Protein AF-A0A7S0Y7E7-F1 (afdb_monomer)

Solvent-accessible surface area (backbone atoms only — not comparable to full-atom values): 26885 Å² total; per-residue (Å²): 125,46,66,46,75,51,85,80,70,77,68,77,85,58,101,64,76,43,30,38,47,43,92,87,50,97,56,66,31,35,42,33,72,16,77,90,76,24,24,43,28,34,25,48,59,87,67,91,48,43,54,61,29,72,75,30,72,91,26,27,51,32,34,43,50,74,46,94,64,94,53,69,73,77,50,56,89,40,60,29,23,34,63,86,67,46,80,45,92,70,87,85,84,83,68,96,78,51,69,76,63,53,67,79,43,46,89,56,57,75,57,71,38,53,66,41,79,87,38,54,36,80,95,45,33,15,10,58,18,13,43,22,40,66,60,30,72,55,98,68,60,34,63,66,42,16,56,55,51,39,82,33,70,86,28,61,16,36,13,47,80,78,42,55,34,94,76,40,40,56,40,32,42,32,30,70,38,60,44,51,56,73,39,48,86,72,65,59,53,78,75,62,58,85,90,50,76,81,73,57,76,89,82,68,58,77,68,55,54,55,60,50,72,69,53,73,55,45,59,23,42,35,36,34,30,37,76,92,30,71,41,35,36,38,55,52,53,78,85,34,47,72,22,58,40,76,45,54,35,51,64,49,33,45,30,40,39,36,44,43,63,90,58,94,60,81,49,84,87,80,45,81,41,33,53,36,42,30,34,34,36,28,38,56,32,99,81,70,42,76,87,52,55,31,52,55,48,76,52,42,41,82,82,45,41,66,48,76,52,64,46,78,38,66,51,48,52,71,72,37,59,92,77,49,75,67,67,46,50,46,74,30,66,72,50,61,33,63,30,38,23,50,51,53,37,74,68,45,85,74,57,66,45,36,59,84,42,94,55,25,59,43,51,46,24,53,40,22,36,41,54,34,18,53,45,77,50,85,59,77,62,79,61,60,66,64,72,23,87,39,37,42,51,54,98,86,37,57,22,33,41,48,44,64,72,35,66,45,42,45,37,55,47,53,51,52,54,56,39,81,57,31,33,32,47,36,45,56,57,58,97,46,72,56,55,76,50,92,71,37,79,81,74,70,61,57,38,57,44,63,66,74,74,84,72,94,66,89,83,86,79,80,68,59,76,74,77,79,72,135

Organism: NCBI:txid44447

Foldseek 3Di:
DDWDWDPPPPVPPDPATKIFDDPPDPFTWIWAAAPVQQKIFIFTDDPPHRVVLLVDLNTTAKIWDHDNDSDCVVRQPTWMAGSVRHTDNDHDDDDPPPPVVVVVCSVQAQPPLDQDPVLCDVVNLRSLQSLFQARRDDPCRQQQQPCADLNDNVKGKRAHQDRGNVQWFKKKKWFADKDKCPPCVNVVVVPDDPVPPVPDDPDDDPVVVVVLVPQDAFFWWKWKDKPNTTHMIIGDDNVSHRGMGMGIHGFFIKMKIATDDPDPDPPVRPDGMHMKTWMWMWGADPVNPPVPTATQDTDICVVPRMDIGTHHGPLCCVQCVVPDDPSCLRVQCPNALLNVLSNVLSPLPPCLCPSPHPCNLVSSLQSSQCSQFVQPDQQDDSDHNCPGPQFHDDPSATAEGAAAPRNGHHANDLSLVSRQNHQYYAHHDPPDEHDYDPNNPDDHHQEYEDADDDDPDDDDDHHDYPHDDD

Mean predicted aligned error: 11.25 Å

Nearest PDB structures (foldseek):
  4hq1-assembly1_A  TM=6.730E-01  e=1.878E-02  Arabidopsis thaliana
  4gqz-assembly1_A  TM=3.713E-01  e=1.101E+00  Salmonella enterica subsp. enterica serovar Typhimurium str. LT2
  6yg8-assembly1_C  TM=2.444E-01  e=6.204E-01  Escherichia coli
  1c8w-assembly1_A  TM=2.834E-01  e=8.191E+00  Bos taurus
  1c9x-assembly1_A  TM=2.284E-01  e=4.617E+00  Bos taurus

Sequence (470 aa):
GCFFMNRNSNTIHFSRRTYHSHDSGTSNSFIAYCRQDRQWILHRGSSSDPCDAASNSELLLARSSKTDTFDISTSFDGSWFSASNTPLNLYFFDSDGNETKIEEHCDSFLGDGNCDPFFNEHGYGFDGGDCCAASCSQTTCGRGGLTSVFGSLTASGDGFENCVDPTMYPLTIHLNGIASSRDPKFTGFEKYDDADRDARPWGFDEGRFEDWMEVPPVNPYFALDCNGKNVMTAYIEGSMVNKSQTIMVQDGATCTLVIRNTTTDIDVFTDAPIWLVDYSLFRQGVNGDVDARVEISSISSFVVETASFSRISECYFRQLQNHTDLNSIYADSGKGNSNKAIDWLLTDATGHSECEDSNFLERYALINMYFAMDASTGFLSEEEQCTWPSISCSAGNVAKIQLREAGVGGDIPSELSLLSSLEGLQMMSCDQIPSVAETAVENQLIDLDVCKFRFSRQINKKCKYHLAGP

pLDDT: mean 80.97, std 14.96, range [33.22, 97.5]

Secondary structure (DSSP, 8-state):
--EEE-TT---TTS--PPEEE-TTSSS-EEEEEETTTTEEEEEES--S-HHHHHT-TTTEEEEEPP-S-S-SGGGTSS-EEETT--EE-------SS-HHHHHTTTT--TTSSS--TTT-SGGGHHHHTTTSTTT--STTTTTT-BS-BTTBTT--BSS-TT---TTEEEEEEEEEEEEETTSHHHHTGGG--GGGTT--STT--HHHHHHHHHSPPBPPEEEEEETTEEEEEEE--GGGTTEEEEEEEETT-EEEEEEE-S-SS--TTTSPPBEEEEEEEEEPPTT--GGGPEEEEEEETTT-SEEEEEPPPHHHHHHHTTTS-GGGTTTTTTSSHHHHHHHHHHH-TTSTT-TTSTTHHHHHHHHHHHHHTT--SS---SS-GGGSTTEEEETTEEEEEEEES----S-B-GGGGG-TT--EEEEE--SSPPPBPTTTTSS--SEEEESS---SSPPPS---------

Structure (mmCIF, N/CA/C/O backbone):
data_AF-A0A7S0Y7E7-F1
#
_entry.id   AF-A0A7S0Y7E7-F1
#
loop_
_atom_site.group_PDB
_atom_site.id
_atom_site.type_symbol
_atom_site.label_atom_id
_atom_site.label_alt_id
_atom_site.label_comp_id
_atom_site.label_asym_id
_atom_site.label_entity_id
_atom_site.label_seq_id
_atom_site.pdbx_PDB_ins_code
_atom_site.Cartn_x
_atom_site.Cartn_y
_atom_site.Cartn_z
_atom_site.occupancy
_atom_site.B_iso_or_equiv
_atom_site.auth_seq_id
_atom_site.auth_comp_id
_atom_site.auth_asym_id
_atom_site.auth_atom_id
_atom_site.pdbx_PDB_model_num
ATOM 1 N N . GLY A 1 1 ? 4.492 -30.832 13.020 1.00 64.38 1 GLY A N 1
ATOM 2 C CA . GLY A 1 1 ? 5.269 -32.010 13.443 1.00 64.38 1 GLY A CA 1
ATOM 3 C C . GLY A 1 1 ? 4.688 -33.213 12.744 1.00 64.38 1 GLY A C 1
ATOM 4 O O . GLY A 1 1 ? 3.468 -33.306 12.691 1.00 64.38 1 GLY A O 1
ATOM 5 N N . CYS A 1 2 ? 5.519 -34.078 12.171 1.00 69.25 2 CYS A N 1
ATOM 6 C CA . CYS A 1 2 ? 5.049 -35.260 11.450 1.00 69.25 2 CYS A CA 1
ATOM 7 C C . CYS A 1 2 ? 4.576 -36.361 12.391 1.00 69.25 2 CYS A C 1
ATOM 9 O O . CYS A 1 2 ? 5.278 -36.702 13.346 1.00 69.25 2 CYS A O 1
ATOM 11 N N . PHE A 1 3 ? 3.429 -36.960 12.074 1.00 73.19 3 PHE A N 1
ATOM 12 C CA . PHE A 1 3 ? 2.898 -38.104 12.803 1.00 73.19 3 PHE A CA 1
ATOM 13 C C . PHE A 1 3 ? 2.551 -39.235 11.842 1.00 73.19 3 PHE A C 1
ATOM 15 O O . PHE A 1 3 ? 1.886 -39.010 10.835 1.00 73.19 3 PHE A O 1
ATOM 22 N N . PHE A 1 4 ? 2.938 -40.462 12.182 1.00 72.00 4 PHE A N 1
ATOM 23 C CA . PHE A 1 4 ? 2.556 -41.652 11.430 1.00 72.00 4 PHE A CA 1
ATOM 24 C C . PHE A 1 4 ? 1.655 -42.557 12.265 1.00 72.00 4 PHE A C 1
ATOM 26 O O . PHE A 1 4 ? 1.741 -42.645 13.494 1.00 72.00 4 PHE A O 1
ATOM 33 N N . MET A 1 5 ? 0.754 -43.249 11.579 1.00 72.31 5 MET A N 1
ATOM 34 C CA . MET A 1 5 ? -0.145 -44.208 12.203 1.00 72.31 5 MET A CA 1
ATOM 35 C C . MET A 1 5 ? 0.617 -45.491 12.532 1.00 72.31 5 MET A C 1
ATOM 37 O O . MET A 1 5 ? 1.085 -46.188 11.631 1.00 72.31 5 MET A O 1
ATOM 41 N N . ASN A 1 6 ? 0.692 -45.867 13.809 1.00 69.62 6 ASN A N 1
ATOM 42 C CA . ASN A 1 6 ? 1.330 -47.125 14.183 1.00 69.62 6 ASN A CA 1
ATOM 43 C C . ASN A 1 6 ? 0.414 -48.315 13.871 1.00 69.62 6 ASN A C 1
ATOM 45 O O . ASN A 1 6 ? -0.467 -48.680 14.652 1.00 69.62 6 ASN A O 1
ATOM 49 N N . ARG A 1 7 ? 0.641 -48.934 12.707 1.00 67.38 7 ARG A N 1
ATOM 50 C CA . ARG A 1 7 ? -0.098 -50.119 12.238 1.00 67.38 7 ARG A CA 1
ATOM 51 C C . ARG A 1 7 ? 0.275 -51.404 12.987 1.00 67.38 7 ARG A C 1
ATOM 53 O O . ARG A 1 7 ? -0.515 -52.341 12.991 1.00 67.38 7 ARG A O 1
ATOM 60 N N . ASN A 1 8 ? 1.443 -51.436 13.633 1.00 62.16 8 ASN A N 1
ATOM 61 C CA . ASN A 1 8 ? 2.005 -52.620 14.297 1.00 62.16 8 ASN A CA 1
ATOM 62 C C . ASN A 1 8 ? 1.712 -52.673 15.804 1.00 62.16 8 ASN A C 1
ATOM 64 O O . ASN A 1 8 ? 2.195 -53.567 16.503 1.00 62.16 8 ASN A O 1
ATOM 68 N N . SER A 1 9 ? 0.928 -51.721 16.313 1.00 61.34 9 SER A N 1
ATOM 69 C CA . SER A 1 9 ? 0.475 -51.661 17.698 1.00 61.34 9 SER A CA 1
ATOM 70 C C . SER A 1 9 ? -0.453 -52.845 18.015 1.00 61.34 9 SER A C 1
ATOM 72 O O . SER A 1 9 ? -1.677 -52.760 17.959 1.00 61.34 9 SER A O 1
ATOM 74 N N . ASN A 1 10 ? 0.149 -53.990 18.346 1.00 53.47 10 ASN A N 1
ATOM 75 C CA . ASN A 1 10 ? -0.527 -55.189 18.849 1.00 53.47 10 ASN A CA 1
ATOM 76 C C . ASN A 1 10 ? -0.953 -55.045 20.325 1.00 53.47 10 ASN A C 1
ATOM 78 O O . ASN A 1 10 ? -1.276 -56.041 20.976 1.00 53.47 10 ASN A O 1
ATOM 82 N N . THR A 1 11 ? -0.947 -53.837 20.898 1.00 53.34 11 THR A N 1
ATOM 83 C CA . THR A 1 11 ? -1.469 -53.586 22.246 1.00 53.34 11 THR A CA 1
ATOM 84 C C . THR A 1 11 ? -2.997 -53.608 22.198 1.00 53.34 11 THR A C 1
ATOM 86 O O . THR A 1 11 ? -3.692 -52.603 22.106 1.00 53.34 11 THR A O 1
ATOM 89 N N . ILE A 1 12 ? -3.516 -54.833 22.279 1.00 46.03 12 ILE A N 1
ATOM 90 C CA . ILE A 1 12 ? -4.916 -55.273 22.187 1.00 46.03 12 ILE A CA 1
ATOM 91 C C . ILE A 1 12 ? -5.856 -54.639 23.233 1.00 46.03 12 ILE A C 1
ATOM 93 O O . ILE A 1 12 ? -7.039 -54.970 23.264 1.00 46.03 12 ILE A O 1
ATOM 97 N N . HIS A 1 13 ? -5.418 -53.705 24.082 1.00 46.34 13 HIS A N 1
ATOM 98 C CA . HIS A 1 13 ? -6.289 -53.277 25.172 1.00 46.34 13 HIS A CA 1
ATOM 99 C C . HIS A 1 13 ? -7.441 -52.358 24.778 1.00 46.34 13 HIS A C 1
ATOM 101 O O . HIS A 1 13 ? -8.494 -52.513 25.382 1.00 46.34 13 HIS A O 1
ATOM 107 N N . PHE A 1 14 ? -7.352 -51.554 23.717 1.00 51.88 14 PHE A N 1
ATOM 108 C CA . PHE A 1 14 ? -8.522 -50.912 23.103 1.00 51.88 14 PHE A CA 1
ATOM 109 C C . PHE A 1 14 ? -8.194 -50.620 21.637 1.00 51.88 14 PHE A C 1
ATOM 111 O O . PHE A 1 14 ? -7.218 -49.934 21.371 1.00 51.88 14 PHE A O 1
ATOM 118 N N . SER A 1 15 ? -8.972 -51.151 20.692 1.00 49.84 15 SER A N 1
ATOM 119 C CA . SER A 1 15 ? -8.747 -51.150 19.232 1.00 49.84 15 SER A CA 1
ATOM 120 C C . SER A 1 15 ? -8.704 -49.756 18.571 1.00 49.84 15 SER A C 1
ATOM 122 O O . SER A 1 15 ? -9.519 -49.452 17.702 1.00 49.84 15 SER A O 1
ATOM 124 N N . ARG A 1 16 ? -7.798 -48.872 18.989 1.00 60.94 16 ARG A N 1
ATOM 125 C CA . ARG A 1 16 ? -7.700 -47.492 18.507 1.00 60.94 16 ARG A CA 1
ATOM 126 C C . ARG A 1 16 ? -6.295 -47.201 18.013 1.00 60.94 16 ARG A C 1
ATOM 128 O O . ARG A 1 16 ? -5.309 -47.604 18.619 1.00 60.94 16 ARG A O 1
ATOM 135 N N . ARG A 1 17 ? -6.238 -46.500 16.884 1.00 67.31 17 ARG A N 1
ATOM 136 C CA . ARG A 1 17 ? -4.999 -46.091 16.228 1.00 67.31 17 ARG A CA 1
ATOM 137 C C . ARG A 1 17 ? -4.354 -44.982 17.056 1.00 67.31 17 ARG A C 1
ATOM 139 O O . ARG A 1 17 ? -4.988 -43.958 17.293 1.00 67.31 17 ARG A O 1
ATOM 146 N N . THR A 1 18 ? -3.123 -45.207 17.498 1.00 66.94 18 THR A N 1
ATOM 147 C CA . THR A 1 18 ? -2.251 -44.170 18.053 1.00 66.94 18 THR A CA 1
ATOM 148 C C . THR A 1 18 ? -1.353 -43.644 16.945 1.00 66.94 18 THR A C 1
ATOM 150 O O . THR A 1 18 ? -0.820 -44.417 16.139 1.00 66.94 18 THR A O 1
ATOM 153 N N . TYR A 1 19 ? -1.192 -42.326 16.902 1.00 76.12 19 TYR A N 1
ATOM 154 C CA . TYR A 1 19 ? -0.277 -41.669 15.976 1.00 76.12 19 TYR A CA 1
ATOM 155 C C . TYR A 1 19 ? 0.983 -41.282 16.737 1.00 76.12 19 TYR A C 1
ATOM 157 O O . TYR A 1 19 ? 0.889 -40.707 17.821 1.00 76.12 19 TYR A O 1
ATOM 165 N N . HIS A 1 20 ? 2.138 -41.648 16.193 1.00 74.25 20 HIS A N 1
ATOM 166 C CA . HIS A 1 20 ? 3.444 -41.424 16.802 1.00 74.25 20 HIS A CA 1
ATOM 167 C C . HIS A 1 20 ? 4.156 -40.310 16.055 1.00 74.25 20 HIS A C 1
ATOM 169 O O . HIS A 1 20 ? 4.101 -40.277 14.827 1.00 74.25 20 HIS A O 1
ATOM 175 N N . SER A 1 21 ? 4.820 -39.416 16.786 1.00 71.69 21 SER A N 1
ATOM 176 C CA . SER A 1 21 ? 5.730 -38.455 16.170 1.00 71.69 21 SER A CA 1
ATOM 177 C C . SER A 1 21 ? 6.850 -39.180 15.420 1.00 71.69 21 SER A C 1
ATOM 179 O O . SER A 1 21 ? 7.368 -40.178 15.918 1.00 71.69 21 SER A O 1
ATOM 181 N N . HIS A 1 22 ? 7.226 -38.667 14.250 1.00 70.75 22 HIS A N 1
ATOM 182 C CA . HIS A 1 22 ? 8.406 -39.118 13.509 1.00 70.75 22 HIS A CA 1
ATOM 183 C C . HIS A 1 22 ? 9.689 -38.935 14.346 1.00 70.75 22 HIS A C 1
ATOM 185 O O . HIS A 1 22 ? 9.747 -38.034 15.186 1.00 70.75 22 HIS A O 1
ATOM 191 N N . ASP A 1 23 ? 10.714 -39.764 14.117 1.00 64.56 23 ASP A N 1
ATOM 192 C CA . ASP A 1 23 ? 11.947 -39.817 14.929 1.00 64.56 23 ASP A CA 1
ATOM 193 C C . ASP A 1 23 ? 12.756 -38.501 14.928 1.00 64.56 23 ASP A C 1
ATOM 195 O O . ASP A 1 23 ? 13.592 -38.283 15.805 1.00 64.56 23 ASP A O 1
ATOM 199 N N . SER A 1 24 ? 12.487 -37.596 13.981 1.00 58.22 24 SER A N 1
ATOM 200 C CA . SER A 1 24 ? 13.051 -36.238 13.940 1.00 58.22 24 SER A CA 1
ATOM 201 C C . SER A 1 24 ? 12.409 -35.266 14.946 1.00 58.22 24 SER A C 1
ATOM 203 O O . SER A 1 24 ? 12.944 -34.190 15.206 1.00 58.22 24 SER A O 1
ATOM 205 N N . GLY A 1 25 ? 11.281 -35.629 15.561 1.00 57.50 25 GLY A N 1
ATOM 206 C CA . GLY A 1 25 ? 10.604 -34.805 16.557 1.00 57.50 25 GLY A CA 1
ATOM 207 C C . GLY A 1 25 ? 11.364 -34.747 17.884 1.00 57.50 25 GLY A C 1
ATOM 208 O O . GLY A 1 25 ? 11.663 -35.763 18.503 1.00 57.50 25 GLY A O 1
ATOM 209 N N . THR A 1 26 ? 11.592 -33.541 18.404 1.00 52.88 26 THR A N 1
ATOM 210 C CA . THR A 1 26 ? 12.318 -33.299 19.669 1.00 52.88 26 THR A CA 1
ATOM 211 C C . THR A 1 26 ? 11.596 -33.793 20.935 1.00 52.88 26 THR A C 1
ATOM 213 O O . THR A 1 26 ? 12.121 -33.662 22.041 1.00 52.88 26 THR A O 1
ATOM 216 N N . SER A 1 27 ? 10.403 -34.393 20.818 1.00 66.56 27 SER A N 1
ATOM 217 C CA . SER A 1 27 ? 9.711 -35.037 21.940 1.00 66.56 27 SER A CA 1
ATOM 218 C C . SER A 1 27 ? 8.737 -36.126 21.479 1.00 66.56 27 SER A C 1
ATOM 220 O O . SER A 1 27 ? 7.923 -35.886 20.589 1.00 66.56 27 SER A O 1
ATOM 222 N N . ASN A 1 28 ? 8.787 -37.297 22.135 1.00 81.12 28 ASN A N 1
ATOM 223 C CA . ASN A 1 28 ? 7.809 -38.382 21.982 1.00 81.12 28 ASN A CA 1
ATOM 224 C C . ASN A 1 28 ? 6.405 -37.838 22.259 1.00 81.12 28 ASN A C 1
ATOM 226 O O . ASN A 1 28 ? 6.013 -37.692 23.423 1.00 81.12 28 ASN A O 1
ATOM 230 N N . SER A 1 29 ? 5.676 -37.513 21.198 1.00 86.19 29 SER A N 1
ATOM 231 C CA . SER A 1 29 ? 4.324 -36.979 21.276 1.00 86.19 29 SER A CA 1
ATOM 232 C C . SER A 1 29 ? 3.353 -37.890 20.542 1.00 86.19 29 SER A C 1
ATOM 234 O O . SER A 1 29 ? 3.705 -38.559 19.568 1.00 86.19 29 SER A O 1
ATOM 236 N N . PHE A 1 30 ? 2.135 -37.955 21.068 1.00 87.94 30 PHE A N 1
ATOM 237 C CA . PHE A 1 30 ? 1.115 -38.900 20.639 1.00 87.94 30 PHE A CA 1
ATOM 238 C C . PHE A 1 30 ? -0.208 -38.180 20.446 1.00 87.94 30 PHE A C 1
ATOM 240 O O . PHE A 1 30 ? -0.563 -37.317 21.252 1.00 87.94 30 PHE A O 1
ATOM 247 N N . ILE A 1 31 ? -0.950 -38.579 19.411 1.00 90.25 31 ILE A N 1
ATOM 248 C CA . ILE A 1 31 ? -2.352 -38.192 19.249 1.00 90.25 31 ILE A CA 1
ATOM 249 C C . ILE A 1 31 ? -3.240 -39.395 19.557 1.00 90.25 31 ILE A C 1
ATOM 251 O O . ILE A 1 31 ? -3.117 -40.450 18.924 1.00 90.25 31 ILE A O 1
ATOM 255 N N . ALA A 1 32 ? -4.137 -39.236 20.529 1.00 91.00 32 ALA A N 1
ATOM 256 C CA . ALA A 1 32 ? -5.052 -40.282 20.969 1.00 91.00 32 ALA A CA 1
ATOM 257 C C . ALA A 1 32 ? -6.381 -39.706 21.487 1.00 91.00 32 ALA A C 1
ATOM 259 O O . ALA A 1 32 ? -6.457 -38.577 21.961 1.00 91.00 32 ALA A O 1
ATOM 260 N N . TYR A 1 33 ? -7.457 -40.486 21.388 1.00 92.44 33 TYR A N 1
ATOM 261 C CA . TYR A 1 33 ? -8.803 -40.037 21.749 1.00 92.44 33 TYR A CA 1
ATOM 262 C C . TYR A 1 33 ? -9.138 -40.326 23.220 1.00 92.44 33 TYR A C 1
ATOM 264 O O . TYR A 1 33 ? -9.243 -41.496 23.614 1.00 92.44 33 TYR A O 1
ATOM 272 N N . CYS A 1 34 ? -9.398 -39.281 24.012 1.00 93.94 34 CYS A N 1
ATOM 273 C CA . CYS A 1 34 ? -9.924 -39.411 25.369 1.00 93.94 34 CYS A CA 1
ATOM 274 C C . CYS A 1 34 ? -11.445 -39.614 25.348 1.00 93.94 34 CYS A C 1
ATOM 276 O O . CYS A 1 34 ? -12.222 -38.739 24.962 1.00 93.94 34 CYS A O 1
ATOM 278 N N . ARG A 1 35 ? -11.892 -40.785 25.818 1.00 91.44 35 ARG A N 1
ATOM 279 C CA . ARG A 1 35 ? -13.316 -41.156 25.826 1.00 91.44 35 ARG A CA 1
ATOM 280 C C . ARG A 1 35 ? -14.147 -40.351 26.822 1.00 91.44 35 ARG A C 1
ATOM 282 O O . ARG A 1 35 ? -15.318 -40.112 26.547 1.00 91.44 35 ARG A O 1
ATOM 289 N N . GLN A 1 36 ? -13.572 -40.004 27.970 1.00 94.06 36 GLN A N 1
ATOM 290 C CA . GLN A 1 36 ? -14.289 -39.294 29.032 1.00 94.06 36 GLN A CA 1
ATOM 291 C C . GLN A 1 36 ? -14.630 -37.868 28.584 1.00 94.06 36 GLN A C 1
ATOM 293 O O . GLN A 1 36 ? -15.783 -37.452 28.679 1.00 94.06 36 GLN A O 1
ATOM 298 N N . ASP A 1 37 ? -13.655 -37.189 27.980 1.00 94.81 37 ASP A N 1
ATOM 299 C CA . ASP A 1 37 ? -13.806 -35.806 27.522 1.00 94.81 37 ASP A CA 1
ATOM 300 C C . ASP A 1 37 ? -14.395 -35.690 26.115 1.00 94.81 37 ASP A C 1
ATOM 302 O O . ASP A 1 37 ? -14.887 -34.625 25.733 1.00 94.81 37 ASP A O 1
ATOM 306 N N . ARG A 1 38 ? -14.406 -36.808 25.375 1.00 95.25 38 ARG A N 1
ATOM 307 C CA . ARG A 1 38 ? -14.843 -36.915 23.979 1.00 95.25 38 ARG A CA 1
ATOM 308 C C . ARG A 1 38 ? -14.020 -36.015 23.058 1.00 95.25 38 ARG A C 1
ATOM 310 O O . ARG A 1 38 ? -14.575 -35.275 22.256 1.00 95.25 38 ARG A O 1
ATOM 317 N N . GLN A 1 39 ? -12.700 -36.034 23.208 1.00 95.44 39 GLN A N 1
ATOM 318 C CA . GLN A 1 39 ? -11.774 -35.159 22.481 1.00 95.44 39 GLN A CA 1
ATOM 319 C C . GLN A 1 39 ? -10.541 -35.939 22.027 1.00 95.44 39 GLN A C 1
ATOM 321 O O . GLN A 1 39 ? -10.112 -36.883 22.693 1.00 95.44 39 GLN A O 1
ATOM 326 N N . TRP A 1 40 ? -9.949 -35.521 20.911 1.00 94.56 40 TRP A N 1
ATOM 327 C CA . TRP A 1 40 ? -8.598 -35.921 20.537 1.00 94.56 40 TRP A CA 1
ATOM 328 C C . TRP A 1 40 ? -7.589 -35.112 21.340 1.00 94.56 40 TRP A C 1
ATOM 330 O O . TRP A 1 40 ? -7.741 -33.903 21.491 1.00 94.56 40 TRP A O 1
ATOM 340 N N . ILE A 1 41 ? -6.577 -35.790 21.868 1.00 93.88 41 ILE A N 1
ATOM 341 C CA . ILE A 1 41 ? -5.551 -35.231 22.740 1.00 93.88 41 ILE A CA 1
ATOM 342 C C . ILE A 1 41 ? -4.198 -35.440 22.068 1.00 93.88 41 ILE A C 1
ATOM 344 O O . ILE A 1 41 ? -3.828 -36.576 21.773 1.00 93.88 41 ILE A O 1
ATOM 348 N N . LEU A 1 42 ? -3.469 -34.348 21.853 1.00 92.38 42 LEU A N 1
ATOM 349 C CA . LEU A 1 42 ? -2.047 -34.348 21.532 1.00 92.38 42 LEU A CA 1
ATOM 350 C C . LEU A 1 42 ? -1.278 -34.166 22.846 1.00 92.38 42 LEU A C 1
ATOM 352 O O . LEU A 1 42 ? -1.452 -33.152 23.526 1.00 92.38 42 LEU A O 1
ATOM 356 N N . HIS A 1 43 ? -0.440 -35.131 23.222 1.00 92.06 43 HIS A N 1
ATOM 357 C CA . HIS A 1 43 ? 0.291 -35.100 24.492 1.00 92.06 43 HIS A CA 1
ATOM 358 C C . HIS A 1 43 ? 1.731 -35.607 24.376 1.00 92.06 43 HIS A C 1
ATOM 360 O O . HIS A 1 43 ? 2.072 -36.330 23.443 1.00 92.06 43 HIS A O 1
ATOM 366 N N . ARG A 1 44 ? 2.579 -35.241 25.345 1.00 90.81 44 ARG A N 1
ATOM 367 C CA . ARG A 1 44 ? 3.942 -35.768 25.513 1.00 90.81 44 ARG A CA 1
ATOM 368 C C . ARG A 1 44 ? 3.953 -37.069 26.315 1.00 90.81 44 ARG A C 1
ATOM 370 O O . ARG A 1 44 ? 3.090 -37.308 27.161 1.00 90.81 44 ARG A O 1
ATOM 377 N N . GLY A 1 45 ? 5.004 -37.858 26.103 1.00 84.50 45 GLY A N 1
ATOM 378 C CA . GLY A 1 45 ? 5.344 -39.024 26.917 1.00 84.50 45 GLY A CA 1
ATOM 379 C C . GLY A 1 45 ? 4.490 -40.254 26.616 1.00 84.50 45 GLY A C 1
ATOM 380 O O . GLY A 1 45 ? 3.454 -40.181 25.969 1.00 84.50 45 GLY A O 1
ATOM 381 N N . SER A 1 46 ? 4.924 -41.414 27.103 1.00 74.94 46 SER A N 1
ATOM 382 C CA . SER A 1 46 ? 4.297 -42.711 26.821 1.00 74.94 46 SER A CA 1
ATOM 383 C C . SER A 1 46 ? 3.082 -43.015 27.709 1.00 74.94 46 SER A C 1
ATOM 385 O O . SER A 1 46 ? 2.885 -44.178 28.068 1.00 74.94 46 SER A O 1
ATOM 387 N N . SER A 1 47 ? 2.317 -42.003 28.145 1.00 71.50 47 SER A N 1
ATOM 388 C CA . SER A 1 47 ? 1.091 -42.269 28.913 1.00 71.50 47 SER A CA 1
ATOM 389 C C . SER A 1 47 ? 0.194 -43.188 28.090 1.00 71.50 47 SER A C 1
ATOM 391 O O . SER A 1 47 ? -0.118 -42.886 26.939 1.00 71.50 47 SER A O 1
ATOM 393 N N . SER A 1 48 ? -0.196 -44.322 28.670 1.00 72.44 48 SER A N 1
ATOM 394 C CA . SER A 1 48 ? -1.089 -45.280 28.021 1.00 72.44 48 SER A CA 1
ATOM 395 C C . SER A 1 48 ? -2.532 -44.785 27.950 1.00 72.44 48 SER A C 1
ATOM 397 O O . SER A 1 48 ? -3.289 -45.287 27.121 1.00 72.44 48 SER A O 1
ATOM 399 N N . ASP A 1 49 ? -2.920 -43.840 28.818 1.00 88.75 49 ASP A N 1
ATOM 400 C CA . ASP A 1 49 ? -4.257 -43.244 28.823 1.00 88.75 49 ASP A CA 1
ATOM 401 C C . ASP A 1 49 ? -4.193 -41.759 28.408 1.00 88.75 49 ASP A C 1
ATOM 403 O O . ASP A 1 49 ? -3.590 -40.941 29.117 1.00 88.75 49 ASP A O 1
ATOM 407 N N . PRO A 1 50 ? -4.804 -41.376 27.270 1.00 90.38 50 PRO A N 1
ATOM 408 C CA . PRO A 1 50 ? -4.878 -39.978 26.854 1.00 90.38 50 PRO A CA 1
ATOM 409 C C . PRO A 1 50 ? -5.725 -39.102 27.789 1.00 90.38 50 PRO A C 1
ATOM 411 O O . PRO A 1 50 ? -5.537 -37.886 27.805 1.00 90.38 50 PRO A O 1
ATOM 414 N N . CYS A 1 51 ? -6.647 -39.675 28.570 1.00 93.50 51 CYS A N 1
ATOM 415 C CA . CYS A 1 51 ? -7.463 -38.911 29.518 1.00 93.50 51 CYS A CA 1
ATOM 416 C C . CYS A 1 51 ? -6.659 -38.434 30.737 1.00 93.50 51 CYS A C 1
ATOM 418 O O . CYS A 1 51 ? -6.902 -37.339 31.249 1.00 93.50 51 CYS A O 1
ATOM 420 N N . ASP A 1 52 ? -5.647 -39.197 31.155 1.00 93.25 52 ASP A N 1
ATOM 421 C CA . ASP A 1 52 ? -4.724 -38.766 32.209 1.00 93.25 52 ASP A CA 1
ATOM 422 C C . ASP A 1 52 ? -3.889 -37.569 31.737 1.00 93.25 52 ASP A C 1
ATOM 424 O O . ASP A 1 52 ? -3.690 -36.603 32.476 1.00 93.25 52 ASP A O 1
ATOM 428 N N . ALA A 1 53 ? -3.458 -37.592 30.470 1.00 91.06 53 ALA A N 1
ATOM 429 C CA . ALA A 1 53 ? -2.740 -36.478 29.862 1.00 91.06 53 ALA A CA 1
ATOM 430 C C . ALA A 1 53 ? -3.620 -35.227 29.729 1.00 91.06 53 ALA A C 1
ATOM 432 O O . ALA A 1 53 ? -3.140 -34.128 29.985 1.00 91.06 53 ALA A O 1
ATOM 433 N N . ALA A 1 54 ? -4.911 -35.374 29.407 1.00 89.94 54 ALA A N 1
ATOM 434 C CA . ALA A 1 54 ? -5.855 -34.253 29.353 1.00 89.94 54 ALA A CA 1
ATOM 435 C C . ALA A 1 54 ? -6.007 -33.528 30.705 1.00 89.94 54 ALA A C 1
ATOM 437 O O . ALA A 1 54 ? -6.254 -32.321 30.738 1.00 89.94 54 ALA A O 1
ATOM 438 N N . SER A 1 55 ? -5.814 -34.255 31.808 1.00 91.62 55 SER A N 1
ATOM 439 C CA . SER A 1 55 ? -5.880 -33.726 33.175 1.00 91.62 55 SER A CA 1
ATOM 440 C C . SER A 1 55 ? -4.543 -33.172 33.687 1.00 91.62 55 SER A C 1
ATOM 442 O O . SER A 1 55 ? -4.511 -32.544 34.745 1.00 91.62 55 SER A O 1
ATOM 444 N N . ASN A 1 56 ? -3.439 -33.385 32.961 1.00 91.81 56 ASN A N 1
ATOM 445 C CA . ASN A 1 56 ? -2.100 -32.954 33.352 1.00 91.81 56 ASN A CA 1
ATOM 446 C C . ASN A 1 56 ? -1.536 -31.932 32.353 1.00 91.81 56 ASN A C 1
ATOM 448 O O . ASN A 1 56 ? -1.105 -32.284 31.255 1.00 91.81 56 ASN A O 1
ATOM 452 N N . SER A 1 57 ? -1.464 -30.666 32.768 1.00 88.94 57 SER A N 1
ATOM 453 C CA . SER A 1 57 ? -0.959 -29.567 31.936 1.00 88.94 57 SER A CA 1
ATOM 454 C C . SER A 1 57 ? 0.500 -29.723 31.492 1.00 88.94 57 SER A C 1
ATOM 456 O O . SER A 1 57 ? 0.892 -29.082 30.525 1.00 88.94 57 SER A O 1
ATOM 458 N N . GLU A 1 58 ? 1.312 -30.542 32.170 1.00 90.06 58 GLU A N 1
ATOM 459 C CA . GLU A 1 58 ? 2.696 -30.813 31.746 1.00 90.06 58 GLU A CA 1
ATOM 460 C C . GLU A 1 58 ? 2.770 -31.804 30.575 1.00 90.06 58 GLU A C 1
ATOM 462 O O . GLU A 1 58 ? 3.728 -31.784 29.796 1.00 90.06 58 GLU A O 1
ATOM 467 N N . LEU A 1 59 ? 1.762 -32.674 30.448 1.00 91.31 59 LEU A N 1
ATOM 468 C CA . LEU A 1 59 ? 1.681 -33.687 29.397 1.00 91.31 59 LEU A CA 1
ATOM 469 C C . LEU A 1 59 ? 0.836 -33.211 28.215 1.00 91.31 59 LEU A C 1
ATOM 471 O O . LEU A 1 59 ? 1.165 -33.536 27.076 1.00 91.31 59 LEU A O 1
ATOM 475 N N . LEU A 1 60 ? -0.229 -32.448 28.461 1.00 93.75 60 LEU A N 1
ATOM 476 C CA . LEU A 1 60 ? -1.102 -31.917 27.420 1.00 93.75 60 LEU A CA 1
ATOM 477 C C . LEU A 1 60 ? -0.362 -30.897 26.544 1.00 93.75 60 LEU A C 1
ATOM 479 O O . LEU A 1 60 ? 0.177 -29.913 27.039 1.00 93.75 60 LEU A O 1
ATOM 483 N N . LEU A 1 61 ? -0.396 -31.098 25.227 1.00 92.12 61 LEU A N 1
ATOM 484 C CA . LEU A 1 61 ? 0.057 -30.107 24.249 1.00 92.12 61 LEU A CA 1
ATOM 485 C C . LEU A 1 61 ? -1.141 -29.388 23.634 1.00 92.12 61 LEU A C 1
ATOM 487 O O . LEU A 1 61 ? -1.215 -28.159 23.663 1.00 92.12 61 LEU A O 1
ATOM 491 N N . ALA A 1 62 ? -2.096 -30.165 23.119 1.00 94.00 62 ALA A N 1
ATOM 492 C CA . ALA A 1 62 ? -3.306 -29.650 22.500 1.00 94.00 62 ALA A CA 1
ATOM 493 C C . ALA A 1 62 ? -4.481 -30.628 22.626 1.00 94.00 62 ALA A C 1
ATOM 495 O O . ALA A 1 62 ? -4.297 -31.827 22.836 1.00 94.00 62 ALA A O 1
ATOM 496 N N . ARG A 1 63 ? -5.700 -30.118 22.457 1.00 95.94 63 ARG A N 1
ATOM 497 C CA . ARG A 1 63 ? -6.934 -30.907 22.396 1.00 95.94 63 ARG A CA 1
ATOM 498 C C . ARG A 1 63 ? -7.870 -30.396 21.309 1.00 95.94 63 ARG A C 1
ATOM 500 O O . ARG A 1 63 ? -7.992 -29.187 21.126 1.00 95.94 63 ARG A O 1
ATOM 507 N N . SER A 1 64 ? -8.565 -31.300 20.631 1.00 96.06 64 SER A N 1
ATOM 508 C CA . SER A 1 64 ? -9.615 -30.939 19.679 1.00 96.06 64 SER A CA 1
ATOM 509 C C . SER A 1 64 ? -10.862 -30.426 20.401 1.00 96.06 64 SER A C 1
ATOM 511 O O . SER A 1 64 ? -11.067 -30.654 21.595 1.00 96.06 64 SER A O 1
ATOM 513 N N . SER A 1 65 ? -11.774 -29.810 19.661 1.00 95.38 65 SER A N 1
ATOM 514 C CA . SER A 1 65 ? -13.178 -29.678 20.054 1.00 95.38 65 SER A CA 1
ATOM 515 C C . SER A 1 65 ? -13.813 -31.052 20.341 1.00 95.38 65 SER A C 1
ATOM 517 O O . SER A 1 65 ? -13.289 -32.103 19.951 1.00 95.38 65 SER A O 1
ATOM 519 N N . LYS A 1 66 ? -14.921 -31.062 21.093 1.00 95.38 66 LYS A N 1
ATOM 520 C CA . LYS A 1 66 ? -15.606 -32.308 21.466 1.00 95.38 66 LYS A CA 1
ATOM 521 C C . LYS A 1 66 ? -16.205 -32.983 20.235 1.00 95.38 66 LYS A C 1
ATOM 523 O O . LYS A 1 66 ? -16.976 -32.363 19.513 1.00 95.38 66 LYS A O 1
ATOM 528 N N . THR A 1 67 ? -15.919 -34.266 20.050 1.00 93.12 67 THR A N 1
ATOM 529 C CA . THR A 1 67 ? -16.445 -35.095 18.964 1.00 93.12 67 THR A CA 1
ATOM 530 C C . THR A 1 67 ? -16.791 -36.498 19.461 1.00 93.12 67 THR A C 1
ATOM 532 O O . THR A 1 67 ? -16.110 -37.049 20.320 1.00 93.12 67 THR A O 1
ATOM 535 N N . ASP A 1 68 ? -17.867 -37.089 18.940 1.00 90.75 68 ASP A N 1
ATOM 536 C CA . ASP A 1 68 ? -18.257 -38.485 19.217 1.00 90.75 68 ASP A CA 1
ATOM 537 C C . ASP A 1 68 ? -17.552 -39.507 18.325 1.00 90.75 68 ASP A C 1
ATOM 539 O O . ASP A 1 68 ? -17.691 -40.717 18.514 1.00 90.75 68 ASP A O 1
ATOM 543 N N . THR A 1 69 ? -16.821 -39.036 17.322 1.00 86.44 69 THR A N 1
ATOM 544 C CA . THR A 1 69 ? -16.234 -39.904 16.313 1.00 86.44 69 THR A CA 1
ATOM 545 C C . THR A 1 69 ? -14.839 -40.341 16.740 1.00 86.44 69 THR A C 1
ATOM 547 O O . THR A 1 69 ? -13.997 -39.518 17.094 1.00 86.44 69 THR A O 1
ATOM 550 N N . PHE A 1 70 ? -14.568 -41.637 16.621 1.00 84.69 70 PHE A N 1
ATOM 551 C CA . PHE A 1 70 ? -13.237 -42.220 16.841 1.00 84.69 70 PHE A CA 1
ATOM 552 C C . PHE A 1 70 ? -12.346 -42.169 15.597 1.00 84.69 70 PHE A C 1
ATOM 554 O O . PHE A 1 70 ? -11.311 -42.831 15.547 1.00 84.69 70 PHE A O 1
ATOM 561 N N . ASP A 1 71 ? -12.759 -41.395 14.601 1.00 84.44 71 ASP A N 1
ATOM 562 C CA . ASP A 1 71 ? -11.972 -41.053 13.431 1.00 84.44 71 ASP A CA 1
ATOM 563 C C . ASP A 1 71 ? -11.353 -39.675 13.667 1.00 84.44 71 ASP A C 1
ATOM 565 O O . ASP A 1 71 ? -12.052 -38.758 14.095 1.00 84.44 71 ASP A O 1
ATOM 569 N N . ILE A 1 72 ? -10.038 -39.554 13.490 1.00 85.94 72 ILE A N 1
ATOM 570 C CA . ILE A 1 72 ? -9.343 -38.280 13.699 1.00 85.94 72 ILE A CA 1
ATOM 571 C C . ILE A 1 72 ? -9.631 -37.315 12.552 1.00 85.94 72 ILE A C 1
ATOM 573 O O . ILE A 1 72 ? -9.613 -36.108 12.773 1.00 85.94 72 ILE A O 1
ATOM 577 N N . SER A 1 73 ? -9.968 -37.830 11.365 1.00 82.94 73 SER A N 1
ATOM 578 C CA . SER A 1 73 ? -10.231 -37.005 10.183 1.00 82.94 73 SER A CA 1
ATOM 579 C C . SER A 1 73 ? -11.390 -36.033 10.391 1.00 82.94 73 SER A C 1
ATOM 581 O O . SER A 1 73 ? -11.367 -34.911 9.906 1.00 82.94 73 SER A O 1
ATOM 583 N N . THR A 1 74 ? -12.361 -36.392 11.226 1.00 84.12 74 THR A N 1
ATOM 584 C CA . THR A 1 74 ? -13.483 -35.513 11.590 1.00 84.12 74 THR A CA 1
ATOM 585 C C . THR A 1 74 ? -13.074 -34.349 12.496 1.00 84.12 74 THR A C 1
ATOM 587 O O . THR A 1 74 ? -13.873 -33.447 12.735 1.00 84.12 74 THR A O 1
ATOM 590 N N . SER A 1 75 ? -11.859 -34.389 13.049 1.00 87.00 75 SER A N 1
ATOM 591 C CA . SER A 1 75 ? -11.276 -33.310 13.845 1.00 87.00 75 SER A CA 1
ATOM 592 C C . SER A 1 75 ? -10.333 -32.420 13.039 1.00 87.00 75 SER A C 1
ATOM 594 O O . SER A 1 75 ? -9.834 -31.448 13.600 1.00 87.00 75 SER A O 1
ATOM 596 N N . PHE A 1 76 ? -10.104 -32.723 11.754 1.00 83.88 76 PHE A N 1
ATOM 597 C CA . PHE A 1 76 ? -9.238 -31.924 10.881 1.00 83.88 76 PHE A CA 1
ATOM 598 C C . PHE A 1 76 ? -9.826 -30.533 10.638 1.00 83.88 76 PHE A C 1
ATOM 600 O O . PHE A 1 76 ? -9.118 -29.546 10.780 1.00 83.88 76 PHE A O 1
ATOM 607 N N . ASP A 1 77 ? -11.138 -30.453 10.417 1.00 79.88 77 ASP A N 1
ATOM 608 C CA . ASP A 1 77 ? -11.854 -29.177 10.266 1.00 79.88 77 ASP A CA 1
ATOM 609 C C . ASP A 1 77 ? -12.328 -28.595 11.613 1.00 79.88 77 ASP A C 1
ATOM 611 O O . ASP A 1 77 ? -12.973 -27.547 11.679 1.00 79.88 77 ASP A O 1
ATOM 615 N N . GLY A 1 78 ? -12.072 -29.306 12.714 1.00 87.00 78 GLY A N 1
ATOM 616 C CA . GLY A 1 78 ? -12.493 -28.906 14.050 1.00 87.00 78 GLY A CA 1
ATOM 617 C C . GLY A 1 78 ? -11.504 -27.938 14.694 1.00 87.00 78 GLY A C 1
ATOM 618 O O . GLY A 1 78 ? -10.304 -28.014 14.467 1.00 87.00 78 GLY A O 1
ATOM 619 N N . SER A 1 79 ? -11.979 -27.064 15.584 1.00 92.62 79 SER A N 1
ATOM 620 C CA . SER A 1 79 ? -11.073 -26.204 16.359 1.00 92.62 79 SER A CA 1
ATOM 621 C C . SER A 1 79 ? -10.188 -27.031 17.293 1.00 92.62 79 SER A C 1
ATOM 623 O O . SER A 1 79 ? -10.685 -27.934 17.974 1.00 92.62 79 SER A O 1
ATOM 625 N N . TRP A 1 80 ? -8.908 -26.680 17.378 1.00 94.44 80 TRP A N 1
ATOM 626 C CA . TRP A 1 80 ? -7.966 -27.207 18.363 1.00 94.44 80 TRP A CA 1
ATOM 627 C C . TRP A 1 80 ? -7.597 -26.127 19.375 1.00 94.44 80 TRP A C 1
ATOM 629 O O . TRP A 1 80 ? -7.687 -24.936 19.093 1.00 94.44 80 TRP A O 1
ATOM 639 N N . PHE A 1 81 ? -7.204 -26.543 20.574 1.00 94.81 81 PHE A N 1
ATOM 640 C CA . PHE A 1 81 ? -6.842 -25.647 21.666 1.00 94.81 81 PHE A CA 1
ATOM 641 C C . PHE A 1 81 ? -5.566 -26.134 22.337 1.00 94.81 81 PHE A C 1
ATOM 643 O O . PHE A 1 81 ? -5.417 -27.332 22.571 1.00 94.81 81 PHE A O 1
ATOM 650 N N . SER A 1 82 ? -4.672 -25.217 22.690 1.00 93.38 82 SER A N 1
ATOM 651 C CA . SER A 1 82 ? -3.492 -25.509 23.501 1.00 93.38 82 SER A CA 1
ATOM 652 C C . SER A 1 82 ? -3.880 -25.936 24.923 1.00 93.38 82 SER A C 1
ATOM 654 O O . SER A 1 82 ? -5.031 -25.792 25.351 1.00 93.38 82 SER A O 1
ATOM 656 N N . ALA A 1 83 ? -2.901 -26.391 25.708 1.00 91.69 83 ALA A N 1
ATOM 657 C CA . ALA A 1 83 ? -3.089 -26.628 27.142 1.00 91.69 83 ALA A CA 1
ATOM 658 C C . ALA A 1 83 ? -3.581 -25.382 27.912 1.00 91.69 83 ALA A C 1
ATOM 660 O O . ALA A 1 83 ? -4.314 -25.514 28.891 1.00 91.69 83 ALA A O 1
ATOM 661 N N . SER A 1 84 ? -3.240 -24.174 27.441 1.00 93.00 84 SER A N 1
ATOM 662 C CA . SER A 1 84 ? -3.717 -22.889 27.979 1.00 93.00 84 SER A CA 1
ATOM 663 C C . SER A 1 84 ? -5.070 -22.442 27.412 1.00 93.00 84 SER A C 1
ATOM 665 O O . SER A 1 84 ? -5.499 -21.320 27.667 1.00 93.00 84 SER A O 1
ATOM 667 N N . ASN A 1 85 ? -5.755 -23.306 26.656 1.00 92.94 85 ASN A N 1
ATOM 668 C CA . ASN A 1 85 ? -7.035 -23.032 26.004 1.00 92.94 85 ASN A CA 1
ATOM 669 C C . ASN A 1 85 ? -6.981 -21.929 24.928 1.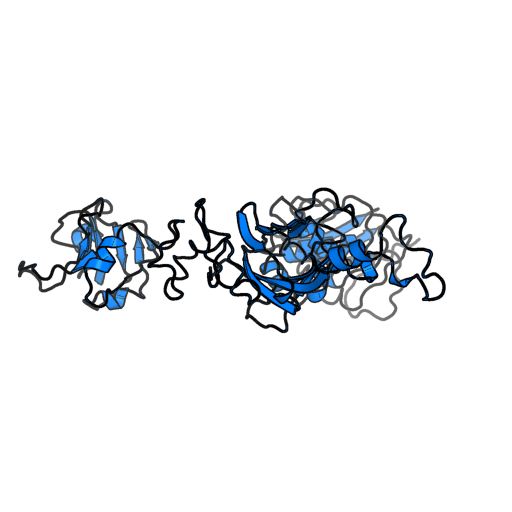00 92.94 85 ASN A C 1
ATOM 671 O O . ASN A 1 85 ? -8.002 -21.322 24.603 1.00 92.94 85 ASN A O 1
ATOM 675 N N . THR A 1 86 ? -5.799 -21.688 24.363 1.00 91.00 86 THR A N 1
ATOM 676 C CA . THR A 1 86 ? -5.606 -20.797 23.215 1.00 91.00 86 THR A CA 1
ATOM 677 C C . THR A 1 86 ? -5.974 -21.560 21.942 1.00 91.00 86 THR A C 1
ATOM 679 O O . THR A 1 86 ? -5.478 -22.677 21.781 1.00 91.00 86 THR A O 1
ATOM 682 N N . PRO A 1 87 ? -6.826 -21.025 21.049 1.00 90.75 87 PRO A N 1
ATOM 683 C CA . PRO A 1 87 ? -7.101 -21.654 19.759 1.00 90.75 87 PRO A CA 1
ATOM 684 C C . PRO A 1 87 ? -5.810 -21.927 18.975 1.00 90.75 87 PRO A C 1
ATOM 686 O O . PRO A 1 87 ? -4.895 -21.106 18.983 1.00 90.75 87 PRO A O 1
ATOM 689 N N . LEU A 1 88 ? -5.741 -23.083 18.321 1.00 84.69 88 LEU A N 1
ATOM 690 C CA . LEU A 1 88 ? -4.623 -23.513 17.488 1.00 84.69 88 LEU A CA 1
ATOM 691 C C . LEU A 1 88 ? -5.114 -23.817 16.075 1.00 84.69 88 LEU A C 1
ATOM 693 O O . LEU A 1 88 ? -6.152 -24.460 15.905 1.00 84.69 88 LEU A O 1
ATOM 697 N N . ASN A 1 89 ? -4.309 -23.431 15.089 1.00 73.56 89 ASN A N 1
ATOM 698 C CA . ASN A 1 89 ? -4.443 -23.901 13.718 1.00 73.56 89 ASN A CA 1
ATOM 699 C C . ASN A 1 89 ? -3.632 -25.192 13.593 1.00 73.56 89 ASN A C 1
ATOM 701 O O . ASN A 1 89 ? -2.416 -25.183 13.789 1.00 73.56 89 ASN A O 1
ATOM 705 N N . LEU A 1 90 ? -4.311 -26.310 13.338 1.00 76.69 90 LEU A N 1
ATOM 706 C CA . LEU A 1 90 ? -3.668 -27.598 13.103 1.00 76.69 90 LEU A CA 1
ATOM 707 C C . LEU A 1 90 ? -3.904 -28.000 11.652 1.00 76.69 90 LEU A C 1
ATOM 709 O O . LEU A 1 90 ? -5.046 -28.042 11.205 1.00 76.69 90 LEU A O 1
ATOM 713 N N . TYR A 1 91 ? -2.828 -28.329 10.949 1.00 73.12 91 TYR A N 1
ATOM 714 C CA . TYR A 1 91 ? -2.886 -28.789 9.569 1.00 73.12 91 TYR A CA 1
ATOM 715 C C . TYR A 1 91 ? -2.548 -30.275 9.524 1.00 73.12 91 TYR A C 1
ATOM 717 O O . TYR A 1 91 ? -1.572 -30.722 10.133 1.00 73.12 91 TYR A O 1
ATOM 725 N N . PHE A 1 92 ? -3.385 -31.040 8.831 1.00 76.56 92 PHE A N 1
ATOM 726 C CA . PHE A 1 92 ? -3.203 -32.469 8.627 1.00 76.56 92 PHE A CA 1
ATOM 727 C C . PHE A 1 92 ? -2.951 -32.713 7.145 1.00 76.56 92 PHE A C 1
ATOM 729 O O . PHE A 1 92 ? -3.765 -32.332 6.308 1.00 76.56 92 PHE A O 1
ATOM 736 N N . PHE A 1 93 ? -1.830 -33.356 6.840 1.00 72.81 93 PHE A N 1
ATOM 737 C CA . PHE A 1 93 ? -1.416 -33.661 5.477 1.00 72.81 93 PHE A CA 1
ATOM 738 C C . PHE A 1 93 ? -1.471 -35.174 5.282 1.00 72.81 93 PHE A C 1
ATOM 740 O O . PHE A 1 93 ? -0.886 -35.918 6.073 1.00 72.81 93 PHE A O 1
ATOM 747 N N . ASP A 1 94 ? -2.193 -35.624 4.259 1.00 67.69 94 ASP A N 1
ATOM 748 C CA . ASP A 1 94 ? -2.161 -37.019 3.823 1.00 67.69 94 ASP A CA 1
ATOM 749 C C . ASP A 1 94 ? -1.123 -37.150 2.702 1.00 67.69 94 ASP A C 1
ATOM 751 O O . ASP A 1 94 ? -1.080 -36.321 1.794 1.00 67.69 94 ASP A O 1
ATOM 755 N N . SER A 1 95 ? -0.267 -38.169 2.767 1.00 65.44 95 SER A N 1
ATOM 756 C CA . SER A 1 95 ? 0.569 -38.541 1.621 1.00 65.44 95 SER A CA 1
ATOM 757 C C . SER A 1 95 ? -0.146 -39.656 0.895 1.00 65.44 95 SER A C 1
ATOM 759 O O . SER A 1 95 ? -0.577 -40.612 1.537 1.00 65.44 95 SER A O 1
ATOM 761 N N . ASP A 1 96 ? -0.210 -39.567 -0.434 1.00 63.62 96 ASP A N 1
ATOM 762 C CA . ASP A 1 96 ? -0.824 -40.538 -1.351 1.00 63.62 96 ASP A CA 1
ATOM 763 C C . ASP A 1 96 ? -0.131 -41.929 -1.356 1.00 63.62 96 ASP A C 1
ATOM 765 O O . ASP A 1 96 ? 0.060 -42.565 -2.393 1.00 63.62 96 ASP A O 1
ATOM 769 N N . GLY A 1 97 ? 0.291 -42.434 -0.196 1.00 60.94 97 GLY A N 1
ATOM 770 C CA . GLY A 1 97 ? 0.974 -43.707 -0.007 1.00 60.94 97 GLY A CA 1
ATOM 771 C C . GLY A 1 97 ? 2.477 -43.664 -0.275 1.00 60.94 97 GLY A C 1
ATOM 772 O O . GLY A 1 97 ? 3.107 -44.721 -0.270 1.00 60.94 97 GLY A O 1
ATOM 773 N N . ASN A 1 98 ? 3.067 -42.484 -0.497 1.00 63.00 98 ASN A N 1
ATOM 774 C CA . ASN A 1 98 ? 4.509 -42.331 -0.676 1.00 63.00 98 ASN A CA 1
ATOM 775 C C . ASN A 1 98 ? 5.141 -41.782 0.610 1.00 63.00 98 ASN A C 1
ATOM 777 O O . ASN A 1 98 ? 5.421 -40.587 0.723 1.00 63.00 98 ASN A O 1
ATOM 781 N N . GLU A 1 99 ? 5.298 -42.662 1.604 1.00 62.38 99 GLU A N 1
ATOM 782 C CA . GLU A 1 99 ? 5.814 -42.339 2.946 1.00 62.38 99 GLU A CA 1
ATOM 783 C C . GLU A 1 99 ? 7.158 -41.584 2.883 1.00 62.38 99 GLU A C 1
ATOM 785 O O . GLU A 1 99 ? 7.356 -40.632 3.631 1.00 62.38 99 GLU A O 1
ATOM 790 N N . THR A 1 100 ? 8.014 -41.883 1.896 1.00 60.34 100 THR A N 1
ATOM 791 C CA . THR A 1 100 ? 9.334 -41.245 1.748 1.00 60.34 100 THR A CA 1
ATOM 792 C C . THR A 1 100 ? 9.282 -39.754 1.409 1.00 60.34 100 THR A C 1
ATOM 794 O O . THR A 1 100 ? 10.261 -39.061 1.645 1.00 60.34 100 THR A O 1
ATOM 797 N N . LYS A 1 101 ? 8.173 -39.234 0.860 1.00 65.00 101 LYS A N 1
ATOM 798 C CA . LYS A 1 101 ? 8.058 -37.798 0.537 1.00 65.00 101 LYS A CA 1
ATOM 799 C C . LYS A 1 101 ? 7.728 -36.930 1.750 1.00 65.00 101 LYS A C 1
ATOM 801 O O . LYS A 1 101 ? 8.133 -35.780 1.780 1.00 65.00 101 LYS A O 1
ATOM 806 N N . ILE A 1 102 ? 6.992 -37.449 2.735 1.00 63.50 102 ILE A N 1
ATOM 807 C CA . ILE A 1 102 ? 6.662 -36.669 3.940 1.00 63.50 102 ILE A CA 1
ATOM 808 C C . ILE A 1 102 ? 7.877 -36.560 4.857 1.00 63.50 102 ILE A C 1
ATOM 810 O O . ILE A 1 102 ? 8.101 -35.505 5.438 1.00 63.50 102 ILE A O 1
ATOM 814 N N . GLU A 1 103 ? 8.668 -37.630 4.969 1.00 65.75 103 GLU A N 1
ATOM 815 C CA . GLU A 1 103 ? 9.841 -37.668 5.850 1.00 65.75 103 GLU A CA 1
ATOM 816 C C . GLU A 1 103 ? 10.881 -36.596 5.490 1.00 65.75 103 GLU A C 1
ATOM 818 O O . GLU A 1 103 ? 11.484 -36.011 6.388 1.00 65.75 103 GLU A O 1
ATOM 823 N N . GLU A 1 104 ? 11.031 -36.275 4.199 1.00 69.06 104 GLU A N 1
ATOM 824 C CA . GLU A 1 104 ? 11.915 -35.207 3.704 1.00 69.06 104 GLU A CA 1
ATOM 825 C C . GLU A 1 104 ? 11.447 -33.792 4.092 1.00 69.06 104 GLU A C 1
ATOM 827 O O . GLU A 1 104 ? 12.250 -32.862 4.077 1.00 69.06 104 GLU A O 1
ATOM 832 N N . HIS A 1 105 ? 10.176 -33.625 4.472 1.00 72.75 105 HIS A N 1
ATOM 833 C CA . HIS A 1 105 ? 9.553 -32.330 4.772 1.00 72.75 105 HIS A CA 1
ATOM 834 C C . HIS A 1 105 ? 9.073 -32.220 6.224 1.00 72.75 105 HIS A C 1
ATOM 836 O O . HIS A 1 105 ? 8.307 -31.329 6.571 1.00 72.75 105 HIS A O 1
ATOM 842 N N . CYS A 1 106 ? 9.511 -33.112 7.115 1.00 72.38 106 CYS A N 1
ATOM 843 C CA . CYS A 1 106 ? 9.091 -33.067 8.518 1.00 72.38 106 CYS A CA 1
ATOM 844 C C . CYS A 1 106 ? 9.674 -31.907 9.329 1.00 72.38 106 CYS A C 1
ATOM 846 O O . CYS A 1 106 ? 9.171 -31.633 10.425 1.00 72.38 106 CYS A O 1
ATOM 848 N N . ASP A 1 107 ? 10.70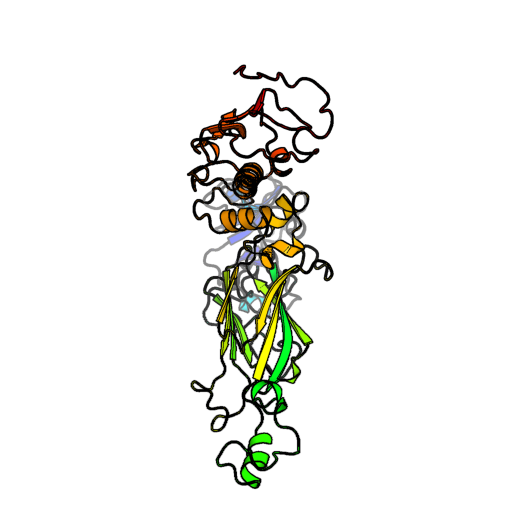0 -31.256 8.784 1.00 71.31 107 ASP A N 1
ATOM 849 C CA . ASP A 1 107 ? 11.304 -30.039 9.323 1.00 71.31 107 ASP A CA 1
ATOM 850 C C . ASP A 1 107 ? 10.696 -28.761 8.711 1.00 71.31 107 ASP A C 1
ATOM 852 O O . ASP A 1 107 ? 10.991 -27.676 9.200 1.00 71.31 107 ASP A O 1
ATOM 856 N N . SER A 1 108 ? 9.839 -28.903 7.691 1.00 74.62 108 SER A N 1
ATOM 857 C CA . SER A 1 108 ? 9.097 -27.829 7.021 1.00 74.62 108 SER A CA 1
ATOM 858 C C . SER A 1 108 ? 7.779 -27.550 7.752 1.00 74.62 108 SER A C 1
ATOM 860 O O . SER A 1 108 ? 7.091 -28.483 8.196 1.00 74.62 108 SER A O 1
ATOM 862 N N . PHE A 1 109 ? 7.389 -26.283 7.878 1.00 76.50 109 PHE A N 1
ATOM 863 C CA . PHE A 1 109 ? 6.169 -25.882 8.580 1.00 76.50 109 PHE A CA 1
ATOM 864 C C . PHE A 1 109 ? 5.535 -24.657 7.922 1.00 76.50 109 PHE A C 1
ATOM 866 O O . PHE A 1 109 ? 6.189 -23.638 7.775 1.00 76.50 109 PHE A O 1
ATOM 873 N N . LEU A 1 110 ? 4.217 -24.717 7.702 1.00 76.00 110 LEU A N 1
ATOM 874 C CA . LEU A 1 110 ? 3.439 -23.559 7.251 1.00 76.00 110 LEU A CA 1
ATOM 875 C C . LEU A 1 110 ? 3.644 -22.342 8.159 1.00 76.00 110 LEU A C 1
ATOM 877 O O . LEU A 1 110 ? 3.304 -22.410 9.349 1.00 76.00 110 LEU A O 1
ATOM 881 N N . GLY A 1 111 ? 4.077 -21.218 7.589 1.00 74.06 111 GLY A N 1
ATOM 882 C CA . GLY A 1 111 ? 4.207 -19.955 8.315 1.00 74.06 111 GLY A CA 1
ATOM 883 C C . GLY A 1 111 ? 5.455 -19.866 9.204 1.00 74.06 111 GLY A C 1
ATOM 884 O O . GLY A 1 111 ? 5.422 -19.147 10.208 1.00 74.06 111 GLY A O 1
ATOM 885 N N . ASP A 1 112 ? 6.514 -20.633 8.928 1.00 74.44 112 ASP A N 1
ATOM 886 C CA . ASP A 1 112 ? 7.789 -20.581 9.651 1.00 74.44 112 ASP A CA 1
ATOM 887 C C . ASP A 1 112 ? 8.797 -19.543 9.108 1.00 74.44 112 ASP A C 1
ATOM 889 O O . ASP A 1 112 ? 9.856 -19.325 9.710 1.00 74.44 112 ASP A O 1
ATOM 893 N N . GLY A 1 113 ? 8.444 -18.848 8.027 1.00 71.38 113 GLY A N 1
ATOM 894 C CA . GLY A 1 113 ? 9.234 -17.807 7.371 1.00 71.38 113 GLY A CA 1
ATOM 895 C C . GLY A 1 113 ? 10.249 -18.325 6.348 1.00 71.38 113 GLY A C 1
ATOM 896 O O . GLY A 1 113 ? 10.994 -17.512 5.776 1.00 71.38 113 GLY A O 1
ATOM 897 N N . ASN A 1 114 ? 10.298 -19.639 6.129 1.00 75.38 114 ASN A N 1
ATOM 898 C CA . ASN A 1 114 ? 11.055 -20.299 5.074 1.00 75.38 114 ASN A CA 1
ATOM 899 C C . ASN A 1 114 ? 10.095 -20.611 3.929 1.00 75.38 114 ASN A C 1
ATOM 901 O O . ASN A 1 114 ? 8.927 -20.823 4.165 1.00 75.38 114 ASN A O 1
ATOM 905 N N . CYS A 1 115 ? 10.563 -20.609 2.681 1.00 76.81 115 CYS A N 1
ATOM 906 C CA . CYS A 1 115 ? 9.707 -21.006 1.565 1.00 76.81 115 CYS A CA 1
ATOM 907 C C . CYS A 1 115 ? 9.918 -22.492 1.261 1.00 76.81 115 CYS A C 1
ATOM 909 O O . CYS A 1 115 ? 10.856 -22.856 0.545 1.00 76.81 115 CYS A O 1
ATOM 911 N N . ASP A 1 116 ? 9.058 -23.337 1.815 1.00 78.56 116 ASP A N 1
ATOM 912 C CA . ASP A 1 116 ? 9.048 -24.781 1.649 1.00 78.56 116 ASP A CA 1
ATOM 913 C C . ASP A 1 116 ? 8.388 -25.166 0.315 1.00 78.56 116 ASP A C 1
ATOM 915 O O . ASP A 1 116 ? 7.173 -25.022 0.145 1.00 78.56 116 ASP A O 1
ATOM 919 N N . PRO A 1 117 ? 9.134 -25.733 -0.658 1.00 78.31 117 PRO A N 1
ATOM 920 C CA . PRO A 1 117 ? 8.584 -26.057 -1.976 1.00 78.31 117 PRO A CA 1
ATOM 921 C C . PRO A 1 117 ? 7.375 -26.999 -1.935 1.00 78.31 117 PRO A C 1
ATOM 923 O O . PRO A 1 117 ? 6.540 -26.952 -2.832 1.00 78.31 117 PRO A O 1
ATOM 926 N N . PHE A 1 118 ? 7.288 -27.847 -0.906 1.00 78.56 118 PHE A N 1
ATOM 927 C CA . PHE A 1 118 ? 6.173 -28.770 -0.694 1.00 78.56 118 PHE A CA 1
ATOM 928 C C . PHE A 1 118 ? 4.881 -28.051 -0.286 1.00 78.56 118 PHE A C 1
ATOM 930 O O . PHE A 1 118 ? 3.796 -28.441 -0.711 1.00 78.56 118 PHE A O 1
ATOM 937 N N . PHE A 1 119 ? 4.995 -26.993 0.516 1.00 77.88 119 PHE A N 1
ATOM 938 C CA . PHE A 1 119 ? 3.858 -26.195 0.961 1.00 77.88 119 PHE A CA 1
ATOM 939 C C . PHE A 1 119 ? 3.591 -24.982 0.067 1.00 77.88 119 PHE A C 1
ATOM 941 O O . PHE A 1 119 ? 2.570 -24.314 0.217 1.00 77.88 119 PHE A O 1
ATOM 948 N N . ASN A 1 120 ? 4.446 -24.725 -0.921 1.00 74.06 120 ASN A N 1
ATOM 949 C CA . ASN A 1 120 ? 4.302 -23.633 -1.877 1.00 74.06 120 ASN A CA 1
ATOM 950 C C . ASN A 1 120 ? 3.233 -23.900 -2.963 1.00 74.06 120 ASN A C 1
ATOM 952 O O . ASN A 1 120 ? 3.444 -23.675 -4.155 1.00 74.06 120 ASN A O 1
ATOM 956 N N . GLU A 1 121 ? 2.070 -24.403 -2.557 1.00 75.56 121 GLU A N 1
AT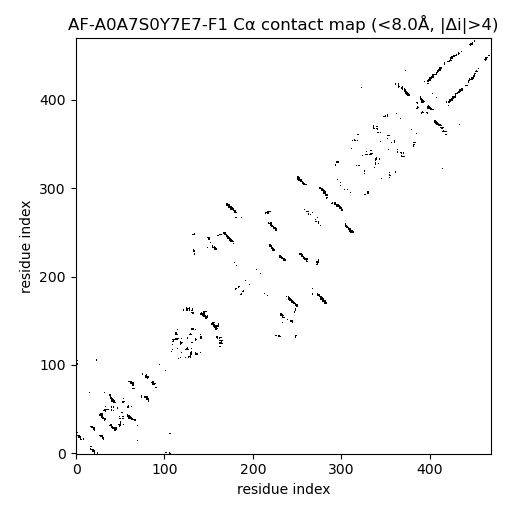OM 957 C CA . GLU A 1 121 ? 0.914 -24.650 -3.415 1.00 75.56 121 GLU A CA 1
ATOM 958 C C . GLU A 1 121 ? -0.304 -23.877 -2.890 1.00 75.56 121 GLU A C 1
ATOM 960 O O . GLU A 1 121 ? -0.436 -23.611 -1.693 1.00 75.56 121 GLU A O 1
ATOM 965 N N . HIS A 1 122 ? -1.250 -23.552 -3.779 1.00 70.94 122 HIS A N 1
ATOM 966 C CA . HIS A 1 122 ? -2.448 -22.776 -3.430 1.00 70.94 122 HIS A CA 1
ATOM 967 C C . HIS A 1 122 ? -3.268 -23.408 -2.289 1.00 70.94 122 HIS A C 1
ATOM 969 O O . HIS A 1 122 ? -3.857 -22.695 -1.481 1.00 70.94 122 HIS A O 1
ATOM 975 N N . GLY A 1 123 ? -3.299 -24.743 -2.191 1.00 73.06 123 GLY A N 1
ATOM 976 C CA . GLY A 1 123 ? -4.015 -25.455 -1.123 1.00 73.06 123 GLY A CA 1
ATOM 977 C C . GLY A 1 123 ? -3.470 -25.192 0.286 1.00 73.06 123 GLY A C 1
ATOM 978 O O . GLY A 1 123 ? -4.195 -25.370 1.261 1.00 73.06 123 GLY A O 1
ATOM 979 N N . TYR A 1 124 ? -2.227 -24.727 0.384 1.00 74.38 124 TYR A N 1
ATOM 980 C CA . TYR A 1 124 ? -1.521 -24.464 1.636 1.00 74.38 124 TYR A CA 1
ATOM 981 C C . TYR A 1 124 ? -1.255 -22.971 1.858 1.00 74.38 124 TYR A C 1
ATOM 983 O O . TYR A 1 124 ? -0.467 -22.596 2.724 1.00 74.38 124 TYR A O 1
ATOM 991 N N . GLY A 1 125 ? -1.898 -22.110 1.060 1.00 72.12 125 GLY A N 1
ATOM 992 C CA . GLY A 1 125 ? -1.677 -20.668 1.113 1.00 72.12 125 GLY A CA 1
ATOM 993 C C . GLY A 1 125 ? -0.239 -20.276 0.778 1.00 72.12 125 GLY A C 1
ATOM 994 O O . GLY A 1 125 ? 0.230 -19.282 1.312 1.00 72.12 125 GLY A O 1
ATOM 995 N N . PHE A 1 126 ? 0.455 -21.057 -0.063 1.00 78.25 126 PHE A N 1
ATOM 996 C CA . PHE A 1 126 ? 1.855 -20.824 -0.437 1.00 78.25 126 PHE A CA 1
ATOM 997 C C . PHE A 1 126 ? 2.773 -20.740 0.782 1.00 78.25 126 PHE A C 1
ATOM 999 O O . PHE A 1 126 ? 3.419 -19.725 1.042 1.00 78.25 126 PHE A O 1
ATOM 1006 N N . ASP A 1 127 ? 2.772 -21.835 1.534 1.00 77.00 127 ASP A N 1
ATOM 1007 C CA . ASP A 1 127 ? 3.501 -21.992 2.782 1.00 77.00 127 ASP A CA 1
ATOM 1008 C C . ASP A 1 127 ? 3.051 -21.025 3.880 1.00 77.00 127 ASP A C 1
ATOM 1010 O O . ASP A 1 127 ? 3.835 -20.319 4.504 1.00 77.00 127 ASP A O 1
ATOM 1014 N N . GLY A 1 128 ? 1.729 -20.895 4.045 1.00 75.88 128 GLY A N 1
ATOM 1015 C CA . GLY A 1 128 ? 1.158 -19.906 4.962 1.00 75.88 128 GLY A CA 1
ATOM 1016 C C . GLY A 1 128 ? 1.493 -18.454 4.595 1.00 75.88 128 GLY A C 1
ATOM 1017 O O . GLY A 1 128 ? 1.352 -17.573 5.439 1.00 75.88 128 GLY A O 1
ATOM 1018 N N . GLY A 1 129 ? 1.915 -18.213 3.352 1.00 75.75 129 GLY A N 1
ATOM 1019 C CA . GLY A 1 129 ? 2.356 -16.928 2.839 1.00 75.75 129 GLY A CA 1
ATOM 1020 C C . GLY A 1 129 ? 3.870 -16.747 2.865 1.00 75.75 129 GLY A C 1
ATOM 1021 O O . GLY A 1 129 ? 4.332 -15.747 2.331 1.00 75.75 129 GLY A O 1
ATOM 1022 N N . ASP A 1 130 ? 4.673 -17.660 3.414 1.00 75.00 130 ASP A N 1
ATOM 1023 C CA . ASP A 1 130 ? 6.128 -17.465 3.539 1.00 75.00 130 ASP A CA 1
ATOM 1024 C C . ASP A 1 130 ? 6.853 -17.400 2.202 1.00 75.00 130 ASP A C 1
ATOM 1026 O O . ASP A 1 130 ? 7.886 -16.746 2.069 1.00 75.00 130 ASP A O 1
ATOM 1030 N N . CYS A 1 131 ? 6.268 -18.003 1.175 1.00 74.50 131 CYS A N 1
ATOM 1031 C CA . CYS A 1 131 ? 6.736 -17.887 -0.192 1.00 74.50 131 CYS A CA 1
ATOM 1032 C C . CYS A 1 131 ? 6.267 -16.595 -0.881 1.00 74.50 131 CYS A C 1
ATOM 1034 O O . CYS A 1 131 ? 6.259 -16.546 -2.103 1.00 74.50 131 CYS A O 1
ATOM 1036 N N . CYS A 1 132 ? 5.837 -15.549 -0.171 1.00 78.12 132 CYS A N 1
ATOM 1037 C CA . CYS A 1 132 ? 5.492 -14.261 -0.780 1.00 78.12 132 CYS A CA 1
ATOM 1038 C C . CYS A 1 132 ? 6.598 -13.233 -0.532 1.00 78.12 132 CYS A C 1
ATOM 1040 O O . CYS A 1 132 ? 7.254 -13.218 0.506 1.00 78.12 132 CYS A O 1
ATOM 1042 N N . ALA A 1 133 ? 6.801 -12.311 -1.476 1.00 73.88 133 ALA A N 1
ATOM 1043 C CA . ALA A 1 133 ? 7.953 -11.410 -1.419 1.00 73.88 133 ALA A CA 1
ATOM 1044 C C . ALA A 1 133 ? 7.963 -10.483 -0.194 1.00 73.88 133 ALA A C 1
ATOM 1046 O O . ALA A 1 133 ? 9.025 -10.187 0.350 1.00 73.88 133 ALA A O 1
ATOM 1047 N N . ALA A 1 134 ? 6.789 -10.056 0.279 1.00 71.44 134 ALA A N 1
ATOM 1048 C CA . ALA A 1 134 ? 6.707 -9.149 1.420 1.00 71.44 134 ALA A CA 1
ATOM 1049 C C . ALA A 1 134 ? 6.800 -9.855 2.793 1.00 71.44 134 ALA A C 1
ATOM 1051 O O . ALA A 1 134 ? 7.165 -9.222 3.784 1.00 71.44 134 ALA A O 1
ATOM 1052 N N . SER A 1 135 ? 6.529 -11.154 2.886 1.00 75.12 135 SER A N 1
ATOM 1053 C CA . SER A 1 135 ? 6.537 -11.950 4.130 1.00 75.12 135 SER A CA 1
ATOM 1054 C C . SER A 1 135 ? 7.847 -12.716 4.292 1.00 75.12 135 SER A C 1
ATOM 1056 O O . SER A 1 135 ? 8.397 -12.744 5.392 1.00 75.12 135 SER A O 1
ATOM 1058 N N . CYS A 1 136 ? 8.420 -13.203 3.191 1.00 76.06 136 CYS A N 1
ATOM 1059 C CA . CYS A 1 136 ? 9.644 -13.987 3.204 1.00 76.06 136 CYS A CA 1
ATOM 1060 C C . CYS A 1 136 ? 10.804 -13.210 3.855 1.00 76.06 136 CYS A C 1
ATOM 1062 O O . CYS A 1 136 ? 10.977 -12.000 3.649 1.00 76.06 136 CYS A O 1
ATOM 1064 N N . SER A 1 137 ? 11.552 -13.890 4.724 1.00 74.81 137 SER A N 1
ATOM 1065 C CA . SER A 1 137 ? 12.557 -13.268 5.603 1.00 74.81 137 SER A CA 1
ATOM 1066 C C . SER A 1 137 ? 14.002 -13.634 5.246 1.00 74.81 137 SER A C 1
ATOM 1068 O O . SER A 1 137 ? 14.943 -12.977 5.697 1.00 74.81 137 SER A O 1
ATOM 1070 N N . GLN A 1 138 ? 14.194 -14.658 4.412 1.00 76.38 138 GLN A N 1
ATOM 1071 C CA . GLN A 1 138 ? 15.508 -15.129 3.988 1.00 76.38 138 GLN A CA 1
ATOM 1072 C C . GLN A 1 138 ? 16.063 -14.373 2.768 1.00 76.38 138 GLN A C 1
ATOM 1074 O O . GLN A 1 138 ? 15.349 -13.783 1.964 1.00 76.38 138 GLN A O 1
ATOM 1079 N N . THR A 1 139 ? 17.380 -14.447 2.569 1.00 70.81 139 THR A N 1
ATOM 1080 C CA . THR A 1 139 ? 18.075 -13.803 1.435 1.00 70.81 139 THR A CA 1
ATOM 1081 C C . THR A 1 139 ? 17.893 -14.524 0.095 1.00 70.81 139 THR A C 1
ATOM 1083 O O . THR A 1 139 ? 18.275 -13.995 -0.950 1.00 70.81 139 THR A O 1
ATOM 1086 N N . THR A 1 140 ? 17.350 -15.742 0.112 1.00 70.94 140 THR A N 1
ATOM 1087 C CA . THR A 1 140 ? 17.081 -16.576 -1.072 1.00 70.94 140 THR A CA 1
ATOM 1088 C C . THR A 1 140 ? 15.616 -16.562 -1.498 1.00 70.94 140 THR A C 1
ATOM 1090 O O . THR A 1 140 ? 15.258 -17.235 -2.462 1.00 70.94 140 THR A O 1
ATOM 1093 N N . CYS A 1 141 ? 14.776 -15.799 -0.802 1.00 70.56 141 CYS A N 1
ATOM 1094 C CA . CYS A 1 141 ? 13.357 -15.667 -1.087 1.00 70.56 141 CYS A CA 1
ATOM 1095 C C . CYS A 1 141 ? 13.100 -15.178 -2.512 1.00 70.56 141 CYS A C 1
ATOM 1097 O O . CYS A 1 141 ? 13.593 -14.127 -2.911 1.00 70.56 141 CYS A O 1
ATOM 1099 N N . GLY A 1 142 ? 12.327 -15.951 -3.275 1.00 69.56 142 GLY A N 1
ATOM 1100 C CA . GLY A 1 142 ? 11.865 -15.565 -4.606 1.00 69.56 142 GLY A CA 1
ATOM 1101 C C . GLY A 1 142 ? 12.955 -15.586 -5.667 1.00 69.56 142 GLY A C 1
ATOM 1102 O O . GLY A 1 142 ? 12.679 -15.215 -6.802 1.00 69.56 142 GLY A O 1
ATOM 1103 N N . ARG A 1 143 ? 14.183 -16.022 -5.350 1.00 76.88 143 ARG A N 1
ATOM 1104 C CA . ARG A 1 143 ? 15.280 -15.976 -6.318 1.00 76.88 143 ARG A CA 1
ATOM 1105 C C . ARG A 1 143 ? 14.968 -16.840 -7.541 1.00 76.88 143 ARG A C 1
ATOM 1107 O O . ARG A 1 143 ? 14.828 -18.054 -7.415 1.00 76.88 143 ARG A O 1
ATOM 1114 N N . GLY A 1 144 ? 14.894 -16.215 -8.716 1.00 76.25 144 GLY A N 1
ATOM 1115 C CA . GLY A 1 144 ? 14.502 -16.862 -9.971 1.00 76.25 144 GLY A CA 1
ATOM 1116 C C . GLY A 1 144 ? 13.068 -17.408 -9.993 1.00 76.25 144 GLY A C 1
ATOM 1117 O O . GLY A 1 144 ? 12.752 -18.227 -10.854 1.00 76.25 144 GLY A O 1
ATOM 1118 N N . GLY A 1 145 ? 12.218 -17.007 -9.043 1.00 76.62 145 GLY A N 1
ATOM 1119 C CA . GLY A 1 145 ? 10.842 -17.489 -8.920 1.00 76.62 145 GLY A CA 1
ATOM 1120 C C . GLY A 1 145 ? 9.862 -16.843 -9.902 1.00 76.62 145 GLY A C 1
ATOM 1121 O O . GLY A 1 145 ? 8.758 -17.360 -10.078 1.00 76.62 145 GLY A O 1
ATOM 1122 N N . LEU A 1 146 ? 10.251 -15.751 -10.574 1.00 80.56 146 LEU A N 1
ATOM 1123 C CA . LEU A 1 146 ? 9.504 -15.196 -11.702 1.00 80.56 146 LEU A CA 1
ATOM 1124 C C . LEU A 1 146 ? 10.063 -15.759 -13.007 1.00 80.56 146 LEU A C 1
ATOM 1126 O O . LEU A 1 146 ? 11.192 -15.447 -13.394 1.00 80.56 146 LEU A O 1
ATOM 1130 N N . THR A 1 147 ? 9.258 -16.574 -13.687 1.00 84.50 147 THR A N 1
ATOM 1131 C CA . THR A 1 147 ? 9.621 -17.201 -14.968 1.00 84.50 147 THR A CA 1
ATOM 1132 C C . THR A 1 147 ? 9.007 -16.493 -16.168 1.00 84.50 147 THR A C 1
ATOM 1134 O O . THR A 1 147 ? 9.519 -16.602 -17.282 1.00 84.50 147 THR A O 1
ATOM 1137 N N . SER A 1 148 ? 7.929 -15.745 -15.940 1.00 87.75 148 SER A N 1
ATOM 1138 C CA . SER A 1 148 ? 7.329 -14.844 -16.912 1.00 87.75 148 SER A CA 1
ATOM 1139 C C . SER A 1 148 ? 7.014 -13.511 -16.250 1.00 87.75 148 SER A C 1
ATOM 1141 O O . SER A 1 148 ? 6.084 -13.392 -15.455 1.00 87.75 148 SER A O 1
ATOM 1143 N N . VAL A 1 149 ? 7.763 -12.477 -16.624 1.00 90.69 149 VAL A N 1
ATOM 1144 C CA . VAL A 1 149 ? 7.542 -11.112 -16.145 1.00 90.69 149 VAL A CA 1
ATOM 1145 C C . VAL A 1 149 ? 6.906 -10.288 -17.255 1.00 90.69 149 VAL A C 1
ATOM 1147 O O . VAL A 1 149 ? 7.409 -10.263 -18.378 1.00 90.69 149 VAL A O 1
ATOM 1150 N N . PHE A 1 150 ? 5.772 -9.638 -16.965 1.00 93.31 150 PHE A N 1
ATOM 1151 C CA . PHE A 1 150 ? 5.000 -8.890 -17.969 1.00 93.31 150 PHE A CA 1
ATOM 1152 C C . PHE A 1 150 ? 4.630 -9.750 -19.201 1.00 93.31 150 PHE A C 1
ATOM 1154 O O . PHE A 1 150 ? 4.482 -9.251 -20.316 1.00 93.31 150 PHE A O 1
ATOM 1161 N N . GLY A 1 151 ? 4.483 -11.067 -19.021 1.00 89.75 151 GLY A N 1
ATOM 1162 C CA . GLY A 1 151 ? 4.190 -12.012 -20.103 1.00 89.75 151 GLY A CA 1
ATOM 1163 C C . GLY A 1 151 ? 5.368 -12.325 -21.037 1.00 89.75 151 GLY A C 1
ATOM 1164 O O . GLY A 1 151 ? 5.141 -12.941 -22.080 1.00 89.75 151 GLY A O 1
ATOM 1165 N N . SER A 1 152 ? 6.594 -11.901 -20.705 1.00 89.56 152 SER A N 1
ATOM 1166 C CA . SER A 1 152 ? 7.810 -12.304 -21.421 1.00 89.56 152 SER A CA 1
ATOM 1167 C C . SER A 1 152 ? 8.484 -13.483 -20.720 1.00 89.56 152 SER A C 1
ATOM 1169 O O . SER A 1 152 ? 8.858 -13.381 -19.555 1.00 89.56 152 SER A O 1
ATOM 1171 N N . LEU A 1 153 ? 8.678 -14.586 -21.450 1.00 84.88 153 LEU A N 1
ATOM 1172 C CA . LEU A 1 153 ? 9.354 -15.802 -20.967 1.00 84.88 153 LEU A CA 1
ATOM 1173 C C . LEU A 1 153 ? 10.884 -15.670 -20.919 1.00 84.88 153 LEU A C 1
ATOM 1175 O O . LEU A 1 153 ? 11.563 -16.525 -20.356 1.00 84.88 153 LEU A O 1
ATOM 1179 N N . THR A 1 154 ? 11.448 -14.654 -21.576 1.00 76.81 154 THR A N 1
ATOM 1180 C CA . THR A 1 154 ? 12.901 -14.415 -21.601 1.00 76.81 154 THR A CA 1
ATOM 1181 C C . THR A 1 154 ? 13.374 -13.611 -20.399 1.00 76.81 154 THR A C 1
ATOM 1183 O O . THR A 1 154 ? 14.570 -13.591 -20.108 1.00 76.81 154 THR A O 1
ATOM 1186 N N . ALA A 1 155 ? 12.442 -12.996 -19.672 1.00 70.06 155 ALA A N 1
ATOM 1187 C CA . ALA A 1 155 ? 12.723 -12.258 -18.461 1.00 70.06 155 ALA A CA 1
ATOM 1188 C C . ALA A 1 155 ? 12.558 -13.166 -17.240 1.00 70.06 155 ALA A C 1
ATOM 1190 O O . ALA A 1 155 ? 11.445 -13.455 -16.806 1.00 70.06 155 ALA A O 1
ATOM 1191 N N . SER A 1 156 ? 13.688 -13.591 -16.676 1.00 72.56 156 SER A N 1
ATOM 1192 C CA . SER A 1 156 ? 13.734 -14.171 -15.335 1.00 72.56 156 SER A CA 1
ATOM 1193 C C . SER A 1 156 ? 13.921 -13.066 -14.304 1.00 72.56 156 SER A C 1
ATOM 1195 O O . SER A 1 156 ? 14.749 -12.172 -14.504 1.00 72.56 156 SER A O 1
ATOM 1197 N N . GLY A 1 157 ? 13.202 -13.160 -13.195 1.00 70.94 157 GLY A N 1
ATOM 1198 C CA . GLY A 1 157 ? 13.287 -12.207 -12.100 1.00 70.94 157 GLY A CA 1
ATOM 1199 C C . GLY A 1 157 ? 13.275 -12.883 -10.741 1.00 70.94 157 GLY A C 1
ATOM 1200 O O . GLY A 1 157 ? 12.889 -14.049 -10.612 1.00 70.94 157 GLY A O 1
ATOM 1201 N N . ASP A 1 158 ? 13.662 -12.125 -9.722 1.00 73.44 158 ASP A N 1
ATOM 1202 C CA . ASP A 1 158 ? 13.395 -12.516 -8.344 1.00 73.44 158 ASP A CA 1
ATOM 1203 C C . ASP A 1 158 ? 11.972 -12.059 -7.974 1.00 73.44 158 ASP A C 1
ATOM 1205 O O . ASP A 1 158 ? 11.602 -10.911 -8.230 1.00 73.44 158 ASP A O 1
ATOM 1209 N N . GLY A 1 159 ? 11.161 -12.970 -7.437 1.00 68.75 159 GLY A N 1
ATOM 1210 C CA . GLY A 1 159 ? 9.772 -12.765 -7.022 1.00 68.75 159 GLY A CA 1
ATOM 1211 C C . GLY A 1 159 ? 8.980 -14.079 -7.032 1.00 68.75 159 GLY A C 1
ATOM 1212 O O . GLY A 1 159 ? 9.560 -15.159 -7.123 1.00 68.75 159 GLY A O 1
ATOM 1213 N N . PHE A 1 160 ? 7.650 -14.008 -6.934 1.00 71.38 160 PHE A N 1
ATOM 1214 C CA . PHE A 1 160 ? 6.803 -15.195 -6.770 1.00 71.38 160 PHE A CA 1
ATOM 1215 C C . PHE A 1 160 ? 5.551 -15.111 -7.646 1.00 71.38 160 PHE A C 1
ATOM 1217 O O . PHE A 1 160 ? 4.596 -14.416 -7.309 1.00 71.38 160 PHE A O 1
ATOM 1224 N N . GLU A 1 161 ? 5.560 -15.823 -8.778 1.00 69.25 161 GLU A N 1
ATOM 1225 C CA . GLU A 1 161 ? 4.606 -15.619 -9.885 1.00 69.25 161 GLU A CA 1
ATOM 1226 C C . GLU A 1 161 ? 3.141 -15.924 -9.526 1.00 69.25 161 GLU A C 1
ATOM 1228 O O . GLU A 1 161 ? 2.235 -15.499 -10.231 1.00 69.25 161 GLU A O 1
ATOM 1233 N N . ASN A 1 162 ? 2.883 -16.601 -8.406 1.00 71.56 162 ASN A N 1
ATOM 1234 C CA . ASN A 1 162 ? 1.532 -16.945 -7.961 1.00 71.56 162 ASN A CA 1
ATOM 1235 C C . ASN A 1 162 ? 1.362 -16.889 -6.442 1.00 71.56 162 ASN A C 1
ATOM 1237 O O . ASN A 1 162 ? 0.411 -17.475 -5.937 1.00 71.56 162 ASN A O 1
ATOM 1241 N N . CYS A 1 163 ? 2.269 -16.252 -5.697 1.00 74.50 163 CYS A N 1
ATOM 1242 C CA . CYS A 1 163 ? 2.111 -16.270 -4.250 1.00 74.50 163 CYS A CA 1
ATOM 1243 C C . CYS A 1 163 ? 0.916 -15.414 -3.825 1.00 74.50 163 CYS A C 1
ATOM 1245 O O . CYS A 1 163 ? 0.839 -14.230 -4.155 1.00 74.50 163 CYS A O 1
ATOM 1247 N N . VAL A 1 164 ? -0.008 -16.035 -3.096 1.00 71.19 164 VAL A N 1
ATOM 1248 C CA . VAL A 1 164 ? -1.192 -15.394 -2.529 1.00 71.19 164 VAL A CA 1
ATOM 1249 C C . VAL A 1 164 ? -1.139 -15.556 -1.018 1.00 71.19 164 VAL A C 1
ATOM 1251 O O . VAL A 1 164 ? -1.487 -16.606 -0.486 1.00 71.19 164 VAL A O 1
ATOM 1254 N N . ASP A 1 165 ? -0.724 -14.498 -0.336 1.00 75.44 165 ASP A N 1
ATOM 1255 C CA . ASP A 1 165 ? -0.877 -14.361 1.109 1.00 75.44 165 ASP A CA 1
ATOM 1256 C C . ASP A 1 165 ? -2.206 -13.622 1.373 1.00 75.44 165 ASP A C 1
ATOM 1258 O O . ASP A 1 165 ? -2.398 -12.525 0.838 1.00 75.44 165 ASP A O 1
ATOM 1262 N N . PRO A 1 166 ? -3.138 -14.188 2.168 1.00 74.06 166 PRO A N 1
ATOM 1263 C CA . PRO A 1 166 ? -4.420 -13.556 2.499 1.00 74.06 166 PRO A CA 1
ATOM 1264 C C . PRO A 1 166 ? -4.309 -12.179 3.166 1.00 74.06 166 PRO A C 1
ATOM 1266 O O . PRO A 1 166 ? -5.283 -11.429 3.189 1.00 74.06 166 PRO A O 1
ATOM 1269 N N . THR A 1 167 ? -3.155 -11.863 3.750 1.00 80.12 167 THR A N 1
ATOM 1270 C CA . THR A 1 167 ? -2.858 -10.573 4.382 1.00 80.12 167 THR A CA 1
ATOM 1271 C C . THR A 1 167 ? -2.233 -9.566 3.414 1.00 80.12 167 THR A C 1
ATOM 1273 O O . THR A 1 167 ? -2.080 -8.390 3.753 1.00 80.12 167 THR A O 1
ATOM 1276 N N . MET A 1 168 ? -1.886 -10.004 2.201 1.00 86.81 168 MET A N 1
ATOM 1277 C CA . MET A 1 168 ? -1.338 -9.157 1.152 1.00 86.81 168 MET A CA 1
ATOM 1278 C C . MET A 1 168 ? -2.400 -8.714 0.154 1.00 86.81 168 MET A C 1
ATOM 1280 O O . MET A 1 168 ? -3.448 -9.327 -0.036 1.00 86.81 168 MET A O 1
ATOM 1284 N N . TYR A 1 169 ? -2.074 -7.634 -0.540 1.00 90.19 169 TYR A N 1
ATOM 1285 C CA . TYR A 1 169 ? -2.944 -6.957 -1.471 1.00 90.19 169 TYR A CA 1
ATOM 1286 C C . TYR A 1 169 ? -2.271 -6.787 -2.834 1.00 90.19 169 TYR A C 1
ATOM 1288 O O . TYR A 1 169 ? -1.064 -6.541 -2.911 1.00 90.19 169 TYR A O 1
ATOM 1296 N N . PRO A 1 170 ? -3.053 -6.870 -3.920 1.00 91.94 170 PRO A N 1
ATOM 1297 C CA . PRO A 1 170 ? -2.538 -6.735 -5.272 1.00 91.94 170 PRO A CA 1
ATOM 1298 C C . PRO A 1 170 ? -2.107 -5.296 -5.584 1.00 91.94 170 PRO A C 1
ATOM 1300 O O . PRO A 1 170 ? -2.865 -4.332 -5.420 1.00 91.94 170 PRO A O 1
ATOM 1303 N N . LEU A 1 171 ? -0.903 -5.176 -6.130 1.00 93.38 171 LEU A N 1
ATOM 1304 C CA . LEU A 1 171 ? -0.354 -3.995 -6.781 1.00 93.38 171 LEU A CA 1
ATOM 1305 C C . LEU A 1 171 ? -0.055 -4.365 -8.236 1.00 93.38 171 LEU A C 1
ATOM 1307 O O . LEU A 1 171 ? 0.673 -5.314 -8.512 1.00 93.38 171 LEU A O 1
ATOM 1311 N N . THR A 1 172 ? -0.646 -3.638 -9.178 1.00 94.62 172 THR A N 1
ATOM 1312 C CA . THR A 1 172 ? -0.467 -3.885 -10.611 1.00 94.62 172 THR A CA 1
ATOM 1313 C C . THR A 1 172 ? 0.398 -2.800 -11.223 1.00 94.62 172 THR A C 1
ATOM 1315 O O . THR A 1 172 ? 0.058 -1.624 -11.168 1.00 94.62 172 THR A O 1
ATOM 1318 N N . ILE A 1 173 ? 1.490 -3.203 -11.857 1.00 96.00 173 ILE A N 1
ATOM 1319 C CA . ILE A 1 173 ? 2.325 -2.337 -12.684 1.00 96.00 173 ILE A CA 1
ATOM 1320 C C . ILE A 1 173 ? 1.901 -2.556 -14.134 1.00 96.00 173 ILE A C 1
ATOM 1322 O O . ILE A 1 173 ? 1.803 -3.699 -14.580 1.00 96.00 173 ILE A O 1
ATOM 1326 N N . HIS A 1 174 ? 1.640 -1.487 -14.876 1.00 96.94 174 HIS A N 1
ATOM 1327 C CA . HIS A 1 174 ? 1.368 -1.522 -16.310 1.00 96.94 174 HIS A CA 1
ATOM 1328 C C . HIS A 1 174 ? 2.439 -0.732 -17.053 1.00 96.94 174 HIS A C 1
ATOM 1330 O O . HIS A 1 174 ? 2.706 0.412 -16.701 1.00 96.94 174 HIS A O 1
ATOM 1336 N N . LEU A 1 175 ? 3.046 -1.329 -18.076 1.00 97.25 175 LEU A N 1
ATOM 1337 C CA . LEU A 1 175 ? 4.028 -0.656 -18.922 1.00 97.25 175 LEU A CA 1
ATOM 1338 C C . LEU A 1 175 ? 3.299 -0.017 -20.106 1.00 97.25 175 LEU A C 1
ATOM 1340 O O . LEU A 1 175 ? 3.035 -0.680 -21.107 1.00 97.25 175 LEU A O 1
ATOM 1344 N N . ASN A 1 176 ? 2.955 1.262 -19.975 1.00 97.06 176 ASN A N 1
ATOM 1345 C CA . ASN A 1 176 ? 2.201 2.032 -20.968 1.00 97.06 176 ASN A CA 1
ATOM 1346 C C . ASN A 1 176 ? 2.956 2.151 -22.295 1.00 97.06 176 ASN A C 1
ATOM 1348 O O . ASN A 1 176 ? 2.378 2.086 -23.377 1.00 97.06 176 ASN A O 1
ATOM 1352 N N . GLY A 1 177 ? 4.267 2.362 -22.208 1.00 96.50 177 GLY A N 1
ATOM 1353 C CA . GLY A 1 177 ? 5.105 2.687 -23.348 1.00 96.50 177 GLY A CA 1
ATOM 1354 C C . GLY A 1 177 ? 6.544 2.295 -23.083 1.00 96.50 177 GLY A C 1
ATOM 1355 O O . GLY A 1 177 ? 7.049 2.448 -21.975 1.00 96.50 177 GLY A O 1
ATOM 1356 N N . ILE A 1 178 ? 7.210 1.777 -24.109 1.00 95.44 178 ILE A N 1
ATOM 1357 C CA . ILE A 1 178 ? 8.647 1.528 -24.078 1.00 95.44 178 ILE A CA 1
ATOM 1358 C C . ILE A 1 178 ? 9.208 2.124 -25.358 1.00 95.44 178 ILE A C 1
ATOM 1360 O O . ILE A 1 178 ? 8.795 1.748 -26.455 1.00 95.44 178 ILE A O 1
ATOM 1364 N N . ALA A 1 179 ? 10.103 3.092 -25.224 1.00 94.19 179 ALA A N 1
ATOM 1365 C CA . ALA A 1 179 ? 10.646 3.827 -26.353 1.00 94.19 179 ALA A CA 1
ATOM 1366 C C . ALA A 1 179 ? 12.163 3.925 -26.239 1.00 94.19 179 ALA A C 1
ATOM 1368 O O . ALA A 1 179 ? 12.710 4.090 -25.155 1.00 94.19 179 ALA A O 1
ATOM 1369 N N . SER A 1 180 ? 12.864 3.778 -27.358 1.00 92.19 180 SER A N 1
ATOM 1370 C CA . SER A 1 180 ? 14.321 3.893 -27.355 1.00 92.19 180 SER A CA 1
ATOM 1371 C C . SER A 1 180 ? 14.714 5.346 -27.103 1.00 92.19 180 SER A C 1
ATOM 1373 O O . SER A 1 180 ? 14.065 6.246 -27.630 1.00 92.19 180 SER A O 1
ATOM 1375 N N . SER A 1 181 ? 15.823 5.591 -26.405 1.00 88.75 181 SER A N 1
ATOM 1376 C CA . SER A 1 181 ? 16.442 6.924 -26.325 1.00 88.75 181 SER A CA 1
ATOM 1377 C C . SER A 1 181 ? 16.795 7.521 -27.695 1.00 88.75 181 SER A C 1
ATOM 1379 O O . SER A 1 181 ? 17.034 8.720 -27.801 1.00 88.75 181 SER A O 1
ATOM 1381 N N . ARG A 1 182 ? 16.798 6.701 -28.753 1.00 87.25 182 ARG A N 1
ATOM 1382 C CA . ARG A 1 182 ? 17.004 7.120 -30.146 1.00 87.25 182 ARG A CA 1
ATOM 1383 C C . ARG A 1 182 ? 15.742 7.510 -30.891 1.00 87.25 182 ARG A C 1
ATOM 1385 O O . ARG A 1 182 ? 15.840 7.966 -32.027 1.00 87.25 182 ARG A O 1
ATOM 1392 N N . ASP A 1 183 ? 14.573 7.292 -30.297 1.00 87.69 183 ASP A N 1
ATOM 1393 C CA . ASP A 1 183 ? 13.314 7.731 -30.886 1.00 87.69 183 ASP A CA 1
ATOM 1394 C C . ASP A 1 183 ? 13.433 9.240 -31.219 1.00 87.69 183 ASP A C 1
ATOM 1396 O O . ASP A 1 183 ? 13.911 10.017 -30.376 1.00 87.69 183 ASP A O 1
ATOM 1400 N N . PRO A 1 184 ? 13.073 9.669 -32.448 1.00 83.44 184 PRO A N 1
ATOM 1401 C CA . PRO A 1 184 ? 13.156 11.064 -32.887 1.00 83.44 184 PRO A CA 1
ATOM 1402 C C . PRO A 1 184 ? 12.591 12.081 -31.886 1.00 83.44 184 PRO A C 1
ATOM 1404 O O . PRO A 1 184 ? 13.099 13.203 -31.789 1.00 83.44 184 PRO A O 1
ATOM 1407 N N . LYS A 1 185 ? 11.587 11.675 -31.098 1.00 82.75 185 LYS A N 1
ATOM 1408 C CA . LYS A 1 185 ? 10.967 12.518 -30.070 1.00 82.75 185 LYS A CA 1
ATOM 1409 C C . LYS A 1 185 ? 11.907 12.896 -28.917 1.00 82.75 185 LYS A C 1
ATOM 1411 O O . LYS A 1 185 ? 11.731 13.955 -28.321 1.00 82.75 185 LYS A O 1
ATOM 1416 N N . PHE A 1 186 ? 12.911 12.072 -28.600 1.00 81.50 186 PHE A N 1
ATOM 1417 C CA . PHE A 1 186 ? 13.864 12.332 -27.506 1.00 81.50 186 PHE A CA 1
ATOM 1418 C C . PHE A 1 186 ? 15.164 12.976 -27.978 1.00 81.50 186 PHE A C 1
ATOM 1420 O O . PHE A 1 186 ? 15.815 13.700 -27.232 1.00 81.50 186 PHE A O 1
ATOM 1427 N N . THR A 1 187 ? 15.532 12.737 -29.229 1.00 78.00 187 THR A N 1
ATOM 1428 C CA . THR A 1 187 ? 16.743 13.290 -29.848 1.00 78.00 187 THR A CA 1
ATOM 1429 C C . THR A 1 187 ? 16.552 14.726 -30.345 1.00 78.00 187 THR A C 1
ATOM 1431 O O . THR A 1 187 ? 17.523 15.408 -30.670 1.00 78.00 187 THR A O 1
ATOM 1434 N N . GLY A 1 188 ? 15.303 15.207 -30.405 1.00 73.25 188 GLY A N 1
ATOM 1435 C CA . GLY A 1 188 ? 14.965 16.536 -30.917 1.00 73.25 188 GLY A CA 1
ATOM 1436 C C . GLY A 1 188 ? 15.018 16.639 -32.445 1.00 73.25 188 GLY A C 1
ATOM 1437 O O . GLY A 1 188 ? 14.905 17.744 -32.979 1.00 73.25 188 GLY A O 1
ATOM 1438 N N . PHE A 1 189 ? 15.162 15.509 -33.150 1.00 70.38 189 PHE A N 1
ATOM 1439 C CA . PHE A 1 189 ? 15.239 15.466 -34.613 1.00 70.38 189 PHE A CA 1
ATOM 1440 C C . PHE A 1 189 ? 13.916 15.789 -35.310 1.00 70.38 189 PHE A C 1
ATOM 1442 O O . PHE A 1 189 ? 13.946 16.231 -36.453 1.00 70.38 189 PHE A O 1
ATOM 1449 N N . GLU A 1 190 ? 12.769 15.672 -34.630 1.00 70.19 190 GLU A N 1
ATOM 1450 C CA . GLU A 1 190 ? 11.460 16.036 -35.205 1.00 70.19 190 GLU A CA 1
ATOM 1451 C C . GLU A 1 190 ? 11.359 17.506 -35.655 1.00 70.19 190 GLU A C 1
ATOM 1453 O O . GLU A 1 190 ? 10.453 17.855 -36.405 1.00 70.19 190 GLU A O 1
ATOM 1458 N N . LYS A 1 191 ? 12.270 18.383 -35.208 1.00 66.44 191 LYS A N 1
ATOM 1459 C CA . LYS A 1 191 ? 12.261 19.811 -35.565 1.00 66.44 191 LYS A CA 1
ATOM 1460 C C . LYS A 1 191 ? 13.105 20.173 -36.788 1.00 66.44 191 LYS A C 1
ATOM 1462 O O . LYS A 1 191 ? 13.092 21.341 -37.175 1.00 66.44 191 LYS A O 1
ATOM 1467 N N . TYR A 1 192 ? 13.831 19.229 -37.381 1.00 69.06 192 TYR A N 1
ATOM 1468 C CA . TYR A 1 192 ? 14.605 19.488 -38.593 1.00 69.06 192 TYR A CA 1
ATOM 1469 C C . TYR A 1 192 ? 13.774 19.115 -39.822 1.00 69.06 192 TYR A C 1
ATOM 1471 O O . TYR A 1 192 ? 13.682 17.948 -40.190 1.00 69.06 192 TYR A O 1
ATOM 1479 N N . ASP A 1 193 ? 13.156 20.121 -40.448 1.00 67.44 193 ASP A N 1
ATOM 1480 C CA . ASP A 1 193 ? 12.564 19.975 -41.780 1.00 67.44 193 ASP A CA 1
ATOM 1481 C C . ASP A 1 193 ? 13.642 19.507 -42.776 1.00 67.44 193 ASP A C 1
ATOM 1483 O O . ASP A 1 193 ? 14.788 19.962 -42.719 1.00 67.44 193 ASP A O 1
ATOM 1487 N N . ASP A 1 194 ? 13.260 18.666 -43.746 1.00 66.00 194 ASP A N 1
ATOM 1488 C CA . ASP A 1 194 ? 14.125 18.091 -44.800 1.00 66.00 194 ASP A CA 1
ATOM 1489 C C . ASP A 1 194 ? 15.016 19.115 -45.541 1.00 66.00 194 ASP A C 1
ATOM 1491 O O . ASP A 1 194 ? 15.987 18.749 -46.211 1.00 66.00 194 ASP A O 1
ATOM 1495 N N . ALA A 1 195 ? 14.685 20.404 -45.441 1.00 64.25 195 ALA A N 1
ATOM 1496 C CA . ALA A 1 195 ? 15.437 21.508 -46.016 1.00 64.25 195 ALA A CA 1
ATOM 1497 C C . ALA A 1 195 ? 16.800 21.763 -45.344 1.00 64.25 195 ALA A C 1
ATOM 1499 O O . ALA A 1 195 ? 17.641 22.406 -45.969 1.00 64.25 195 ALA A O 1
ATOM 1500 N N . ASP A 1 196 ? 17.041 21.255 -44.129 1.00 63.94 196 ASP A N 1
ATOM 1501 C CA . ASP A 1 196 ? 18.290 21.463 -43.381 1.00 63.94 196 ASP A CA 1
ATOM 1502 C C . ASP A 1 196 ? 19.053 20.145 -43.133 1.00 63.94 196 ASP A C 1
ATOM 1504 O O . ASP A 1 196 ? 19.584 19.885 -42.055 1.00 63.94 196 ASP A O 1
ATOM 1508 N N . ARG A 1 197 ? 19.128 19.280 -44.163 1.00 58.97 197 ARG A N 1
ATOM 1509 C CA . ARG A 1 197 ? 19.903 18.013 -44.153 1.00 58.97 197 ARG A CA 1
ATOM 1510 C C . ARG A 1 197 ? 21.400 18.178 -43.841 1.00 58.97 197 ARG A C 1
ATOM 1512 O O . ARG A 1 197 ? 22.071 17.174 -43.578 1.00 58.97 197 ARG A O 1
ATOM 1519 N N . ASP A 1 198 ? 21.911 19.406 -43.870 1.00 62.69 198 ASP A N 1
ATOM 1520 C CA . ASP A 1 198 ? 23.303 19.733 -43.559 1.00 62.69 198 ASP A CA 1
ATOM 1521 C C . ASP A 1 198 ? 23.512 20.127 -42.084 1.00 62.69 198 ASP A C 1
ATOM 1523 O O . ASP A 1 198 ? 24.638 20.044 -41.594 1.00 62.69 198 ASP A O 1
ATOM 1527 N N . ALA A 1 199 ? 22.452 20.447 -41.328 1.00 58.66 199 ALA A N 1
ATOM 1528 C CA . ALA A 1 199 ? 22.511 20.706 -39.885 1.00 58.66 199 ALA A CA 1
ATOM 1529 C C . ALA A 1 199 ? 22.499 19.411 -39.052 1.00 58.66 199 ALA A C 1
ATOM 1531 O O . ALA A 1 199 ? 21.845 19.306 -38.012 1.00 58.66 199 ALA A O 1
ATOM 1532 N N . ARG A 1 200 ? 23.239 18.391 -39.502 1.00 63.47 200 ARG A N 1
ATOM 1533 C CA . ARG A 1 200 ? 23.429 17.167 -38.716 1.00 63.47 200 ARG A CA 1
ATOM 1534 C C . ARG A 1 200 ? 24.188 17.527 -37.436 1.00 63.47 200 ARG A C 1
ATOM 1536 O O . ARG A 1 200 ? 25.137 18.313 -37.513 1.00 63.47 200 ARG A O 1
ATOM 1543 N N . PRO A 1 201 ? 23.829 16.959 -36.273 1.00 61.00 201 PRO A N 1
ATOM 1544 C CA . PRO A 1 201 ? 24.583 17.145 -35.044 1.00 61.00 201 PRO A CA 1
ATOM 1545 C C . PRO A 1 201 ? 26.054 16.835 -35.301 1.00 61.00 201 PRO A C 1
ATOM 1547 O O . PRO A 1 201 ? 26.427 15.746 -35.735 1.00 61.00 201 PRO A O 1
ATOM 1550 N N . TRP A 1 202 ? 26.849 17.879 -35.132 1.00 57.75 202 TRP A N 1
ATOM 1551 C CA . TRP A 1 202 ? 28.254 18.023 -35.468 1.00 57.75 202 TRP A CA 1
ATOM 1552 C C . TRP A 1 202 ? 29.078 16.737 -35.256 1.00 57.75 202 TRP A C 1
ATOM 1554 O O . TRP A 1 202 ? 29.464 16.434 -34.132 1.00 57.75 202 TRP A O 1
ATOM 1564 N N . GLY A 1 203 ? 29.409 16.014 -36.337 1.00 66.25 203 GLY A N 1
ATOM 1565 C CA . GLY A 1 203 ? 30.519 15.044 -36.335 1.00 66.25 203 GLY A CA 1
ATOM 1566 C C . GLY A 1 203 ? 30.233 13.586 -36.718 1.00 66.25 203 GLY A C 1
ATOM 1567 O O . GLY A 1 203 ? 31.172 12.790 -36.689 1.00 66.25 203 GLY A O 1
ATOM 1568 N N . PHE A 1 204 ? 29.010 13.209 -37.104 1.00 64.75 204 PHE A N 1
ATOM 1569 C CA . PHE A 1 204 ? 28.755 11.864 -37.643 1.00 64.75 204 PHE A CA 1
ATOM 1570 C C . PHE A 1 204 ? 29.019 11.796 -39.155 1.00 64.75 204 PHE A C 1
ATOM 1572 O O . PHE A 1 204 ? 28.318 12.428 -39.945 1.00 64.75 204 PHE A O 1
ATOM 1579 N N . ASP A 1 205 ? 30.003 10.987 -39.564 1.00 72.50 205 ASP A N 1
ATOM 1580 C CA . ASP A 1 205 ? 30.084 10.482 -40.943 1.00 72.50 205 ASP A CA 1
ATOM 1581 C C . ASP A 1 205 ? 28.865 9.578 -41.216 1.00 72.50 205 ASP A C 1
ATOM 1583 O O . ASP A 1 205 ? 28.456 8.835 -40.323 1.00 72.50 205 ASP A O 1
ATOM 1587 N N . GLU A 1 206 ? 28.311 9.602 -42.436 1.00 67.50 206 GLU A N 1
ATOM 1588 C CA . GLU A 1 206 ? 27.071 8.886 -42.817 1.00 67.50 206 GLU A CA 1
ATOM 1589 C C . GLU A 1 206 ? 27.005 7.430 -42.337 1.00 67.50 206 GLU A C 1
ATOM 1591 O O . GLU A 1 206 ? 25.975 7.013 -41.815 1.00 67.50 206 GLU A O 1
ATOM 1596 N N . GLY A 1 207 ? 28.116 6.691 -42.407 1.00 75.50 207 GLY A N 1
ATOM 1597 C CA . GLY A 1 207 ? 28.153 5.293 -41.967 1.00 75.50 207 GLY A CA 1
ATOM 1598 C C . GLY A 1 207 ? 28.003 5.096 -40.454 1.00 75.50 207 GLY A C 1
ATOM 1599 O O . GLY A 1 207 ? 27.399 4.123 -40.023 1.00 75.50 207 GLY A O 1
ATOM 1600 N N . ARG A 1 208 ? 28.482 6.030 -39.618 1.00 76.81 208 ARG A N 1
ATOM 1601 C CA . ARG A 1 208 ? 28.409 5.858 -38.154 1.00 76.81 208 ARG A CA 1
ATOM 1602 C C . ARG A 1 208 ? 27.005 6.048 -37.600 1.00 76.81 208 ARG A C 1
ATOM 1604 O O . ARG A 1 208 ? 26.723 5.537 -36.525 1.00 76.81 208 ARG A O 1
ATOM 1611 N N . PHE A 1 209 ? 26.150 6.804 -38.285 1.00 76.75 209 PHE A N 1
ATOM 1612 C CA . PHE A 1 209 ? 24.773 7.003 -37.841 1.00 76.75 209 PHE A CA 1
ATOM 1613 C C . PHE A 1 209 ? 23.916 5.753 -38.081 1.00 76.75 209 PHE A C 1
ATOM 1615 O O . PHE A 1 209 ? 23.134 5.375 -37.209 1.00 76.75 209 PHE A O 1
ATOM 1622 N N . GLU A 1 210 ? 24.103 5.090 -39.226 1.00 80.88 210 GLU A N 1
ATOM 1623 C CA . GLU A 1 210 ? 23.457 3.809 -39.543 1.00 80.88 210 GLU A CA 1
ATOM 1624 C C . GLU A 1 210 ? 23.933 2.714 -38.580 1.00 80.88 210 GLU A C 1
ATOM 1626 O O . GLU A 1 210 ? 23.105 2.103 -37.904 1.00 80.88 210 GLU A O 1
ATOM 1631 N N . ASP A 1 211 ? 25.254 2.572 -38.409 1.00 83.19 211 ASP A N 1
ATOM 1632 C CA . ASP A 1 211 ? 25.850 1.636 -37.445 1.00 83.19 211 ASP A CA 1
ATOM 1633 C C . ASP A 1 211 ? 25.362 1.903 -36.021 1.00 83.19 211 ASP A C 1
ATOM 1635 O O . ASP A 1 211 ? 25.091 0.971 -35.265 1.00 83.19 211 ASP A O 1
ATOM 1639 N N . TRP A 1 212 ? 25.244 3.185 -35.646 1.00 80.69 212 TRP A N 1
ATOM 1640 C CA . TRP A 1 212 ? 24.668 3.564 -34.369 1.00 80.69 212 TRP A CA 1
ATOM 1641 C C . TRP A 1 212 ? 23.251 3.006 -34.315 1.00 80.69 212 TRP A C 1
ATOM 1643 O O . TRP A 1 212 ? 23.055 2.115 -33.498 1.00 80.69 212 TRP A O 1
ATOM 1653 N N . MET A 1 213 ? 22.323 3.400 -35.198 1.00 80.88 213 MET A N 1
ATOM 1654 C CA . MET A 1 213 ? 20.909 2.975 -35.191 1.00 80.88 213 MET A CA 1
ATOM 1655 C C . MET A 1 213 ? 20.677 1.455 -35.134 1.00 80.88 213 MET A C 1
ATOM 1657 O O . MET A 1 213 ? 19.684 1.037 -34.538 1.00 80.88 213 MET A O 1
ATOM 1661 N N . GLU A 1 214 ? 21.581 0.634 -35.673 1.00 87.25 214 GLU A N 1
ATOM 1662 C CA . GLU A 1 214 ? 21.469 -0.833 -35.642 1.00 87.25 214 GLU A CA 1
ATOM 1663 C C . GLU A 1 214 ? 21.771 -1.470 -34.273 1.00 87.25 214 GLU A C 1
ATOM 1665 O O . GLU A 1 214 ? 21.337 -2.595 -34.008 1.00 87.25 214 GLU A O 1
ATOM 1670 N N . VAL A 1 215 ? 22.471 -0.772 -33.367 1.00 87.25 215 VAL A N 1
ATOM 1671 C CA . VAL A 1 215 ? 22.741 -1.292 -32.014 1.00 87.25 215 VAL A CA 1
ATOM 1672 C C . VAL A 1 215 ? 21.429 -1.404 -31.219 1.00 87.25 215 VAL A C 1
ATOM 1674 O O . VAL A 1 215 ? 20.747 -0.392 -31.040 1.00 87.25 215 VAL A O 1
ATOM 1677 N N . PRO A 1 216 ? 21.058 -2.590 -30.701 1.00 89.19 216 PRO A N 1
ATOM 1678 C CA . PRO A 1 216 ? 19.841 -2.744 -29.914 1.00 89.19 216 PRO A CA 1
ATOM 1679 C C . PRO A 1 216 ? 19.947 -1.988 -28.577 1.00 89.19 216 PRO A C 1
ATOM 1681 O O . PRO A 1 216 ? 21.019 -1.998 -27.963 1.00 89.19 216 PRO A O 1
ATOM 1684 N N . PRO A 1 217 ? 18.857 -1.363 -28.091 1.00 90.94 217 PRO A N 1
ATOM 1685 C CA . PRO A 1 217 ? 18.855 -0.733 -26.778 1.00 90.94 217 PRO A CA 1
ATOM 1686 C C . PRO A 1 217 ? 19.091 -1.725 -25.645 1.00 90.94 217 PRO A C 1
ATOM 1688 O O . PRO A 1 217 ? 18.586 -2.847 -25.660 1.00 90.94 217 PRO A O 1
ATOM 1691 N N . VAL A 1 218 ? 19.865 -1.286 -24.656 1.00 91.62 218 VAL A N 1
ATOM 1692 C CA . VAL A 1 218 ? 20.121 -2.018 -23.423 1.00 91.62 218 VAL A CA 1
ATOM 1693 C C . VAL A 1 218 ? 18.844 -2.032 -22.591 1.00 91.62 218 VAL A C 1
ATOM 1695 O O . VAL A 1 218 ? 18.218 -0.995 -22.358 1.00 91.62 218 VAL A O 1
ATOM 1698 N N . ASN A 1 219 ? 18.467 -3.225 -22.140 1.00 93.06 219 ASN A N 1
ATOM 1699 C CA . ASN A 1 219 ? 17.314 -3.426 -21.275 1.00 93.06 219 ASN A CA 1
ATOM 1700 C C . ASN A 1 219 ? 17.569 -2.793 -19.899 1.00 93.06 219 ASN A C 1
ATOM 1702 O O . ASN A 1 219 ? 18.553 -3.159 -19.248 1.00 93.06 219 ASN A O 1
ATOM 1706 N N . PRO A 1 220 ? 16.723 -1.856 -19.436 1.00 94.00 220 PRO A N 1
ATOM 1707 C CA . PRO A 1 220 ? 16.913 -1.218 -18.148 1.00 94.00 220 PRO A CA 1
ATOM 1708 C C . PRO A 1 220 ? 16.598 -2.191 -17.017 1.00 94.00 220 PRO A C 1
ATOM 1710 O O . PRO A 1 220 ? 15.730 -3.063 -17.133 1.00 94.00 220 PRO A O 1
ATOM 1713 N N . TYR A 1 221 ? 17.316 -2.019 -15.911 1.00 93.50 221 TYR A N 1
ATOM 1714 C CA . TYR A 1 221 ? 17.079 -2.766 -14.686 1.00 93.50 221 TYR A CA 1
ATOM 1715 C C . TYR A 1 221 ? 15.867 -2.182 -13.965 1.00 93.50 221 TYR A C 1
ATOM 1717 O O . TYR A 1 221 ? 15.862 -1.007 -13.600 1.00 93.50 221 TYR A O 1
ATOM 1725 N N . PHE A 1 222 ? 14.860 -3.014 -13.744 1.00 94.69 222 PHE A N 1
ATOM 1726 C CA . PHE A 1 222 ? 13.658 -2.705 -12.991 1.00 94.69 222 PHE A CA 1
ATOM 1727 C C . PHE A 1 222 ? 13.727 -3.389 -11.631 1.00 94.69 222 PHE A C 1
ATOM 1729 O O . PHE A 1 222 ? 13.970 -4.593 -11.548 1.00 94.69 222 PHE A O 1
ATOM 1736 N N . ALA A 1 223 ? 13.471 -2.638 -10.567 1.00 93.94 223 ALA A N 1
ATOM 1737 C CA . ALA A 1 223 ? 13.306 -3.180 -9.230 1.00 93.94 223 ALA A CA 1
ATOM 1738 C C . ALA A 1 223 ? 12.154 -2.493 -8.514 1.00 93.94 223 ALA A C 1
ATOM 1740 O O . ALA A 1 223 ? 12.038 -1.271 -8.544 1.00 93.94 223 ALA A O 1
ATOM 1741 N N . LEU A 1 224 ? 11.348 -3.280 -7.817 1.00 94.38 224 LEU A N 1
ATOM 1742 C CA . LEU A 1 224 ? 10.401 -2.784 -6.841 1.00 94.38 224 LEU A CA 1
ATOM 1743 C C . LEU A 1 224 ? 10.807 -3.287 -5.462 1.00 94.38 224 LEU A C 1
ATOM 1745 O O . LEU A 1 224 ? 10.910 -4.492 -5.232 1.00 94.38 224 LEU A O 1
ATOM 1749 N N . ASP A 1 225 ? 10.997 -2.348 -4.552 1.00 93.56 225 ASP A N 1
ATOM 1750 C CA . ASP A 1 225 ? 11.146 -2.596 -3.128 1.00 93.56 225 ASP A CA 1
ATOM 1751 C C . ASP A 1 225 ? 9.885 -2.119 -2.407 1.00 93.56 225 ASP A C 1
ATOM 1753 O O . ASP A 1 225 ? 9.371 -1.054 -2.738 1.00 93.56 225 ASP A O 1
ATOM 1757 N N . CYS A 1 226 ? 9.374 -2.879 -1.444 1.00 93.56 226 CYS A N 1
ATOM 1758 C CA . CYS A 1 226 ? 8.313 -2.431 -0.550 1.00 93.56 226 CYS A CA 1
ATOM 1759 C C . CYS A 1 226 ? 8.679 -2.769 0.891 1.00 93.56 226 CYS A C 1
ATOM 1761 O O . CYS A 1 226 ? 9.055 -3.900 1.195 1.00 93.56 226 CYS A O 1
ATOM 1763 N N . ASN A 1 227 ? 8.547 -1.792 1.788 1.00 92.50 227 ASN A N 1
ATOM 1764 C CA . ASN A 1 227 ? 8.896 -1.903 3.206 1.00 92.50 227 ASN A CA 1
ATOM 1765 C C . ASN A 1 227 ? 10.342 -2.400 3.443 1.00 92.50 227 ASN A C 1
ATOM 1767 O O . ASN A 1 227 ? 10.608 -3.107 4.414 1.00 92.50 227 ASN A O 1
ATOM 1771 N N . GLY A 1 228 ? 11.283 -2.046 2.557 1.00 90.31 228 GLY A N 1
ATOM 1772 C CA . GLY A 1 228 ? 12.688 -2.460 2.640 1.00 90.31 228 GLY A CA 1
ATOM 1773 C C . GLY A 1 228 ? 12.956 -3.886 2.151 1.00 90.31 228 GLY A C 1
ATOM 1774 O O . GLY A 1 228 ? 14.026 -4.432 2.433 1.00 90.31 228 GLY A O 1
ATOM 1775 N N . LYS A 1 229 ? 11.985 -4.514 1.478 1.00 86.81 229 LYS A N 1
ATOM 1776 C CA . LYS A 1 229 ? 12.105 -5.847 0.885 1.00 86.81 229 LYS A CA 1
ATOM 1777 C C . LYS A 1 229 ? 11.981 -5.765 -0.627 1.00 86.81 229 LYS A C 1
ATOM 1779 O O . LYS A 1 229 ? 11.043 -5.169 -1.153 1.00 86.81 229 LYS A O 1
ATOM 1784 N N . ASN A 1 230 ? 12.876 -6.454 -1.327 1.00 87.19 230 ASN A N 1
ATOM 1785 C CA . ASN A 1 230 ? 12.783 -6.603 -2.770 1.00 87.19 230 ASN A CA 1
ATOM 1786 C C . ASN A 1 230 ? 11.576 -7.481 -3.135 1.00 87.19 230 ASN A C 1
ATOM 1788 O O . ASN A 1 230 ? 11.546 -8.665 -2.807 1.00 87.19 230 ASN A O 1
ATOM 1792 N N . VAL A 1 231 ? 10.580 -6.888 -3.793 1.00 88.25 231 VAL A N 1
ATOM 1793 C CA . VAL A 1 231 ? 9.347 -7.576 -4.199 1.00 88.25 231 VAL A CA 1
ATOM 1794 C C . VAL A 1 231 ? 9.472 -8.169 -5.596 1.00 88.25 231 VAL A C 1
ATOM 1796 O O . VAL A 1 231 ? 8.908 -9.225 -5.884 1.00 88.25 231 VAL A O 1
ATOM 1799 N N . MET A 1 232 ? 10.182 -7.464 -6.473 1.00 89.75 232 MET A N 1
ATOM 1800 C CA . MET A 1 232 ? 10.311 -7.829 -7.874 1.00 89.75 232 MET A CA 1
ATOM 1801 C C . MET A 1 232 ? 11.580 -7.224 -8.468 1.00 89.75 232 MET A C 1
ATOM 1803 O O . MET A 1 232 ? 11.841 -6.033 -8.287 1.00 89.75 232 MET A O 1
ATOM 1807 N N . THR A 1 233 ? 12.321 -8.005 -9.252 1.00 90.88 233 THR A N 1
ATOM 1808 C CA . THR A 1 233 ? 13.367 -7.492 -10.153 1.00 90.88 233 THR A CA 1
ATOM 1809 C C . THR A 1 233 ? 13.229 -8.083 -11.543 1.00 90.88 233 THR A C 1
ATOM 1811 O O . THR A 1 233 ? 12.847 -9.239 -11.690 1.00 90.88 233 THR A O 1
ATOM 1814 N N . ALA A 1 234 ? 13.521 -7.292 -12.573 1.00 92.81 234 ALA A N 1
ATOM 1815 C CA . ALA A 1 234 ? 13.517 -7.750 -13.958 1.00 92.81 234 ALA A CA 1
ATOM 1816 C C . ALA A 1 234 ? 14.347 -6.825 -14.854 1.00 92.81 234 ALA A C 1
ATOM 1818 O O . ALA A 1 234 ? 14.652 -5.692 -14.491 1.00 92.81 234 ALA A O 1
ATOM 1819 N N . TYR A 1 235 ? 14.667 -7.290 -16.058 1.00 93.06 235 TYR A N 1
ATOM 1820 C CA . TYR A 1 235 ? 15.140 -6.430 -17.140 1.00 93.06 235 TYR A CA 1
ATOM 1821 C C . TYR A 1 235 ? 13.988 -6.175 -18.106 1.00 93.06 235 TYR A C 1
ATOM 1823 O O . TYR A 1 235 ? 13.373 -7.126 -18.587 1.00 93.06 235 TYR A O 1
ATOM 1831 N N . ILE A 1 236 ? 13.681 -4.906 -18.376 1.00 94.50 236 ILE A N 1
ATOM 1832 C CA . ILE A 1 236 ? 12.546 -4.553 -19.237 1.00 94.50 236 ILE A CA 1
ATOM 1833 C C . ILE A 1 236 ? 12.947 -4.669 -20.703 1.00 94.50 236 ILE A C 1
ATOM 1835 O O . ILE A 1 236 ? 13.932 -4.083 -21.145 1.00 94.50 236 ILE A O 1
ATOM 1839 N N . GLU A 1 237 ? 12.153 -5.404 -21.470 1.00 93.44 237 GLU A N 1
ATOM 1840 C CA . GLU A 1 237 ? 12.328 -5.580 -22.908 1.00 93.44 237 GLU A CA 1
ATOM 1841 C C . GLU A 1 237 ? 11.268 -4.788 -23.678 1.00 93.44 237 GLU A C 1
ATOM 1843 O O . GLU A 1 237 ? 10.135 -4.645 -23.222 1.00 93.44 237 GLU A O 1
ATOM 1848 N N . GLY A 1 238 ? 11.576 -4.364 -24.908 1.00 92.00 238 GLY A N 1
ATOM 1849 C CA . GLY A 1 238 ? 10.594 -3.694 -25.776 1.00 92.00 238 GLY A CA 1
ATOM 1850 C C . GLY A 1 238 ? 9.329 -4.525 -26.066 1.00 92.00 238 GLY A C 1
ATOM 1851 O O . GLY A 1 238 ? 8.275 -3.966 -26.358 1.00 92.00 238 GLY A O 1
ATOM 1852 N N . SER A 1 239 ? 9.403 -5.854 -25.935 1.00 93.88 239 SER A N 1
ATOM 1853 C CA . SER A 1 239 ? 8.271 -6.786 -26.072 1.00 93.88 239 SER A CA 1
ATOM 1854 C C . SER A 1 239 ? 7.215 -6.646 -24.962 1.00 93.88 239 SER A C 1
ATOM 1856 O O . SER A 1 239 ? 6.084 -7.103 -25.137 1.00 93.88 239 SER A O 1
ATOM 1858 N N . MET A 1 240 ? 7.561 -6.004 -23.840 1.00 95.56 240 MET A N 1
ATOM 1859 C CA . MET A 1 240 ? 6.703 -5.865 -22.659 1.00 95.56 240 MET A CA 1
ATOM 1860 C C . MET A 1 240 ? 5.765 -4.648 -22.718 1.00 95.56 240 MET A C 1
ATOM 1862 O O . MET A 1 240 ? 5.055 -4.364 -21.756 1.00 95.56 240 MET A O 1
ATOM 1866 N N . VAL A 1 241 ? 5.733 -3.912 -23.831 1.00 96.00 241 VAL A N 1
ATOM 1867 C CA . VAL A 1 241 ? 4.828 -2.767 -23.995 1.00 96.00 241 VAL A CA 1
ATOM 1868 C C . VAL A 1 241 ? 3.356 -3.195 -23.898 1.00 96.00 241 VAL A C 1
ATOM 1870 O O . VAL A 1 241 ? 2.952 -4.230 -24.435 1.00 96.00 241 VAL A O 1
ATOM 1873 N N . ASN A 1 242 ? 2.538 -2.388 -23.221 1.00 96.56 242 ASN A N 1
ATOM 1874 C CA . ASN A 1 242 ? 1.130 -2.653 -22.911 1.00 96.56 242 ASN A CA 1
ATOM 1875 C C . ASN A 1 242 ? 0.899 -3.953 -22.127 1.00 96.56 242 ASN A C 1
ATOM 1877 O O . ASN A 1 242 ? -0.165 -4.575 -22.227 1.00 96.56 242 ASN A O 1
ATOM 1881 N N . LYS A 1 243 ? 1.889 -4.390 -21.349 1.00 96.19 243 LYS A N 1
ATOM 1882 C CA . LYS A 1 243 ? 1.764 -5.543 -20.460 1.00 96.19 243 LYS A CA 1
ATOM 1883 C C . LYS A 1 243 ? 1.630 -5.093 -19.020 1.00 96.19 243 LYS A C 1
ATOM 1885 O O . LYS A 1 243 ? 2.053 -4.003 -18.641 1.00 96.19 243 LYS A O 1
ATOM 1890 N N . SER A 1 244 ? 1.012 -5.948 -18.218 1.00 95.06 244 SER A N 1
ATOM 1891 C CA . SER A 1 244 ? 0.858 -5.729 -16.788 1.00 95.06 244 SER A CA 1
ATOM 1892 C C . SER A 1 244 ? 1.446 -6.887 -16.010 1.00 95.06 244 SER A C 1
ATOM 1894 O O . SER A 1 244 ? 1.393 -8.028 -16.464 1.00 95.06 244 SER A O 1
ATOM 1896 N N . GLN A 1 245 ? 1.963 -6.574 -14.831 1.00 93.00 245 GLN A N 1
ATOM 1897 C CA . GLN A 1 245 ? 2.337 -7.545 -13.821 1.00 93.00 245 GLN A CA 1
ATOM 1898 C C . GLN A 1 245 ? 1.625 -7.166 -12.531 1.00 93.00 245 GLN A C 1
ATOM 1900 O O . GLN A 1 245 ? 1.727 -6.026 -12.077 1.00 93.00 245 GLN A O 1
ATOM 1905 N N . THR A 1 246 ? 0.908 -8.121 -11.951 1.00 91.31 246 THR A N 1
ATOM 1906 C CA . THR A 1 246 ? 0.350 -7.985 -10.608 1.00 91.31 246 THR A CA 1
ATOM 1907 C C . THR A 1 246 ? 1.253 -8.729 -9.640 1.00 91.31 246 THR A C 1
ATOM 1909 O O . THR A 1 246 ? 1.732 -9.824 -9.934 1.00 91.31 246 THR A O 1
ATOM 1912 N N . ILE A 1 247 ? 1.512 -8.096 -8.510 1.00 89.50 247 ILE A N 1
ATOM 1913 C CA . ILE A 1 247 ? 2.338 -8.591 -7.414 1.00 89.50 247 ILE A CA 1
ATOM 1914 C C . ILE A 1 247 ? 1.596 -8.342 -6.105 1.00 89.50 247 ILE A C 1
ATOM 1916 O O . ILE A 1 247 ? 0.762 -7.439 -6.019 1.00 89.50 247 ILE A O 1
ATOM 1920 N N . MET A 1 248 ? 1.903 -9.134 -5.086 1.00 88.38 248 MET A N 1
ATOM 1921 C CA . MET A 1 248 ? 1.274 -9.027 -3.773 1.00 88.38 248 MET A CA 1
ATOM 1922 C C . MET A 1 248 ? 2.196 -8.269 -2.815 1.00 88.38 248 MET A C 1
ATOM 1924 O O . MET A 1 248 ? 3.378 -8.592 -2.693 1.00 88.38 248 MET A O 1
ATOM 1928 N N . VAL A 1 249 ? 1.661 -7.241 -2.156 1.00 91.44 249 VAL A N 1
ATOM 1929 C CA . VAL A 1 249 ? 2.370 -6.401 -1.177 1.00 91.44 249 VAL A CA 1
ATOM 1930 C C . VAL A 1 249 ? 1.549 -6.281 0.104 1.00 91.44 249 VAL A C 1
ATOM 1932 O O . VAL A 1 249 ? 0.338 -6.475 0.082 1.00 91.44 249 VAL A O 1
ATOM 1935 N N . GLN A 1 250 ? 2.177 -5.955 1.231 1.00 91.06 250 GLN A N 1
ATOM 1936 C CA . GLN A 1 250 ? 1.444 -5.726 2.482 1.00 91.06 250 GLN A CA 1
ATOM 1937 C C . GLN A 1 250 ? 0.426 -4.576 2.356 1.00 91.06 250 GLN A C 1
ATOM 1939 O O . GLN A 1 250 ? 0.599 -3.649 1.556 1.00 91.06 250 GLN A O 1
ATOM 1944 N N . ASP A 1 251 ? -0.634 -4.622 3.167 1.00 92.38 251 ASP A N 1
ATOM 1945 C CA . ASP A 1 251 ? -1.528 -3.470 3.325 1.00 92.38 251 ASP A CA 1
ATOM 1946 C C . ASP A 1 251 ? -0.733 -2.262 3.837 1.00 92.38 251 ASP A C 1
ATOM 1948 O O . ASP A 1 251 ? 0.183 -2.427 4.641 1.00 92.38 251 ASP A O 1
ATOM 1952 N N . GLY A 1 252 ? -1.027 -1.056 3.349 1.00 92.88 252 GLY A N 1
ATOM 1953 C CA . GLY A 1 252 ? -0.273 0.133 3.767 1.00 92.88 252 GLY A CA 1
ATOM 1954 C C . GLY A 1 252 ? 1.180 0.213 3.264 1.00 92.88 252 GLY A C 1
ATOM 1955 O O . GLY A 1 252 ? 1.917 1.104 3.684 1.00 92.88 252 GLY A O 1
ATOM 1956 N N . ALA A 1 253 ? 1.639 -0.720 2.416 1.00 94.19 253 ALA A N 1
ATOM 1957 C CA . ALA A 1 253 ? 3.055 -0.817 2.061 1.00 94.19 253 ALA A CA 1
ATOM 1958 C C . ALA A 1 253 ? 3.606 0.465 1.419 1.00 94.19 253 ALA A C 1
ATOM 1960 O O . ALA A 1 253 ? 3.017 1.022 0.490 1.00 94.19 253 ALA A O 1
ATOM 1961 N N . THR A 1 254 ? 4.786 0.886 1.876 1.00 95.25 254 THR A N 1
ATOM 1962 C CA . THR A 1 254 ? 5.564 1.962 1.259 1.00 95.25 254 THR A CA 1
ATOM 1963 C C . THR A 1 254 ? 6.581 1.354 0.314 1.00 95.25 254 THR A C 1
ATOM 1965 O O . THR A 1 254 ? 7.449 0.586 0.725 1.00 95.25 254 THR A O 1
ATOM 1968 N N . CYS A 1 255 ? 6.463 1.691 -0.961 1.00 96.62 255 CYS A N 1
ATOM 1969 C CA . CYS A 1 255 ? 7.223 1.098 -2.040 1.00 96.62 255 CYS A CA 1
ATOM 1970 C C . CYS A 1 255 ? 8.126 2.119 -2.729 1.00 96.62 255 CYS A C 1
ATOM 1972 O O . CYS A 1 255 ? 7.818 3.306 -2.829 1.00 96.62 255 CYS A O 1
ATOM 1974 N N . THR A 1 256 ? 9.255 1.635 -3.231 1.00 97.31 256 THR A N 1
ATOM 1975 C CA . THR A 1 256 ? 10.176 2.365 -4.092 1.00 97.31 256 THR A CA 1
ATOM 1976 C C . THR A 1 256 ? 10.413 1.550 -5.354 1.00 97.31 256 THR A C 1
ATOM 1978 O O . THR A 1 256 ? 10.924 0.433 -5.308 1.00 97.31 256 THR A O 1
ATOM 1981 N N . LEU A 1 257 ? 10.030 2.119 -6.491 1.00 97.19 257 LEU A N 1
ATOM 1982 C CA . LEU A 1 257 ? 10.249 1.560 -7.814 1.00 97.19 257 LEU A CA 1
ATOM 1983 C C . LEU A 1 257 ? 11.447 2.256 -8.451 1.00 97.19 257 LEU A C 1
ATOM 1985 O O . LEU A 1 257 ? 11.519 3.481 -8.503 1.00 97.19 257 LEU A O 1
ATOM 1989 N N . VAL A 1 258 ? 12.389 1.459 -8.932 1.00 96.44 258 VAL A N 1
ATOM 1990 C CA . VAL A 1 258 ? 13.630 1.904 -9.553 1.00 96.44 258 VAL A CA 1
ATOM 1991 C C . VAL A 1 258 ? 13.689 1.359 -10.975 1.00 96.44 258 VAL A C 1
ATOM 1993 O O . VAL A 1 258 ? 13.650 0.147 -11.173 1.00 96.44 258 VAL A O 1
ATOM 1996 N N . ILE A 1 259 ? 13.839 2.248 -11.955 1.00 95.12 259 ILE A N 1
ATOM 1997 C CA . ILE A 1 259 ? 14.185 1.904 -13.337 1.00 95.12 259 ILE A CA 1
ATOM 1998 C C . ILE A 1 259 ? 15.544 2.530 -13.627 1.00 95.12 259 ILE A C 1
ATOM 2000 O O . ILE A 1 259 ? 15.650 3.726 -13.889 1.00 95.12 259 ILE A O 1
ATOM 2004 N N . ARG A 1 260 ? 16.600 1.718 -13.537 1.00 92.00 260 ARG A N 1
ATOM 2005 C CA . ARG A 1 260 ? 17.973 2.146 -13.810 1.00 92.00 260 ARG A CA 1
ATOM 2006 C C . ARG A 1 260 ? 18.338 1.849 -15.247 1.00 92.00 260 ARG A C 1
ATOM 2008 O O . ARG A 1 260 ? 18.473 0.691 -15.650 1.00 92.00 260 ARG A O 1
ATOM 2015 N N . ASN A 1 261 ? 18.604 2.920 -15.972 1.00 84.62 261 ASN A N 1
ATOM 2016 C CA . ASN A 1 261 ? 19.346 2.848 -17.211 1.00 84.62 261 ASN A CA 1
ATOM 2017 C C . ASN A 1 261 ? 20.819 2.629 -16.847 1.00 84.62 261 ASN A C 1
ATOM 2019 O O . ASN A 1 261 ? 21.375 3.317 -15.998 1.00 84.62 261 ASN A O 1
ATOM 2023 N N . THR A 1 262 ? 21.458 1.613 -17.418 1.00 67.31 262 THR A N 1
ATOM 2024 C CA . THR A 1 262 ? 22.810 1.186 -17.010 1.00 67.31 262 THR A CA 1
ATOM 2025 C C . THR A 1 262 ? 23.927 2.149 -17.431 1.00 67.31 262 THR A C 1
ATOM 2027 O O . THR A 1 262 ? 25.086 1.919 -17.094 1.00 67.31 262 THR A O 1
ATOM 2030 N N . THR A 1 263 ? 23.610 3.204 -18.178 1.00 64.25 263 THR A N 1
ATOM 2031 C CA . THR A 1 263 ? 24.558 4.209 -18.666 1.00 64.25 263 THR A CA 1
ATOM 2032 C C . THR A 1 263 ? 24.572 5.385 -17.688 1.00 64.25 263 THR A C 1
ATOM 2034 O O . THR A 1 263 ? 23.632 6.171 -17.639 1.00 64.25 263 THR A O 1
ATOM 2037 N N . THR A 1 264 ? 25.609 5.471 -16.852 1.00 57.38 264 THR A N 1
ATOM 2038 C CA . THR A 1 264 ? 25.740 6.486 -15.784 1.00 57.38 264 THR A CA 1
ATOM 2039 C C . THR A 1 264 ? 25.922 7.921 -16.291 1.00 57.38 264 THR A C 1
ATOM 2041 O O . THR A 1 264 ? 25.784 8.855 -15.511 1.00 57.38 264 THR A O 1
ATOM 2044 N N . ASP A 1 265 ? 26.223 8.082 -17.576 1.00 59.38 265 ASP A N 1
ATOM 2045 C CA . ASP A 1 265 ? 26.088 9.312 -18.349 1.00 59.38 265 ASP A CA 1
ATOM 2046 C C . ASP A 1 265 ? 25.271 8.921 -19.584 1.00 59.38 265 ASP A C 1
ATOM 2048 O O . ASP A 1 265 ? 25.494 7.850 -20.143 1.00 59.38 265 ASP A O 1
ATOM 2052 N N . ILE A 1 266 ? 24.272 9.719 -19.961 1.00 59.00 266 ILE A N 1
ATOM 2053 C CA . ILE A 1 266 ? 23.600 9.580 -21.257 1.00 59.00 266 ILE A CA 1
ATOM 2054 C C . ILE A 1 266 ? 24.236 10.639 -22.150 1.00 59.00 266 ILE A C 1
ATOM 2056 O O . ILE A 1 266 ? 23.647 11.694 -22.397 1.00 59.00 266 ILE A O 1
ATOM 2060 N N . ASP A 1 267 ? 25.454 10.393 -22.629 1.00 65.50 267 ASP A N 1
ATOM 2061 C CA . ASP A 1 267 ? 25.838 11.025 -23.880 1.00 65.50 267 ASP A CA 1
ATOM 2062 C C . ASP A 1 267 ? 25.091 10.258 -24.971 1.00 65.50 267 ASP A C 1
ATOM 2064 O O . ASP A 1 267 ? 25.487 9.176 -25.413 1.00 65.50 267 ASP A O 1
ATOM 2068 N N . VAL A 1 268 ? 23.953 10.836 -25.372 1.00 61.91 268 VAL A N 1
ATOM 2069 C CA . VAL A 1 268 ? 23.021 10.310 -26.382 1.00 61.91 268 VAL A CA 1
ATOM 2070 C C . VAL A 1 268 ? 23.760 9.831 -27.640 1.00 61.91 268 VAL A C 1
ATOM 2072 O O . VAL A 1 268 ? 23.255 8.972 -28.358 1.00 61.91 268 VAL A O 1
ATOM 2075 N N . PHE A 1 269 ? 24.962 10.348 -27.905 1.00 62.84 269 PHE A N 1
ATOM 2076 C CA . PHE A 1 269 ? 25.735 10.063 -29.102 1.00 62.84 269 PHE A CA 1
ATOM 2077 C C . PHE A 1 269 ? 26.891 9.073 -28.907 1.00 62.84 269 PHE A C 1
ATOM 2079 O O . PHE A 1 269 ? 27.332 8.495 -29.903 1.00 62.84 269 PHE A O 1
ATOM 2086 N N . THR A 1 270 ? 27.377 8.835 -27.685 1.00 65.06 270 THR A N 1
ATOM 2087 C CA . THR A 1 270 ? 28.475 7.874 -27.443 1.00 65.06 270 THR A CA 1
ATOM 2088 C C . THR A 1 270 ? 28.052 6.622 -26.694 1.00 65.06 270 THR A C 1
ATOM 2090 O O . THR A 1 270 ? 28.725 5.597 -26.816 1.00 65.06 270 THR A O 1
ATOM 2093 N N . ASP A 1 271 ? 26.941 6.676 -25.965 1.00 72.69 271 ASP A N 1
ATOM 2094 C CA . ASP A 1 271 ? 26.484 5.557 -25.157 1.00 72.69 271 ASP A CA 1
ATOM 2095 C C . ASP A 1 271 ? 25.562 4.612 -25.928 1.00 72.69 271 ASP A C 1
ATOM 2097 O O . ASP A 1 271 ? 24.915 4.962 -26.925 1.00 72.69 271 ASP A O 1
ATOM 2101 N N . ALA A 1 272 ? 25.529 3.361 -25.467 1.00 81.56 272 ALA A N 1
ATOM 2102 C CA . ALA A 1 272 ? 24.586 2.387 -25.981 1.00 81.56 272 ALA A CA 1
ATOM 2103 C C . ALA A 1 272 ? 23.154 2.909 -25.752 1.00 81.56 272 ALA A C 1
ATOM 2105 O O . ALA A 1 272 ? 22.859 3.431 -24.674 1.00 81.56 272 ALA A O 1
ATOM 2106 N N . PRO A 1 273 ? 22.256 2.779 -26.741 1.00 86.56 273 PRO A N 1
ATOM 2107 C CA . PRO A 1 273 ? 20.868 3.188 -26.583 1.00 86.56 273 PRO A CA 1
ATOM 2108 C C . PRO A 1 273 ? 20.232 2.480 -25.393 1.00 86.56 273 PRO A C 1
ATOM 2110 O O . PRO A 1 273 ? 20.587 1.350 -25.071 1.00 86.56 273 PRO A O 1
ATOM 2113 N N . ILE A 1 274 ? 19.255 3.122 -24.772 1.00 88.94 274 ILE A N 1
ATOM 2114 C CA . ILE A 1 274 ? 18.535 2.598 -23.607 1.00 88.94 274 ILE A CA 1
ATOM 2115 C C . ILE A 1 274 ? 17.037 2.619 -23.889 1.00 88.94 274 ILE A C 1
ATOM 2117 O O . ILE A 1 274 ? 16.570 3.394 -24.732 1.00 88.94 274 ILE A O 1
ATOM 2121 N N . TRP A 1 275 ? 16.277 1.770 -23.202 1.00 93.44 275 TRP A N 1
ATOM 2122 C CA . TRP A 1 275 ? 14.821 1.881 -23.201 1.00 93.44 275 TRP A CA 1
ATOM 2123 C C . TRP A 1 275 ? 14.354 2.859 -22.123 1.00 93.44 275 TRP A C 1
ATOM 2125 O O . TRP A 1 275 ? 14.710 2.738 -20.957 1.00 93.44 275 TRP A O 1
ATOM 2135 N N . LEU A 1 276 ? 13.516 3.805 -22.527 1.00 93.62 276 LEU A N 1
ATOM 2136 C CA . LEU A 1 276 ? 12.732 4.670 -21.659 1.00 93.62 276 LEU A CA 1
ATOM 2137 C C . LEU A 1 276 ? 11.357 4.030 -21.476 1.00 93.62 276 LEU A C 1
ATOM 2139 O O . LEU A 1 276 ? 10.737 3.597 -22.449 1.00 93.62 276 LEU A O 1
ATOM 2143 N N . VAL A 1 277 ? 10.911 3.937 -20.229 1.00 95.69 277 VAL A N 1
ATOM 2144 C CA . VAL A 1 277 ? 9.731 3.175 -19.828 1.00 95.69 277 VAL A CA 1
ATOM 2145 C C . VAL A 1 277 ? 8.718 4.124 -19.207 1.00 95.69 277 VAL A C 1
ATOM 2147 O O . VAL A 1 277 ? 8.976 4.732 -18.169 1.00 95.69 277 VAL A O 1
ATOM 2150 N N . ASP A 1 278 ? 7.553 4.213 -19.830 1.00 96.81 278 ASP A N 1
ATOM 2151 C CA . ASP A 1 278 ? 6.374 4.856 -19.268 1.00 96.81 278 ASP A CA 1
ATOM 2152 C C . ASP A 1 278 ? 5.542 3.782 -18.572 1.00 96.81 278 ASP A C 1
ATOM 2154 O O . ASP A 1 278 ? 5.187 2.770 -19.185 1.00 96.81 278 ASP A O 1
ATOM 2158 N N . TYR A 1 279 ? 5.227 3.983 -17.296 1.00 97.31 279 TYR A N 1
ATOM 2159 C CA . TYR A 1 279 ? 4.498 3.002 -16.502 1.00 97.31 279 TYR A CA 1
ATOM 2160 C C . TYR A 1 279 ? 3.449 3.650 -15.606 1.00 97.31 279 TYR A C 1
ATOM 2162 O O . TYR A 1 279 ? 3.609 4.774 -15.135 1.00 97.31 279 TYR A O 1
ATOM 2170 N N . SER A 1 280 ? 2.385 2.896 -15.348 1.00 97.00 280 SER A N 1
ATOM 2171 C CA . SER A 1 280 ? 1.336 3.244 -14.398 1.00 97.00 280 SER A CA 1
ATOM 2172 C C . SER A 1 280 ? 1.236 2.186 -13.311 1.00 97.00 280 SER A C 1
ATOM 2174 O O . SER A 1 280 ? 1.362 0.984 -13.558 1.00 97.00 280 SER A O 1
ATOM 2176 N N . LEU A 1 281 ? 1.003 2.648 -12.093 1.00 96.62 281 LEU A N 1
ATOM 2177 C CA . LEU A 1 281 ? 0.804 1.838 -10.906 1.00 96.62 281 LEU A CA 1
ATOM 2178 C C . LEU A 1 281 ? -0.674 1.862 -10.556 1.00 96.62 281 LEU A C 1
ATOM 2180 O O . LEU A 1 281 ? -1.271 2.929 -10.444 1.00 96.62 281 LEU A O 1
ATOM 2184 N N . PHE A 1 282 ? -1.256 0.689 -10.350 1.00 95.62 282 PHE A N 1
ATOM 2185 C CA . PHE A 1 282 ? -2.660 0.535 -10.015 1.00 95.62 282 PHE A CA 1
ATOM 2186 C C . PHE A 1 282 ? -2.821 -0.311 -8.768 1.00 95.62 282 PHE A C 1
ATOM 2188 O O . PHE A 1 282 ? -2.219 -1.375 -8.616 1.00 95.62 282 PHE A O 1
ATOM 2195 N N . ARG A 1 283 ? -3.738 0.121 -7.917 1.00 93.62 283 ARG A N 1
ATOM 2196 C CA . ARG A 1 283 ? -4.348 -0.730 -6.908 1.00 93.62 283 ARG A CA 1
ATOM 2197 C C . ARG A 1 283 ? -5.515 -1.477 -7.542 1.00 93.62 283 ARG A C 1
ATOM 2199 O O . ARG A 1 283 ? -6.331 -0.864 -8.227 1.00 93.62 283 ARG A O 1
ATOM 2206 N N . GLN A 1 284 ? -5.626 -2.776 -7.286 1.00 89.19 284 GLN A N 1
ATOM 2207 C CA . GLN A 1 284 ? -6.813 -3.546 -7.664 1.00 89.19 284 GLN A CA 1
ATOM 2208 C C . GLN A 1 284 ? -7.813 -3.581 -6.497 1.00 89.19 284 GLN A C 1
ATOM 2210 O O . GLN A 1 284 ? -7.410 -3.596 -5.333 1.00 89.19 284 GLN A O 1
ATOM 2215 N N . GLY A 1 285 ? -9.114 -3.546 -6.802 1.00 78.56 285 GLY A N 1
ATOM 2216 C CA . GLY A 1 285 ? -10.174 -3.609 -5.792 1.00 78.56 285 GLY A CA 1
ATOM 2217 C C . GLY A 1 285 ? -10.273 -4.976 -5.098 1.00 78.56 285 GLY A C 1
ATOM 2218 O O . GLY A 1 285 ? -9.846 -5.994 -5.642 1.00 78.56 285 GLY A O 1
ATOM 2219 N N . VAL A 1 286 ? -10.898 -4.999 -3.913 1.00 64.31 286 VAL A N 1
ATOM 2220 C CA . VAL A 1 286 ? -10.964 -6.137 -2.958 1.00 64.31 286 VAL A CA 1
ATOM 2221 C C . VAL A 1 286 ? -11.514 -7.441 -3.542 1.00 64.31 286 VAL A C 1
ATOM 2223 O O . VAL A 1 286 ? -11.230 -8.514 -3.028 1.00 64.31 286 VAL A O 1
ATOM 2226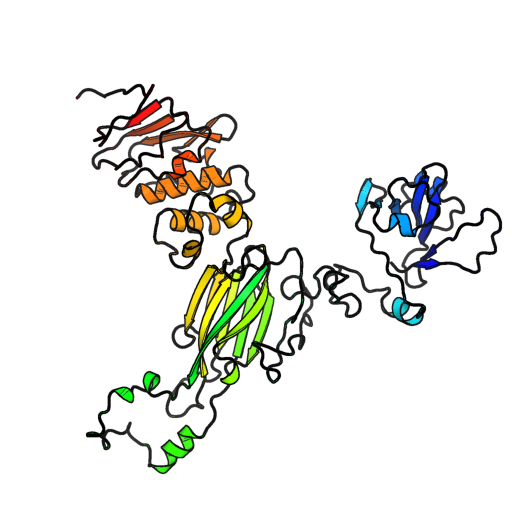 N N . ASN A 1 287 ? -12.258 -7.384 -4.645 1.00 70.25 287 ASN A N 1
ATOM 2227 C CA . ASN A 1 287 ? -12.878 -8.564 -5.255 1.00 70.25 287 ASN A CA 1
ATOM 2228 C C . ASN A 1 287 ? -12.236 -8.974 -6.584 1.00 70.25 287 ASN A C 1
ATOM 2230 O O . ASN A 1 287 ? -12.862 -9.666 -7.384 1.00 70.25 287 ASN A O 1
ATOM 2234 N N . GLY A 1 288 ? -11.021 -8.495 -6.866 1.00 66.94 288 GLY A N 1
ATOM 2235 C CA . GLY A 1 288 ? -10.375 -8.714 -8.159 1.00 66.94 288 GLY A CA 1
ATOM 2236 C C . GLY A 1 288 ? -11.091 -8.019 -9.320 1.00 66.94 288 GLY A C 1
ATOM 2237 O O . GLY A 1 288 ? -10.731 -8.255 -10.472 1.00 66.94 288 GLY A O 1
ATOM 2238 N N . ASP A 1 289 ? -12.069 -7.155 -9.024 1.00 75.56 289 ASP A N 1
ATOM 2239 C CA . ASP A 1 289 ? -12.802 -6.389 -10.023 1.00 75.56 289 ASP A CA 1
ATOM 2240 C C . ASP A 1 289 ? -11.819 -5.497 -10.786 1.00 75.56 289 ASP A C 1
ATOM 2242 O O . ASP A 1 289 ? -11.165 -4.610 -10.227 1.00 75.56 289 ASP A O 1
ATOM 2246 N N . VAL A 1 290 ? -11.663 -5.812 -12.069 1.00 69.69 290 VAL A N 1
ATOM 2247 C CA . VAL A 1 290 ? -10.721 -5.153 -12.971 1.00 69.69 290 VAL A CA 1
ATOM 2248 C C . VAL A 1 290 ? -11.166 -3.717 -13.247 1.00 69.69 290 VAL A C 1
ATOM 2250 O O . VAL A 1 290 ? -10.311 -2.866 -13.486 1.00 69.69 290 VAL A O 1
ATOM 2253 N N . ASP A 1 291 ? -12.467 -3.436 -13.140 1.00 72.81 291 ASP A N 1
ATOM 2254 C CA . ASP A 1 291 ? -13.030 -2.109 -13.388 1.00 72.81 291 ASP A CA 1
ATOM 2255 C C . ASP A 1 291 ? -12.860 -1.173 -12.178 1.00 72.81 291 ASP A C 1
ATOM 2257 O O . ASP A 1 291 ? -12.955 0.044 -12.316 1.00 72.81 291 ASP A O 1
ATOM 2261 N N . ALA A 1 292 ? -12.515 -1.713 -11.003 1.00 81.44 292 ALA A N 1
ATOM 2262 C CA . ALA A 1 292 ? -12.262 -0.954 -9.775 1.00 81.44 292 ALA A CA 1
ATOM 2263 C C . ALA A 1 292 ? -10.775 -0.588 -9.582 1.00 81.44 292 ALA A C 1
ATOM 2265 O O . ALA A 1 292 ? -10.286 -0.499 -8.450 1.00 81.44 292 ALA A O 1
ATOM 2266 N N . ARG A 1 293 ? -10.018 -0.430 -10.677 1.00 89.38 293 ARG A N 1
ATOM 2267 C CA . ARG A 1 293 ? -8.604 -0.037 -10.614 1.00 89.38 293 ARG A CA 1
ATOM 2268 C C . ARG A 1 293 ? -8.480 1.441 -10.278 1.00 89.38 293 ARG A C 1
ATOM 2270 O O . ARG A 1 293 ? -8.949 2.291 -11.026 1.00 89.38 293 ARG A O 1
ATOM 2277 N N . VAL A 1 294 ? -7.779 1.731 -9.188 1.00 92.06 294 VAL A N 1
ATOM 2278 C CA . VAL A 1 294 ? -7.413 3.099 -8.813 1.00 92.06 294 VAL A CA 1
ATOM 2279 C C . VAL A 1 294 ? -5.952 3.311 -9.182 1.00 92.06 294 VAL A C 1
ATOM 2281 O O . VAL A 1 294 ? -5.079 2.563 -8.731 1.00 92.06 294 VAL A O 1
ATOM 2284 N N . GLU A 1 295 ? -5.691 4.303 -10.027 1.00 94.88 295 GLU A N 1
ATOM 2285 C CA . GLU A 1 295 ? -4.333 4.686 -10.403 1.00 94.88 295 GLU A CA 1
ATOM 2286 C C . GLU A 1 295 ? -3.637 5.348 -9.211 1.00 94.88 295 GLU A C 1
ATOM 2288 O O . GLU A 1 295 ? -4.136 6.320 -8.653 1.00 94.88 295 GLU A O 1
ATOM 2293 N N . ILE A 1 296 ? -2.493 4.794 -8.816 1.00 95.00 296 ILE A N 1
ATOM 2294 C CA . ILE A 1 296 ? -1.622 5.326 -7.766 1.00 95.00 296 ILE A CA 1
ATOM 2295 C C . ILE A 1 296 ? -0.719 6.407 -8.357 1.00 95.00 296 ILE A C 1
ATOM 2297 O O . ILE A 1 296 ? -0.529 7.468 -7.771 1.00 95.00 296 ILE A O 1
ATOM 2301 N N . SER A 1 297 ? -0.120 6.124 -9.513 1.00 94.88 297 SER A N 1
ATOM 2302 C CA . SER A 1 297 ? 0.773 7.055 -10.193 1.00 94.88 297 SER A CA 1
ATOM 2303 C C . SER A 1 297 ? 1.001 6.633 -11.640 1.00 94.88 297 SER A C 1
ATOM 2305 O O . SER A 1 297 ? 0.966 5.441 -11.945 1.00 94.88 297 SER A O 1
ATOM 2307 N N . SER A 1 298 ? 1.318 7.597 -12.502 1.00 95.81 298 SER A N 1
ATOM 2308 C CA . SER A 1 298 ? 1.821 7.378 -13.858 1.00 95.81 298 SER A CA 1
ATOM 2309 C C . SER A 1 298 ? 3.098 8.185 -14.046 1.00 95.81 298 SER A C 1
ATOM 2311 O O . SER A 1 298 ? 3.094 9.411 -13.923 1.00 95.81 298 SER A O 1
ATOM 2313 N N . ILE A 1 299 ? 4.199 7.494 -14.332 1.00 95.25 299 ILE A N 1
ATOM 2314 C CA . ILE A 1 299 ? 5.550 8.056 -14.325 1.00 95.25 299 ILE A CA 1
ATOM 2315 C C . ILE A 1 299 ? 6.289 7.611 -15.588 1.00 95.25 299 ILE A C 1
ATOM 2317 O O . ILE A 1 299 ? 6.095 6.508 -16.096 1.00 95.25 299 ILE A O 1
ATOM 2321 N N . SER A 1 300 ? 7.163 8.484 -16.085 1.00 95.00 300 SER A N 1
ATOM 2322 C CA . SER A 1 300 ? 8.118 8.163 -17.143 1.00 95.00 300 SER A CA 1
ATOM 2323 C C . SER A 1 300 ? 9.518 8.035 -16.557 1.00 95.00 300 SER A C 1
ATOM 2325 O O . SER A 1 300 ? 9.988 8.954 -15.875 1.00 95.00 300 SER A O 1
ATOM 2327 N N . SER A 1 301 ? 10.216 6.941 -16.870 1.00 94.00 301 SER A N 1
ATOM 2328 C CA . SER A 1 301 ? 11.607 6.730 -16.448 1.00 94.00 301 SER A CA 1
ATOM 2329 C C . SER A 1 301 ? 12.574 7.759 -17.042 1.00 94.00 301 SER A C 1
ATOM 2331 O O . SER A 1 301 ? 13.702 7.879 -16.579 1.00 94.00 301 SER A O 1
ATOM 2333 N N . PHE A 1 302 ? 12.144 8.505 -18.065 1.00 89.88 302 PHE A N 1
ATOM 2334 C CA . PHE A 1 302 ? 12.886 9.642 -18.604 1.00 89.88 302 PHE A CA 1
ATOM 2335 C C . PHE A 1 302 ? 12.937 10.827 -17.630 1.00 89.88 302 PHE A C 1
ATOM 2337 O O . PHE A 1 302 ? 13.914 11.569 -17.606 1.00 89.88 302 PHE A O 1
ATOM 2344 N N . VAL A 1 303 ? 11.879 11.019 -16.836 1.00 89.06 303 VAL A N 1
ATOM 2345 C CA . VAL A 1 303 ? 11.765 12.144 -15.896 1.00 89.06 303 VAL A CA 1
ATOM 2346 C C . VAL A 1 303 ? 12.307 11.756 -14.526 1.00 89.06 303 VAL A C 1
ATOM 2348 O O . VAL A 1 303 ? 12.972 12.560 -13.875 1.00 89.06 303 VAL A O 1
ATOM 2351 N N . VAL A 1 304 ? 12.004 10.535 -14.077 1.00 92.19 304 VAL A N 1
ATOM 2352 C CA . VAL A 1 304 ? 12.333 10.058 -12.733 1.00 92.19 304 VAL A CA 1
ATOM 2353 C C . VAL A 1 304 ? 12.773 8.596 -12.789 1.00 92.19 304 VAL A C 1
ATOM 2355 O O . VAL A 1 304 ? 11.986 7.719 -13.131 1.00 92.19 304 VAL A O 1
ATOM 2358 N N . GLU A 1 305 ? 14.016 8.319 -12.395 1.00 91.81 305 GLU A N 1
ATOM 2359 C CA . GLU A 1 305 ? 14.543 6.945 -12.315 1.00 91.81 305 GLU A CA 1
ATOM 2360 C C . GLU A 1 305 ? 14.046 6.182 -11.080 1.00 91.81 305 GLU A C 1
ATOM 2362 O O . GLU A 1 305 ? 13.985 4.955 -11.085 1.00 91.81 305 GLU A O 1
ATOM 2367 N N . THR A 1 306 ? 13.740 6.895 -9.992 1.00 95.69 306 THR A N 1
ATOM 2368 C CA . THR A 1 306 ? 13.303 6.312 -8.715 1.00 95.69 306 THR A CA 1
ATOM 2369 C C . THR A 1 306 ? 12.039 6.996 -8.223 1.00 95.69 306 THR A C 1
ATOM 2371 O O . THR A 1 306 ? 12.057 8.187 -7.921 1.00 95.69 306 THR A O 1
ATOM 2374 N N . ALA A 1 307 ? 10.955 6.237 -8.115 1.00 96.12 307 ALA A N 1
ATOM 2375 C CA . ALA A 1 307 ? 9.671 6.706 -7.625 1.00 96.12 307 ALA A CA 1
ATOM 2376 C C . ALA A 1 307 ? 9.328 6.034 -6.297 1.00 96.12 307 ALA A C 1
ATOM 2378 O O . ALA A 1 307 ? 9.325 4.808 -6.208 1.00 96.12 307 ALA A O 1
ATOM 2379 N N . SER A 1 308 ? 8.995 6.829 -5.283 1.00 96.06 308 SER A N 1
ATOM 2380 C CA . SER A 1 308 ? 8.477 6.329 -4.008 1.00 96.06 308 SER A CA 1
ATOM 2381 C C . SER A 1 308 ? 6.988 6.630 -3.902 1.00 96.06 308 SER A C 1
ATOM 2383 O O . SER A 1 308 ? 6.546 7.725 -4.245 1.00 96.06 308 SER A O 1
ATOM 2385 N N . PHE A 1 309 ? 6.216 5.655 -3.439 1.00 95.06 309 PHE A N 1
ATOM 2386 C CA . PHE A 1 309 ? 4.774 5.766 -3.245 1.00 95.06 309 PHE A CA 1
ATOM 2387 C C . PHE A 1 309 ? 4.342 4.856 -2.099 1.00 95.06 309 PHE A C 1
ATOM 2389 O O . PHE A 1 309 ? 4.971 3.830 -1.847 1.00 95.06 309 PHE A O 1
ATOM 2396 N N . SER A 1 310 ? 3.243 5.190 -1.435 1.00 93.94 310 SER A N 1
ATOM 2397 C CA . SER A 1 310 ? 2.645 4.327 -0.416 1.00 93.94 310 SER A CA 1
ATOM 2398 C C . SER A 1 310 ? 1.284 3.859 -0.892 1.00 93.94 310 SER A C 1
ATOM 2400 O O . SER A 1 310 ? 0.492 4.646 -1.408 1.00 93.94 310 SER A O 1
ATOM 2402 N N . ARG A 1 311 ? 1.003 2.566 -0.741 1.00 94.19 311 ARG A N 1
ATOM 2403 C CA . ARG A 1 311 ? -0.332 2.023 -0.969 1.00 94.19 311 ARG A CA 1
ATOM 2404 C C . ARG A 1 311 ? -1.190 2.372 0.243 1.00 94.19 311 ARG A C 1
ATOM 2406 O O . ARG A 1 311 ? -0.876 1.965 1.350 1.00 94.19 311 ARG A O 1
ATOM 2413 N N . ILE A 1 312 ? -2.292 3.074 0.028 1.00 94.62 312 ILE A N 1
ATOM 2414 C CA . ILE A 1 312 ? -3.284 3.377 1.063 1.00 94.62 312 ILE A CA 1
ATOM 2415 C C . ILE A 1 312 ? -3.956 2.077 1.515 1.00 94.62 312 ILE A C 1
ATOM 2417 O O . ILE A 1 312 ? -4.385 1.272 0.677 1.00 94.62 312 ILE A O 1
ATOM 2421 N N . SER A 1 313 ? -4.045 1.886 2.833 1.00 94.00 313 SER A N 1
ATOM 2422 C CA . SER A 1 313 ? -4.595 0.672 3.435 1.00 94.00 313 SER A CA 1
ATOM 2423 C C . SER A 1 313 ? -6.069 0.441 3.080 1.00 94.00 313 SER A C 1
ATOM 2425 O O . SER A 1 313 ? -6.832 1.389 2.886 1.00 94.00 313 SER A O 1
ATOM 2427 N N . GLU A 1 314 ? -6.507 -0.818 3.004 1.00 92.31 314 GLU A N 1
ATOM 2428 C CA . GLU A 1 314 ? -7.860 -1.187 2.545 1.00 92.31 314 GLU A CA 1
ATOM 2429 C C . GLU A 1 314 ? -8.982 -0.601 3.405 1.00 92.31 314 GLU A C 1
ATOM 2431 O O . GLU A 1 314 ? -10.017 -0.138 2.919 1.00 92.31 314 GLU A O 1
ATOM 2436 N N . CYS A 1 315 ? -8.753 -0.596 4.707 1.00 94.62 315 CYS A N 1
ATOM 2437 C CA . CYS A 1 315 ? -9.609 0.020 5.706 1.00 94.62 315 CYS A CA 1
ATOM 2438 C C . CYS A 1 315 ? -10.008 1.473 5.362 1.00 94.62 315 CYS A C 1
ATOM 2440 O O . CYS A 1 315 ? -11.171 1.813 5.560 1.00 94.62 315 CYS A O 1
ATOM 2442 N N . TYR A 1 316 ? -9.124 2.307 4.790 1.00 95.25 316 TYR A N 1
ATOM 2443 C CA . TYR A 1 316 ? -9.451 3.685 4.395 1.00 95.25 316 TYR A CA 1
ATOM 2444 C C . TYR A 1 316 ? -10.535 3.693 3.324 1.00 95.25 316 TYR A C 1
ATOM 2446 O O . TYR A 1 316 ? -11.518 4.423 3.439 1.00 95.25 316 TYR A O 1
ATOM 2454 N N . PHE A 1 317 ? -10.396 2.835 2.311 1.00 93.19 317 PHE A N 1
ATOM 2455 C CA . PHE A 1 317 ? -11.389 2.723 1.249 1.00 93.19 317 PHE A CA 1
ATOM 2456 C C . PHE A 1 317 ? -12.723 2.243 1.816 1.00 93.19 317 PHE A C 1
ATOM 2458 O O . PHE A 1 317 ? -13.759 2.848 1.556 1.00 93.19 317 PHE A O 1
ATOM 2465 N N . ARG A 1 318 ? -12.705 1.218 2.674 1.00 93.88 318 ARG A N 1
ATOM 2466 C CA . ARG A 1 318 ? -13.917 0.706 3.327 1.00 93.88 318 ARG A CA 1
ATOM 2467 C C . ARG A 1 318 ? -14.635 1.771 4.161 1.00 93.88 318 ARG A C 1
ATOM 2469 O O . ARG A 1 318 ? -15.860 1.846 4.104 1.00 93.88 318 ARG A O 1
ATOM 2476 N N . GLN A 1 319 ? -13.894 2.562 4.934 1.00 95.62 319 GLN A N 1
ATOM 2477 C CA . GLN A 1 319 ? -14.461 3.600 5.798 1.00 95.62 319 GLN A CA 1
ATOM 2478 C C . GLN A 1 319 ? -14.969 4.801 4.989 1.00 95.62 319 GLN A C 1
ATOM 2480 O O . GLN A 1 319 ? -16.013 5.358 5.312 1.00 95.62 319 GLN A O 1
ATOM 2485 N N . LEU A 1 320 ? -14.266 5.196 3.921 1.00 95.44 320 LEU A N 1
ATOM 2486 C CA . LEU A 1 320 ? -14.513 6.460 3.218 1.00 95.44 320 LEU A CA 1
ATOM 2487 C C . LEU A 1 320 ? -15.295 6.332 1.902 1.00 95.44 320 LEU A C 1
ATOM 2489 O O . LEU A 1 320 ? -15.720 7.354 1.365 1.00 95.44 320 LEU A O 1
ATOM 2493 N N . GLN A 1 321 ? -15.554 5.121 1.393 1.00 93.62 321 GLN A N 1
ATOM 2494 C CA . GLN A 1 321 ? -16.207 4.901 0.083 1.00 93.62 321 GLN A CA 1
ATOM 2495 C C . GLN A 1 321 ? -17.570 5.581 -0.081 1.00 93.62 321 GLN A C 1
ATOM 2497 O O . GLN A 1 321 ? -17.973 5.892 -1.196 1.00 93.62 321 GLN A O 1
ATOM 2502 N N . ASN A 1 322 ? -18.284 5.819 1.021 1.00 93.31 322 ASN A N 1
ATOM 2503 C CA . ASN A 1 322 ? -19.598 6.462 1.004 1.00 93.31 322 ASN A CA 1
ATOM 2504 C C . ASN A 1 322 ? -19.529 7.983 1.217 1.00 93.31 322 ASN A C 1
ATOM 2506 O O . ASN A 1 322 ? -20.569 8.639 1.264 1.00 93.31 322 ASN A O 1
ATOM 2510 N N . HIS A 1 323 ? -18.329 8.533 1.403 1.00 92.19 323 HIS A N 1
ATOM 2511 C CA . HIS A 1 323 ? -18.123 9.900 1.881 1.00 92.19 323 HIS A CA 1
ATOM 2512 C C . HIS A 1 323 ? -17.220 10.730 0.974 1.00 92.19 323 HIS A C 1
ATOM 2514 O O . HIS A 1 323 ? -17.298 11.952 1.014 1.00 92.19 323 HIS A O 1
ATOM 2520 N N . THR A 1 324 ? -16.388 10.096 0.149 1.00 92.19 324 THR A N 1
ATOM 2521 C CA . THR A 1 324 ? -15.496 10.788 -0.784 1.00 92.19 324 THR A CA 1
ATOM 2522 C C . THR A 1 324 ? -15.303 9.976 -2.061 1.00 92.19 324 THR A C 1
ATOM 2524 O O . THR A 1 324 ? -15.494 8.759 -2.072 1.00 92.19 324 THR A O 1
ATOM 2527 N N . ASP A 1 325 ? -14.906 10.646 -3.143 1.00 91.00 325 ASP A N 1
ATOM 2528 C CA . ASP A 1 325 ? -14.504 9.969 -4.374 1.00 91.00 325 ASP A CA 1
ATOM 2529 C C . ASP A 1 325 ? -13.103 9.369 -4.214 1.00 91.00 325 ASP A C 1
ATOM 2531 O O . ASP A 1 325 ? -12.088 10.058 -4.300 1.00 91.00 325 ASP A O 1
ATOM 2535 N N . LEU A 1 326 ? -13.053 8.060 -3.982 1.00 89.44 326 LEU A N 1
ATOM 2536 C CA . LEU A 1 326 ? -11.805 7.330 -3.777 1.00 89.44 326 LEU A CA 1
ATOM 2537 C C . LEU A 1 326 ? -11.022 7.073 -5.071 1.00 89.44 326 LEU A C 1
ATOM 2539 O O . LEU A 1 326 ? -9.881 6.621 -4.997 1.00 89.44 326 LEU A O 1
ATOM 2543 N N . ASN A 1 327 ? -11.584 7.362 -6.248 1.00 89.19 327 ASN A N 1
ATOM 2544 C CA . ASN A 1 327 ? -10.866 7.165 -7.511 1.00 89.19 327 ASN A CA 1
ATOM 2545 C C . ASN A 1 327 ? -9.760 8.208 -7.719 1.00 89.19 327 ASN A C 1
ATOM 2547 O O . ASN A 1 327 ? -8.789 7.942 -8.421 1.00 89.19 327 ASN A O 1
ATOM 2551 N N . SER A 1 328 ? -9.890 9.381 -7.092 1.00 89.00 328 SER A N 1
ATOM 2552 C CA . SER A 1 328 ? -8.918 10.480 -7.176 1.00 89.00 328 SER A CA 1
ATOM 2553 C C . SER A 1 328 ? -7.963 10.550 -5.980 1.00 89.00 328 SER A C 1
ATOM 2555 O O . SER A 1 328 ? -7.111 11.436 -5.935 1.00 89.00 328 SER A O 1
ATOM 2557 N N . ILE A 1 329 ? -8.062 9.602 -5.038 1.00 90.62 329 ILE A N 1
ATOM 2558 C CA . ILE A 1 329 ? -7.349 9.632 -3.750 1.00 90.62 329 ILE A CA 1
ATOM 2559 C C . ILE A 1 329 ? -5.822 9.756 -3.897 1.00 90.62 329 ILE A C 1
ATOM 2561 O O . ILE A 1 329 ? -5.182 10.386 -3.062 1.00 90.62 329 ILE A O 1
ATOM 2565 N N . TYR A 1 330 ? -5.245 9.204 -4.972 1.00 89.88 330 TYR A N 1
ATOM 2566 C CA . TYR A 1 330 ? -3.814 9.322 -5.280 1.00 89.88 330 TY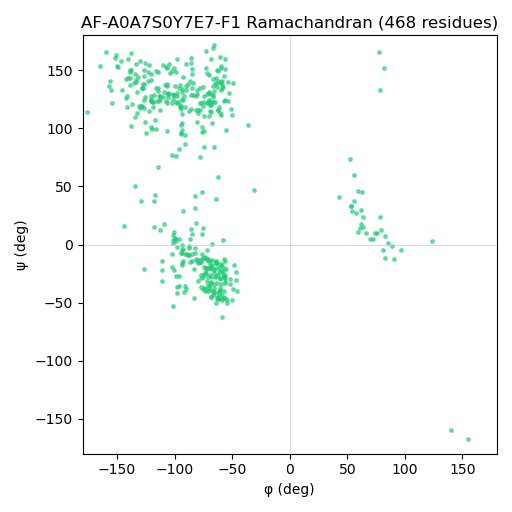R A CA 1
ATOM 2567 C C . TYR A 1 330 ? -3.498 10.419 -6.305 1.00 89.88 330 TYR A C 1
ATOM 2569 O O . TYR A 1 330 ? -2.523 11.149 -6.145 1.00 89.88 330 TYR A O 1
ATOM 2577 N N . ALA A 1 331 ? -4.307 10.540 -7.366 1.00 81.44 331 ALA A N 1
ATOM 2578 C CA . ALA A 1 331 ? -4.037 11.432 -8.501 1.00 81.44 331 ALA A CA 1
ATOM 2579 C C . ALA A 1 331 ? -4.030 12.921 -8.114 1.00 81.44 331 ALA A C 1
ATOM 2581 O O . ALA A 1 331 ? -3.363 13.747 -8.740 1.00 81.44 331 ALA A O 1
ATOM 2582 N N . ASP A 1 332 ? -4.774 13.248 -7.063 1.00 75.94 332 ASP A N 1
ATOM 2583 C CA . ASP A 1 332 ? -4.994 14.600 -6.588 1.00 75.94 332 ASP A CA 1
ATOM 2584 C C . ASP A 1 332 ? -4.455 14.778 -5.163 1.00 75.94 332 ASP A C 1
ATOM 2586 O O . ASP A 1 332 ? -5.042 15.510 -4.365 1.00 75.94 332 ASP A O 1
ATOM 2590 N N . SER A 1 333 ? -3.317 14.148 -4.833 1.00 69.19 333 SER A N 1
ATOM 2591 C CA . SER A 1 333 ? -2.601 14.409 -3.577 1.00 69.19 333 SER A CA 1
ATOM 2592 C C . SER A 1 333 ? -2.397 15.923 -3.405 1.00 69.19 333 SER A C 1
ATOM 2594 O O . SER A 1 333 ? -1.694 16.568 -4.190 1.00 69.19 333 SER A O 1
ATOM 2596 N N . GLY A 1 334 ? -3.078 16.516 -2.422 1.00 71.75 334 GLY A N 1
ATOM 2597 C CA . GLY A 1 334 ? -3.060 17.959 -2.162 1.00 71.75 334 GLY A CA 1
ATOM 2598 C C . GLY A 1 334 ? -4.098 18.814 -2.910 1.00 71.75 334 GLY A C 1
ATOM 2599 O O . GLY A 1 334 ? -4.157 20.026 -2.677 1.00 71.75 334 GLY A O 1
ATOM 2600 N N . LYS A 1 335 ? -4.950 18.239 -3.765 1.00 82.50 335 LYS A N 1
ATOM 2601 C CA . LYS A 1 335 ? -6.070 18.940 -4.417 1.00 82.50 335 LYS A CA 1
ATOM 2602 C C . LYS A 1 335 ? -7.402 18.449 -3.849 1.00 82.50 335 LYS A C 1
ATOM 2604 O O . LYS A 1 335 ? -7.689 17.260 -3.828 1.00 82.50 335 LYS A O 1
ATOM 2609 N N . GLY A 1 336 ? -8.229 19.393 -3.407 1.00 89.88 336 GLY A N 1
ATOM 2610 C CA . GLY A 1 336 ? -9.466 19.093 -2.686 1.00 89.88 336 GLY A CA 1
ATOM 2611 C C . GLY A 1 336 ? -9.229 18.829 -1.198 1.00 89.88 336 GLY A C 1
ATOM 2612 O O . GLY A 1 336 ? -8.152 18.413 -0.773 1.00 89.88 336 GLY A O 1
ATOM 2613 N N . ASN A 1 337 ? -10.240 19.125 -0.388 1.00 93.12 337 ASN A N 1
ATOM 2614 C CA . ASN A 1 337 ? -10.114 19.097 1.071 1.00 93.12 337 ASN A CA 1
ATOM 2615 C C . ASN A 1 337 ? -10.077 17.659 1.603 1.00 93.12 337 ASN A C 1
ATOM 2617 O O . ASN A 1 337 ? -9.285 17.360 2.491 1.00 93.12 337 ASN A O 1
ATOM 2621 N N . SER A 1 338 ? -10.852 16.760 0.992 1.00 94.12 338 SER A N 1
ATOM 2622 C CA . SER A 1 338 ? -10.902 15.335 1.331 1.00 94.12 338 SER A CA 1
ATOM 2623 C C . SER A 1 338 ? -9.559 14.640 1.106 1.00 94.12 338 SER A C 1
ATOM 2625 O O . SER A 1 338 ? -9.073 13.957 2.002 1.00 94.12 338 SER A O 1
ATOM 2627 N N . ASN A 1 339 ? -8.900 14.881 -0.033 1.00 92.81 339 ASN A N 1
ATOM 2628 C CA . ASN A 1 339 ? -7.593 14.281 -0.323 1.00 92.81 339 ASN A CA 1
ATOM 2629 C C . ASN A 1 339 ? -6.491 14.844 0.577 1.00 92.81 339 ASN A C 1
ATOM 2631 O O . ASN A 1 339 ? -5.664 14.081 1.057 1.00 92.81 339 ASN A O 1
ATOM 2635 N N . LYS A 1 340 ? -6.504 16.154 0.873 1.00 93.56 340 LYS A N 1
ATOM 2636 C CA . LYS A 1 340 ? -5.597 16.739 1.877 1.00 93.56 340 LYS A CA 1
ATOM 2637 C C . LYS A 1 340 ? -5.807 16.125 3.262 1.00 93.56 340 LYS A C 1
ATOM 2639 O O . LYS A 1 340 ? -4.840 15.891 3.978 1.00 93.56 340 LYS A O 1
ATOM 2644 N N . ALA A 1 341 ? -7.058 15.857 3.638 1.00 95.19 341 ALA A N 1
ATOM 2645 C CA . ALA A 1 341 ? -7.371 15.225 4.912 1.00 95.19 341 ALA A CA 1
ATOM 2646 C C . ALA A 1 341 ? -6.867 13.785 4.989 1.00 95.19 341 ALA A C 1
ATOM 2648 O O . ALA A 1 341 ? -6.280 13.400 5.994 1.00 95.19 341 ALA A O 1
ATOM 2649 N N . ILE A 1 342 ? -7.054 13.014 3.920 1.00 94.81 342 ILE A N 1
ATOM 2650 C CA . ILE A 1 342 ? -6.530 11.651 3.812 1.00 94.81 342 ILE A CA 1
ATOM 2651 C C . ILE A 1 342 ? -5.002 11.656 3.854 1.00 94.81 342 ILE A C 1
ATOM 2653 O O . ILE A 1 342 ? -4.428 10.888 4.614 1.00 94.81 342 ILE A O 1
ATOM 2657 N N . ASP A 1 343 ? -4.350 12.536 3.094 1.00 93.31 343 ASP A N 1
ATOM 2658 C CA . ASP A 1 343 ? -2.891 12.681 3.092 1.00 93.31 343 ASP A CA 1
ATOM 2659 C C . ASP A 1 343 ? -2.357 12.966 4.504 1.00 93.31 343 ASP A C 1
ATOM 2661 O O . ASP A 1 343 ? -1.463 12.272 4.983 1.00 93.31 343 ASP A O 1
ATOM 2665 N N . TRP A 1 344 ? -2.993 13.893 5.232 1.00 94.12 344 TRP A N 1
ATOM 2666 C CA . TRP A 1 344 ? -2.642 14.174 6.624 1.00 94.12 344 TRP A CA 1
ATOM 2667 C C . TRP A 1 344 ? -2.773 12.930 7.517 1.00 94.12 344 TRP A C 1
ATOM 2669 O O . TRP A 1 344 ? -1.833 12.608 8.241 1.00 94.12 344 TRP A O 1
ATOM 2679 N N . LEU A 1 345 ? -3.894 12.197 7.425 1.00 95.00 345 LEU A N 1
ATOM 2680 C CA . LEU A 1 345 ? -4.137 10.970 8.203 1.00 95.00 345 LEU A CA 1
ATOM 2681 C C . LEU A 1 345 ? -3.089 9.883 7.918 1.00 95.00 345 LEU A C 1
ATOM 2683 O O . LEU A 1 345 ? -2.663 9.192 8.837 1.00 95.00 345 LEU A O 1
ATOM 2687 N N . LEU A 1 346 ? -2.650 9.753 6.663 1.00 92.88 346 LEU A N 1
ATOM 2688 C CA . LEU A 1 346 ? -1.639 8.771 6.259 1.00 92.88 346 LEU A CA 1
ATOM 2689 C C . LEU A 1 346 ? -0.237 9.110 6.775 1.00 92.88 346 LEU A C 1
ATOM 2691 O O . LEU A 1 346 ? 0.579 8.211 6.964 1.00 92.88 346 LEU A O 1
ATOM 2695 N N . THR A 1 347 ? 0.052 10.396 6.980 1.00 91.94 347 THR A N 1
ATOM 2696 C CA . THR A 1 347 ? 1.347 10.859 7.505 1.00 91.94 347 THR A CA 1
ATOM 2697 C C . THR A 1 347 ? 1.418 10.906 9.032 1.00 91.94 347 THR A C 1
ATOM 2699 O O . THR A 1 347 ? 2.503 11.108 9.579 1.00 91.94 347 THR A O 1
ATOM 2702 N N . ASP A 1 348 ? 0.295 10.715 9.727 1.00 92.31 348 ASP A N 1
ATOM 2703 C CA . ASP A 1 348 ? 0.236 10.750 11.186 1.00 92.31 348 ASP A CA 1
ATOM 2704 C C . ASP A 1 348 ? 0.844 9.481 11.805 1.00 92.31 348 ASP A C 1
ATOM 2706 O O . ASP A 1 348 ? 0.289 8.385 11.739 1.00 92.31 348 ASP A O 1
ATOM 2710 N N . ALA A 1 349 ? 1.997 9.649 12.451 1.00 88.94 349 ALA A N 1
ATOM 2711 C CA . ALA A 1 349 ? 2.764 8.562 13.051 1.00 88.94 349 ALA A CA 1
ATOM 2712 C C . ALA A 1 349 ? 2.279 8.141 14.453 1.00 88.94 349 ALA A C 1
ATOM 2714 O O . ALA A 1 349 ? 2.846 7.216 15.035 1.00 88.94 349 ALA A O 1
ATOM 2715 N N . THR A 1 350 ? 1.277 8.812 15.030 1.00 88.75 350 THR A N 1
ATOM 2716 C CA . THR A 1 350 ? 0.826 8.548 16.412 1.00 88.75 350 THR A CA 1
ATOM 2717 C C . THR A 1 350 ? -0.044 7.301 16.557 1.00 88.75 350 THR A C 1
ATOM 2719 O O . THR A 1 350 ? -0.257 6.831 17.673 1.00 88.75 350 THR A O 1
ATOM 2722 N N . GLY A 1 351 ? -0.554 6.763 15.444 1.00 89.00 351 GLY A N 1
ATOM 2723 C CA . GLY A 1 351 ? -1.508 5.650 15.424 1.00 89.00 351 GLY A CA 1
ATOM 2724 C C . GLY A 1 351 ? -2.965 6.076 15.646 1.00 89.00 351 GLY A C 1
ATOM 2725 O O . GLY A 1 351 ? -3.877 5.309 15.365 1.00 89.00 351 GLY A O 1
ATOM 2726 N N . HIS A 1 352 ? -3.227 7.321 16.062 1.00 91.56 352 HIS A N 1
ATOM 2727 C CA . HIS A 1 352 ? -4.593 7.827 16.269 1.00 91.56 352 HIS A CA 1
ATOM 2728 C C . HIS A 1 352 ? -5.373 8.073 14.968 1.00 91.56 352 HIS A C 1
ATOM 2730 O O . HIS A 1 352 ? -6.581 8.310 14.999 1.00 91.56 352 HIS A O 1
ATOM 2736 N N . SER A 1 353 ? -4.681 8.054 13.828 1.00 93.69 353 SER A N 1
ATOM 2737 C CA . SER A 1 353 ? -5.267 8.169 12.488 1.00 93.69 353 SER A CA 1
ATOM 2738 C C . SER A 1 353 ? -5.381 6.829 11.765 1.00 93.69 353 SER A C 1
ATOM 2740 O O . SER A 1 353 ? -5.726 6.804 10.583 1.00 93.69 353 SER A O 1
ATOM 2742 N N . GLU A 1 354 ? -5.111 5.708 12.439 1.00 94.25 354 GLU A N 1
ATOM 2743 C CA . GLU A 1 354 ? -5.367 4.396 11.855 1.00 94.25 354 GLU A CA 1
ATOM 2744 C C . GLU A 1 354 ? -6.861 4.257 11.532 1.00 94.25 354 GLU A C 1
ATOM 2746 O O . GLU A 1 354 ? -7.748 4.587 12.311 1.00 94.25 354 GLU A O 1
ATOM 2751 N N . CYS A 1 355 ? -7.152 3.778 10.334 1.00 95.50 355 CYS A N 1
ATOM 2752 C CA . CYS A 1 355 ? -8.496 3.547 9.798 1.00 95.50 355 CYS A CA 1
ATOM 2753 C C . CYS A 1 355 ? -9.306 2.481 10.561 1.00 95.50 355 CYS A C 1
ATOM 2755 O O . CYS A 1 355 ? -10.529 2.378 10.386 1.00 95.50 355 CYS A O 1
ATOM 2757 N N . GLU A 1 356 ? -8.641 1.660 11.375 1.00 94.56 356 GLU A N 1
ATOM 2758 C CA . GLU A 1 356 ? -9.253 0.759 12.347 1.00 94.56 356 GLU A CA 1
ATOM 2759 C C . GLU A 1 356 ? -9.671 1.461 13.647 1.00 94.56 356 GLU A C 1
ATOM 2761 O O . GLU A 1 356 ? -10.469 0.891 14.397 1.00 94.56 356 GLU A O 1
ATOM 2766 N N . ASP A 1 357 ? -9.179 2.676 13.915 1.00 94.56 357 ASP A N 1
ATOM 2767 C CA . ASP A 1 357 ? -9.553 3.442 15.102 1.00 94.56 357 ASP A CA 1
ATOM 2768 C C . ASP A 1 357 ? -11.053 3.766 15.075 1.00 94.56 357 ASP A C 1
ATOM 2770 O O . ASP A 1 357 ? -11.623 4.179 14.058 1.00 94.56 357 ASP A O 1
ATOM 2774 N N . SER A 1 358 ? -11.719 3.595 16.219 1.00 93.88 358 SER A N 1
ATOM 2775 C CA . SER A 1 358 ? -13.158 3.845 16.336 1.00 93.88 358 SER A CA 1
ATOM 2776 C C . SER A 1 358 ? -13.551 5.296 16.042 1.00 93.88 358 SER A C 1
ATOM 2778 O O . SER A 1 358 ? -14.693 5.548 15.662 1.00 93.88 358 SER A O 1
ATOM 2780 N N . ASN A 1 359 ? -12.617 6.234 16.194 1.00 95.06 359 ASN A N 1
ATOM 2781 C CA . ASN A 1 359 ? -12.795 7.661 15.963 1.00 95.06 359 ASN A CA 1
ATOM 2782 C C . ASN A 1 359 ? -12.253 8.127 14.606 1.00 95.06 359 ASN A C 1
ATOM 2784 O O . ASN A 1 359 ? -12.288 9.327 14.322 1.00 95.06 359 ASN A O 1
ATOM 2788 N N . PHE A 1 360 ? -11.781 7.214 13.750 1.00 96.69 360 PHE A N 1
ATOM 2789 C CA . PHE A 1 360 ? -11.200 7.546 12.449 1.00 96.69 360 PHE A CA 1
ATOM 2790 C C . PHE A 1 360 ? -12.087 8.491 11.623 1.00 96.69 360 PHE A C 1
ATOM 2792 O O . PHE A 1 360 ? -11.620 9.511 11.118 1.00 96.69 360 PHE A O 1
ATOM 2799 N N . LEU A 1 361 ? -13.390 8.195 11.526 1.00 97.12 361 LEU A N 1
ATOM 2800 C CA . LEU A 1 361 ? -14.336 9.022 10.768 1.00 97.12 361 LEU A CA 1
ATOM 2801 C C . LEU A 1 361 ? -14.523 10.416 11.378 1.00 97.12 361 LEU A C 1
ATOM 2803 O O . LEU A 1 361 ? -14.691 11.383 10.634 1.00 97.12 361 LEU A O 1
ATOM 2807 N N . GLU A 1 362 ? -14.471 10.537 12.709 1.00 96.31 362 GLU A N 1
ATOM 2808 C CA . GLU A 1 362 ? -14.552 11.843 13.365 1.00 96.31 362 GLU A CA 1
ATOM 2809 C C . GLU A 1 362 ? -13.308 12.674 13.069 1.00 96.31 362 GLU A C 1
ATOM 2811 O O . GLU A 1 362 ? -13.405 13.840 12.683 1.00 96.31 362 GLU A O 1
ATOM 2816 N N . ARG A 1 363 ? -12.134 12.050 13.176 1.00 96.62 363 ARG A N 1
ATOM 2817 C CA . ARG A 1 363 ? -10.851 12.683 12.879 1.00 96.62 363 ARG A CA 1
ATOM 2818 C C . ARG A 1 363 ? -10.789 13.121 11.413 1.00 96.62 363 ARG A C 1
ATOM 2820 O O . ARG A 1 363 ? -10.506 14.287 11.146 1.00 96.62 363 ARG A O 1
ATOM 2827 N N . TYR A 1 364 ? -11.176 12.252 10.475 1.00 97.50 364 TYR A N 1
ATOM 2828 C CA . TYR A 1 364 ? -11.306 12.585 9.053 1.00 97.50 364 TYR A CA 1
ATOM 2829 C C . TYR A 1 364 ? -12.223 13.791 8.816 1.00 97.50 364 TYR A C 1
ATOM 2831 O O . TYR A 1 364 ? -11.836 14.725 8.113 1.00 97.50 364 TYR A O 1
ATOM 2839 N N . ALA A 1 365 ? -13.409 13.816 9.430 1.00 96.88 365 ALA A N 1
ATOM 2840 C CA . ALA A 1 365 ? -14.353 14.920 9.279 1.00 96.88 365 ALA A CA 1
ATOM 2841 C C . ALA A 1 365 ? -13.787 16.253 9.785 1.00 96.88 365 ALA A C 1
ATOM 2843 O O . ALA A 1 365 ? -13.937 17.281 9.121 1.00 96.88 365 ALA A O 1
ATOM 2844 N N . LEU A 1 366 ? -13.101 16.241 10.932 1.00 96.06 366 LEU A N 1
ATOM 2845 C CA . LEU A 1 366 ? -12.467 17.434 11.488 1.00 96.06 366 LEU A CA 1
ATOM 2846 C C . LEU A 1 366 ? -11.322 17.946 10.607 1.00 96.06 366 LEU A C 1
ATOM 2848 O O . LEU A 1 366 ? -11.207 19.153 10.401 1.00 96.06 366 LEU A O 1
ATOM 2852 N N . ILE A 1 367 ? -10.496 17.057 10.057 1.00 95.88 367 ILE A N 1
ATOM 2853 C CA . ILE A 1 367 ? -9.382 17.446 9.182 1.00 95.88 367 ILE A CA 1
ATOM 2854 C C . ILE A 1 367 ? -9.898 17.942 7.826 1.00 95.88 367 ILE A C 1
ATOM 2856 O O . ILE A 1 367 ? -9.409 18.940 7.296 1.00 95.88 367 ILE A O 1
ATOM 2860 N N . ASN A 1 368 ? -10.925 17.299 7.273 1.00 95.50 368 ASN A N 1
ATOM 2861 C CA . ASN A 1 368 ? -11.586 17.773 6.060 1.00 95.50 368 ASN A CA 1
ATOM 2862 C C . ASN A 1 368 ? -12.155 19.185 6.275 1.00 95.50 368 ASN A C 1
ATOM 2864 O O . ASN A 1 368 ? -11.890 20.083 5.476 1.00 95.50 368 ASN A O 1
ATOM 2868 N N . MET A 1 369 ? -12.829 19.407 7.409 1.00 93.56 369 MET A N 1
ATOM 2869 C CA . MET A 1 369 ? -13.297 20.725 7.843 1.00 93.56 369 MET A CA 1
ATOM 2870 C C . MET A 1 369 ? -12.159 21.739 7.949 1.00 93.56 369 MET A C 1
ATOM 2872 O O . MET A 1 369 ? -12.291 22.844 7.428 1.00 93.56 369 MET A O 1
ATOM 2876 N N . TYR A 1 370 ? -11.033 21.366 8.553 1.00 93.50 370 TYR A N 1
ATOM 2877 C CA . TYR A 1 370 ? -9.857 22.227 8.644 1.00 93.50 370 TYR A CA 1
ATOM 2878 C C . TYR A 1 370 ? -9.392 22.723 7.267 1.00 93.50 370 TYR A C 1
ATOM 2880 O O . TYR A 1 370 ? -9.240 23.930 7.065 1.00 93.50 370 TYR A O 1
ATOM 2888 N N . PHE A 1 371 ? -9.227 21.811 6.303 1.00 93.25 371 PHE A N 1
ATOM 2889 C CA . PHE A 1 371 ? -8.789 22.170 4.954 1.00 93.25 371 PHE A CA 1
ATOM 2890 C C . PHE A 1 371 ? -9.859 22.917 4.151 1.00 93.25 371 PHE A C 1
ATOM 2892 O O . PHE A 1 371 ? -9.518 23.811 3.379 1.00 93.25 371 PHE A O 1
ATOM 2899 N N . ALA A 1 372 ? -11.141 22.593 4.339 1.00 92.38 372 ALA A N 1
ATOM 2900 C CA . ALA A 1 372 ? -12.251 23.260 3.658 1.00 92.38 372 ALA A CA 1
ATOM 2901 C C . ALA A 1 372 ? -12.462 24.708 4.095 1.00 92.38 372 ALA A C 1
ATOM 2903 O O . ALA A 1 372 ? -12.939 25.532 3.313 1.00 92.38 372 ALA A O 1
ATOM 2904 N N . MET A 1 373 ? -12.080 25.007 5.330 1.00 88.75 373 MET A N 1
ATOM 2905 C CA . MET A 1 373 ? -12.252 26.307 5.960 1.00 88.75 373 MET A CA 1
ATOM 2906 C C . MET A 1 373 ? -10.975 27.155 5.960 1.00 88.75 373 MET A C 1
ATOM 2908 O O . MET A 1 373 ? -10.937 28.164 6.673 1.00 88.75 373 MET A O 1
ATOM 2912 N N . ASP A 1 374 ? -9.950 26.724 5.211 1.00 86.06 374 ASP A N 1
ATOM 2913 C CA . ASP A 1 374 ? -8.633 27.369 5.098 1.00 86.06 374 ASP A CA 1
ATOM 2914 C C . ASP A 1 374 ? -8.108 27.847 6.462 1.00 86.06 374 ASP A C 1
ATOM 2916 O O . ASP A 1 374 ? -7.629 28.970 6.637 1.00 86.06 374 ASP A O 1
ATOM 2920 N N . ALA A 1 375 ? -8.304 27.010 7.487 1.00 81.25 375 ALA A N 1
ATOM 2921 C CA . ALA A 1 375 ? -8.080 27.418 8.861 1.00 81.25 375 ALA A CA 1
ATOM 2922 C C . ALA A 1 375 ? -6.577 27.626 9.097 1.00 81.25 375 ALA A C 1
ATOM 2924 O O . ALA A 1 375 ? -5.761 26.707 9.043 1.00 81.25 375 ALA A O 1
ATOM 2925 N N . SER A 1 376 ? -6.200 28.872 9.372 1.00 73.31 376 SER A N 1
ATOM 2926 C CA . SER A 1 376 ? -4.793 29.291 9.425 1.00 73.31 376 SER A CA 1
ATOM 2927 C C . SER A 1 376 ? -4.087 28.988 10.752 1.00 73.31 376 SER A C 1
ATOM 2929 O O . SER A 1 376 ? -2.873 29.173 10.854 1.00 73.31 376 SER A O 1
ATOM 2931 N N . THR A 1 377 ? -4.803 28.523 11.782 1.00 65.62 377 THR A N 1
ATOM 2932 C CA . THR A 1 377 ? -4.248 28.333 13.133 1.00 65.62 377 THR A CA 1
ATOM 2933 C C . THR A 1 377 ? -4.473 26.926 13.687 1.00 65.62 377 THR A C 1
ATOM 2935 O O . THR A 1 377 ? -5.455 26.283 13.331 1.00 65.62 377 THR A O 1
ATOM 2938 N N . GLY A 1 378 ? -3.525 26.499 14.545 1.00 70.25 378 GLY A N 1
ATOM 2939 C CA . GLY A 1 378 ? -3.315 25.248 15.317 1.00 70.25 378 GLY A CA 1
ATOM 2940 C C . GLY A 1 378 ? -4.511 24.424 15.811 1.00 70.25 378 GLY A C 1
ATOM 2941 O O . GLY A 1 378 ? -4.556 24.032 16.974 1.00 70.25 378 GLY A O 1
ATOM 2942 N N . PHE A 1 379 ? -5.472 24.181 14.934 1.00 81.00 379 PHE A N 1
ATOM 2943 C CA . PHE A 1 379 ? -6.658 23.370 15.142 1.00 81.00 379 PHE A CA 1
ATOM 2944 C C . PHE A 1 379 ? -6.334 21.875 15.086 1.00 81.00 379 PHE A C 1
ATOM 2946 O O . PHE A 1 379 ? -6.906 21.101 15.849 1.00 81.00 379 PHE A O 1
ATOM 2953 N N . LEU A 1 380 ? -5.407 21.494 14.202 1.00 90.19 380 LEU A N 1
ATOM 2954 C CA . LEU A 1 380 ? -4.919 20.126 14.083 1.00 90.19 380 LEU A CA 1
ATOM 2955 C C . LEU A 1 380 ? -3.807 19.858 15.092 1.00 90.19 380 LEU A C 1
ATOM 2957 O O . LEU A 1 380 ? -2.914 20.682 15.299 1.00 90.19 380 LEU A O 1
ATOM 2961 N N . SER A 1 381 ? -3.854 18.672 15.679 1.00 91.44 381 SER A N 1
ATOM 2962 C CA . SER A 1 381 ? -2.796 18.108 16.504 1.00 91.44 381 SER A CA 1
ATOM 2963 C C . SER A 1 381 ? -2.662 16.629 16.164 1.00 91.44 381 SER A C 1
ATOM 2965 O O . SER A 1 381 ? -3.645 15.984 15.809 1.00 91.44 381 SER A O 1
ATOM 2967 N N . GLU A 1 382 ? -1.447 16.101 16.269 1.00 92.31 382 GLU A N 1
ATOM 2968 C CA . GLU A 1 382 ? -1.177 14.669 16.110 1.00 92.31 382 GLU A CA 1
ATOM 2969 C C . GLU A 1 382 ? -1.775 13.849 17.275 1.00 92.31 382 GLU A C 1
ATOM 2971 O O . GLU A 1 382 ? -2.079 12.674 17.118 1.00 92.31 382 GLU A O 1
ATOM 2976 N N . GLU A 1 383 ? -2.059 14.473 18.421 1.00 94.19 383 GLU A N 1
ATOM 2977 C CA . GLU A 1 383 ? -2.716 13.829 19.568 1.00 94.19 383 GLU A CA 1
ATOM 2978 C C . GLU A 1 383 ? -4.177 13.434 19.265 1.00 94.19 383 GLU A C 1
ATOM 2980 O O . GLU A 1 383 ? -4.767 13.860 18.266 1.00 94.19 383 GLU A O 1
ATOM 2985 N N . GLU A 1 384 ? -4.810 12.644 20.138 1.00 94.12 384 GLU A N 1
ATOM 2986 C CA . GLU A 1 384 ? -6.242 12.309 20.047 1.00 94.12 384 GLU A CA 1
ATOM 2987 C C . GLU A 1 384 ? -7.120 13.561 19.858 1.00 94.12 384 GLU A C 1
ATOM 2989 O O . GLU A 1 384 ? -6.938 14.578 20.533 1.00 94.12 384 GLU A O 1
ATOM 2994 N N . GLN A 1 385 ? -8.134 13.480 18.992 1.00 95.19 385 GLN A N 1
ATOM 2995 C CA . GLN A 1 385 ? -8.985 14.611 18.593 1.00 95.19 385 GLN A CA 1
ATOM 2996 C C . GLN A 1 385 ? -9.678 15.312 19.767 1.00 95.19 385 GLN A C 1
ATOM 2998 O O . GLN A 1 385 ? -9.937 16.511 19.723 1.00 95.19 385 GLN A O 1
ATOM 3003 N N . CYS A 1 386 ? -9.931 14.590 20.860 1.00 96.00 386 CYS A N 1
ATOM 3004 C CA . CYS A 1 386 ? -10.536 15.140 22.073 1.00 96.00 386 CYS A CA 1
ATOM 3005 C C . CYS A 1 386 ? -9.597 16.020 22.906 1.00 96.00 386 CYS A C 1
ATOM 3007 O O . CYS A 1 386 ? -10.049 16.685 23.838 1.00 96.00 386 CYS A O 1
ATOM 3009 N N . THR A 1 387 ? -8.304 16.017 22.588 1.00 95.19 387 THR A N 1
ATOM 3010 C CA . THR A 1 387 ? -7.295 16.885 23.204 1.00 95.19 387 THR A CA 1
ATOM 3011 C C . THR A 1 387 ? -7.059 18.163 22.396 1.00 95.19 387 THR A C 1
ATOM 3013 O O . THR A 1 387 ? -6.367 19.070 22.864 1.00 95.19 387 THR A O 1
ATOM 3016 N N . TRP A 1 388 ? -7.648 18.268 21.197 1.00 94.06 388 TRP A N 1
ATOM 3017 C CA . TRP A 1 388 ? -7.460 19.421 20.327 1.00 94.06 388 TRP A CA 1
ATOM 3018 C C . TRP A 1 388 ? -8.085 20.674 20.962 1.00 94.06 388 TRP A C 1
ATOM 3020 O O . TRP A 1 388 ? -9.214 20.611 21.454 1.00 94.06 388 TRP A O 1
ATOM 3030 N N . PRO A 1 389 ? -7.414 21.843 20.930 1.00 90.94 389 PRO A N 1
ATOM 3031 C CA . PRO A 1 389 ? -7.831 23.022 21.701 1.00 90.94 389 PRO A CA 1
ATOM 3032 C C . PRO A 1 389 ? -9.262 23.514 21.434 1.00 90.94 389 PRO A C 1
ATOM 3034 O O . PRO A 1 389 ? -9.891 24.115 22.304 1.00 90.94 389 PRO A O 1
ATOM 3037 N N . SER A 1 390 ? -9.766 23.272 20.224 1.00 92.25 390 SER A N 1
ATOM 3038 C CA . SER A 1 390 ? -11.083 23.712 19.753 1.00 92.25 390 SER A CA 1
ATOM 3039 C C . SER A 1 390 ? -12.144 22.615 19.774 1.00 92.25 390 SER A C 1
ATOM 3041 O O . SER A 1 390 ? -13.265 22.855 19.322 1.00 92.25 390 SER A O 1
ATOM 3043 N N . ILE A 1 391 ? -11.815 21.426 20.274 1.00 95.12 391 ILE A N 1
ATOM 3044 C CA . ILE A 1 391 ? -12.692 20.260 20.266 1.00 95.12 391 ILE A CA 1
ATOM 3045 C C . ILE A 1 391 ? -13.057 19.902 21.700 1.00 95.12 391 ILE A C 1
ATOM 3047 O O . ILE A 1 391 ? -12.219 19.847 22.593 1.00 95.12 391 ILE A O 1
ATOM 3051 N N . SER A 1 392 ? -14.343 19.676 21.947 1.00 96.56 392 SER A N 1
ATOM 3052 C CA . SER A 1 392 ? -14.820 19.112 23.207 1.00 96.56 392 SER A CA 1
ATOM 3053 C C . SER A 1 392 ? -15.550 17.814 22.931 1.00 96.56 392 SER A C 1
ATOM 3055 O O . SER A 1 392 ? -16.496 17.787 22.142 1.00 96.56 392 SER A O 1
ATOM 3057 N N . CYS A 1 393 ? -15.149 16.756 23.626 1.00 97.31 393 CYS A N 1
ATOM 3058 C CA . CYS A 1 393 ? -15.777 15.451 23.506 1.00 97.31 393 CYS A CA 1
ATOM 3059 C C . CYS A 1 393 ? -16.747 15.154 24.653 1.00 97.31 393 CYS A C 1
ATOM 3061 O O . CYS A 1 393 ? -16.584 15.630 25.778 1.00 97.31 393 CYS A O 1
ATOM 3063 N N . SER A 1 394 ? -17.745 14.324 24.364 1.00 97.38 394 SER A N 1
ATOM 3064 C CA . SER A 1 394 ? -18.670 13.737 25.330 1.00 97.38 394 SER A CA 1
ATOM 3065 C C . SER A 1 394 ? -18.661 12.225 25.143 1.00 97.38 394 SER A C 1
ATOM 3067 O O . SER A 1 394 ? -18.875 11.734 24.039 1.00 97.38 394 SER A O 1
ATOM 3069 N N . ALA A 1 395 ? -18.372 11.483 26.215 1.00 95.31 395 ALA A N 1
ATOM 3070 C CA . ALA A 1 395 ? -18.233 10.022 26.174 1.00 95.31 395 ALA A CA 1
ATOM 3071 C C . ALA A 1 395 ? -17.244 9.503 25.101 1.00 95.31 395 ALA A C 1
ATOM 3073 O O . ALA A 1 395 ? -17.448 8.425 24.554 1.00 95.31 395 ALA A O 1
ATOM 3074 N N . GLY A 1 396 ? -16.180 10.264 24.818 1.00 94.88 396 GLY A N 1
ATOM 3075 C CA . GLY A 1 396 ? -15.144 9.908 23.838 1.00 94.88 396 GLY A CA 1
ATOM 3076 C C . GLY A 1 396 ? -15.399 10.400 22.411 1.00 94.88 396 GLY A C 1
ATOM 3077 O O . GLY A 1 396 ? -14.461 10.427 21.630 1.00 94.88 396 GLY A O 1
ATOM 3078 N N . ASN A 1 397 ? -16.611 10.867 22.101 1.00 96.75 397 ASN A N 1
ATOM 3079 C CA . ASN A 1 397 ? -16.978 11.343 20.765 1.00 96.75 397 ASN A CA 1
ATOM 3080 C C . ASN A 1 397 ? -16.992 12.869 20.702 1.00 96.75 397 ASN A C 1
ATOM 3082 O O . ASN A 1 397 ? -17.335 13.532 21.689 1.00 96.75 397 ASN A O 1
ATOM 3086 N N . VAL A 1 398 ? -16.692 13.439 19.540 1.00 96.81 398 VAL A N 1
ATOM 3087 C CA . VAL A 1 398 ? -16.722 14.887 19.306 1.00 96.81 398 VAL A CA 1
ATOM 3088 C C . VAL A 1 398 ? -18.141 15.427 19.490 1.00 96.81 398 VAL A C 1
ATOM 3090 O O . VAL A 1 398 ? -19.057 15.108 18.735 1.00 96.81 398 VAL A O 1
ATOM 3093 N N . ALA A 1 399 ? -18.317 16.290 20.493 1.00 97.00 399 ALA A N 1
ATOM 3094 C CA . ALA A 1 399 ? -19.613 16.861 20.850 1.00 97.00 399 ALA A CA 1
ATOM 3095 C C . ALA A 1 399 ? -19.714 18.357 20.546 1.00 97.00 399 ALA A C 1
ATOM 3097 O O . ALA A 1 399 ? -20.801 18.856 20.250 1.00 97.00 399 ALA A O 1
ATOM 3098 N N . LYS A 1 400 ? -18.608 19.105 20.630 1.00 95.75 400 LYS A N 1
ATOM 3099 C CA . LYS A 1 400 ? -18.596 20.541 20.326 1.00 95.75 400 LYS A CA 1
ATOM 3100 C C . LYS A 1 400 ? -17.325 20.961 19.610 1.00 95.75 400 LYS A C 1
ATOM 3102 O O . LYS A 1 400 ? -16.238 20.520 19.970 1.00 95.75 400 LYS A O 1
ATOM 3107 N N . ILE A 1 401 ? -17.482 21.879 18.663 1.00 93.69 401 ILE A N 1
ATOM 3108 C CA . ILE A 1 401 ? -16.395 22.518 17.921 1.00 93.69 401 ILE A CA 1
ATOM 3109 C C . ILE A 1 401 ? -16.467 24.026 18.172 1.00 93.69 401 ILE A C 1
ATOM 3111 O O . ILE A 1 401 ? -17.507 24.650 17.955 1.00 93.69 401 ILE A O 1
ATOM 3115 N N . GLN A 1 402 ? -15.366 24.616 18.638 1.00 91.19 402 GLN A N 1
ATOM 3116 C CA . GLN A 1 402 ? -15.258 26.037 18.972 1.00 91.19 402 GLN A CA 1
ATOM 3117 C C . GLN A 1 402 ? -14.094 26.694 18.226 1.00 91.19 402 GLN A C 1
ATOM 3119 O O . GLN A 1 402 ? -12.948 26.690 18.679 1.00 91.19 402 GLN A O 1
ATOM 3124 N N . LEU A 1 403 ? -14.406 27.319 17.093 1.00 87.69 403 LEU A N 1
ATOM 3125 C CA . LEU A 1 403 ? -13.453 28.048 16.257 1.00 87.69 403 LEU A CA 1
ATOM 3126 C C . LEU A 1 403 ? -13.510 29.541 16.605 1.00 87.69 403 LEU A C 1
ATOM 3128 O O . LEU A 1 403 ? -14.210 30.328 15.961 1.00 87.69 403 LEU A O 1
ATOM 3132 N N . ARG A 1 404 ? -12.810 29.937 17.672 1.00 81.88 404 ARG A N 1
ATOM 3133 C CA . ARG A 1 404 ? -12.630 31.352 18.038 1.00 81.88 404 ARG A CA 1
ATOM 3134 C C . ARG A 1 404 ? -11.351 31.864 17.388 1.00 81.88 404 ARG A C 1
ATOM 3136 O O . ARG A 1 404 ? -10.316 31.230 17.537 1.00 81.88 404 ARG A O 1
ATOM 3143 N N . GLU A 1 405 ? -11.429 32.981 16.665 1.00 73.19 405 GLU A N 1
ATOM 3144 C CA . GLU A 1 405 ? -10.250 33.666 16.097 1.00 73.19 405 GLU A CA 1
ATOM 3145 C C . GLU A 1 405 ? -9.417 32.840 15.086 1.00 73.19 405 GLU A C 1
ATOM 3147 O O . GLU A 1 405 ? -8.319 33.245 14.719 1.00 73.19 405 GLU A O 1
ATOM 3152 N N . ALA A 1 406 ? -9.936 31.720 14.564 1.00 66.50 406 ALA A N 1
ATOM 3153 C CA . ALA A 1 406 ? -9.180 30.810 13.689 1.00 66.50 406 ALA A CA 1
ATOM 3154 C C . ALA A 1 406 ? -8.988 31.300 12.236 1.00 66.50 406 ALA A C 1
ATOM 3156 O O . ALA A 1 406 ? -8.536 30.544 11.377 1.00 66.50 406 ALA A O 1
ATOM 3157 N N . GLY A 1 407 ? -9.345 32.558 11.944 1.00 69.75 407 GLY A N 1
ATOM 3158 C CA . GLY A 1 407 ? -9.240 33.125 10.595 1.00 69.75 407 GLY A CA 1
ATOM 3159 C C . GLY A 1 407 ? -9.989 32.298 9.549 1.00 69.75 407 GLY A C 1
ATOM 3160 O O . GLY A 1 407 ? -9.486 32.108 8.452 1.00 69.75 407 GLY A O 1
ATOM 3161 N N . VAL A 1 408 ? -11.147 31.758 9.926 1.00 79.38 408 VAL A N 1
ATOM 3162 C CA . VAL A 1 408 ? -11.898 30.804 9.114 1.00 79.38 408 VAL A CA 1
ATOM 3163 C C . VAL A 1 408 ? -12.388 31.469 7.823 1.00 79.38 408 VAL A C 1
ATOM 3165 O O . VAL A 1 408 ? -13.140 32.445 7.879 1.00 79.38 408 VAL A O 1
ATOM 3168 N N . GLY A 1 409 ? -12.010 30.920 6.671 1.00 78.50 409 GLY A N 1
ATOM 3169 C CA . GLY A 1 409 ? -12.505 31.330 5.359 1.00 78.50 409 GLY A CA 1
ATOM 3170 C C . GLY A 1 409 ? -12.695 30.114 4.457 1.00 78.50 409 GLY A C 1
ATOM 3171 O O . GLY A 1 409 ? -11.780 29.335 4.279 1.00 78.50 409 GLY A O 1
ATOM 3172 N N . GLY A 1 410 ? -13.877 29.913 3.881 1.00 85.69 410 GLY A N 1
ATOM 3173 C CA . GLY A 1 410 ? -14.149 28.732 3.051 1.00 85.69 410 GLY A CA 1
ATOM 3174 C C . GLY A 1 410 ? -15.541 28.181 3.297 1.00 85.69 410 GLY A C 1
ATOM 3175 O O . GLY A 1 410 ? -16.389 28.908 3.800 1.00 85.69 410 GLY A O 1
ATOM 3176 N N . ASP A 1 411 ? -15.779 26.920 2.954 1.00 86.19 411 ASP A N 1
ATOM 3177 C CA . ASP A 1 411 ? -17.100 26.293 3.045 1.00 86.19 411 ASP A CA 1
ATOM 3178 C C . ASP A 1 411 ? -17.166 25.285 4.194 1.00 86.19 411 ASP A C 1
ATOM 3180 O O . ASP A 1 411 ? -16.161 24.687 4.580 1.00 86.19 411 ASP A O 1
ATOM 3184 N N . ILE A 1 412 ? -18.367 25.076 4.741 1.00 88.31 412 ILE A N 1
ATOM 3185 C CA . ILE A 1 412 ? -18.600 23.989 5.702 1.00 88.31 412 ILE A CA 1
ATOM 3186 C C . ILE A 1 412 ? -18.768 22.688 4.903 1.00 88.31 412 ILE A C 1
ATOM 3188 O O . ILE A 1 412 ? -19.743 22.590 4.147 1.00 88.31 412 ILE A O 1
ATOM 3192 N N . PRO A 1 413 ? -17.875 21.689 5.052 1.00 92.19 413 PRO A N 1
ATOM 3193 C CA . PRO A 1 413 ? -17.983 20.457 4.284 1.00 92.19 413 PRO A CA 1
ATOM 3194 C C . PRO A 1 413 ? -19.146 19.590 4.770 1.00 92.19 413 PRO A C 1
ATOM 3196 O O . PRO A 1 413 ? -19.515 19.593 5.948 1.00 92.19 413 PRO A O 1
ATOM 3199 N N . SER A 1 414 ? -19.704 18.797 3.857 1.00 91.69 414 SER A N 1
ATOM 3200 C CA . SER A 1 414 ? -20.761 17.823 4.158 1.00 91.69 414 SER A CA 1
ATOM 3201 C 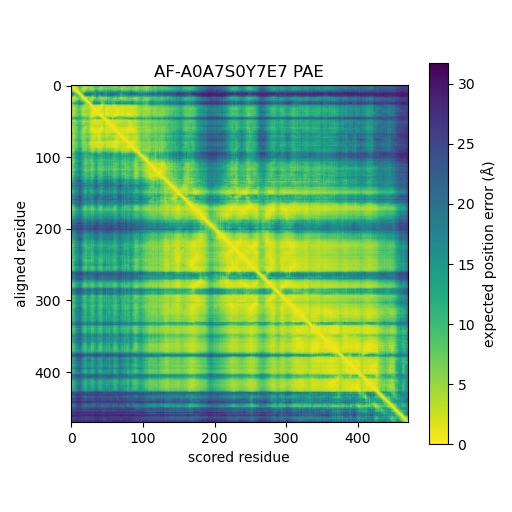C . SER A 1 414 ? -20.316 16.729 5.130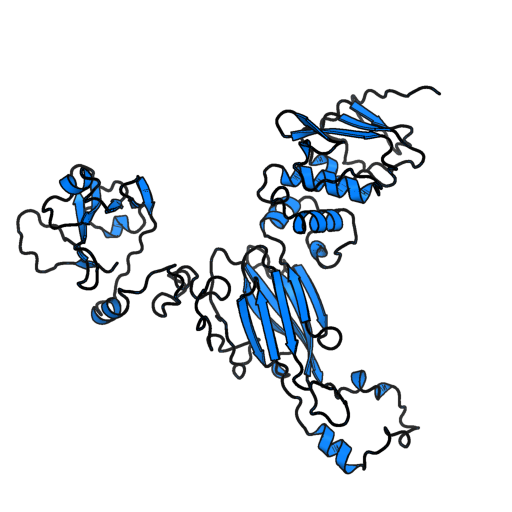 1.00 91.69 414 SER A C 1
ATOM 3203 O O . SER A 1 414 ? -21.134 16.179 5.868 1.00 91.69 414 SER A O 1
ATOM 3205 N N . GLU A 1 415 ? -19.019 16.440 5.164 1.00 94.25 415 GLU A N 1
ATOM 3206 C CA . GLU A 1 415 ? -18.367 15.430 5.989 1.00 94.25 415 GLU A CA 1
ATOM 3207 C C . GLU A 1 415 ? -18.486 15.741 7.482 1.00 94.25 415 GLU A C 1
ATOM 3209 O O . GLU A 1 415 ? -18.366 14.833 8.296 1.00 94.25 415 GLU A O 1
ATOM 3214 N N . LEU A 1 416 ? -18.843 16.975 7.860 1.00 93.81 416 LEU A N 1
ATOM 3215 C CA . LEU A 1 416 ? -19.184 17.305 9.244 1.00 93.81 416 LEU A CA 1
ATOM 3216 C C . LEU A 1 416 ? -20.357 16.463 9.780 1.00 93.81 416 LEU A C 1
ATOM 3218 O O . LEU A 1 416 ? -20.443 16.215 10.979 1.00 93.81 416 LEU A O 1
ATOM 3222 N N . SER A 1 417 ? -21.224 15.964 8.892 1.00 92.75 417 SER A N 1
ATOM 3223 C CA . SER A 1 417 ? -22.309 15.036 9.241 1.00 92.75 417 SER A CA 1
ATOM 3224 C C . SER A 1 417 ? -21.831 13.678 9.778 1.00 92.75 417 SER A C 1
ATOM 3226 O O . SER A 1 417 ? -22.623 12.960 10.388 1.00 92.75 417 SER A O 1
ATOM 3228 N N . LEU A 1 418 ? -20.550 13.332 9.597 1.00 95.06 418 LEU A N 1
ATOM 3229 C CA . LEU A 1 418 ? -19.932 12.137 10.183 1.00 95.06 418 LEU A CA 1
ATOM 3230 C C . LEU A 1 418 ? -19.772 12.242 11.703 1.00 95.06 418 LEU A C 1
ATOM 3232 O O . LEU A 1 418 ? -19.671 11.220 12.382 1.00 95.06 418 LEU A O 1
ATOM 3236 N N . LEU A 1 419 ? -19.790 13.460 12.251 1.00 95.69 419 LEU A N 1
ATOM 3237 C CA . LEU A 1 419 ? -19.717 13.711 13.687 1.00 95.69 419 LEU A CA 1
ATOM 3238 C C . LEU A 1 419 ? -21.078 13.452 14.336 1.00 95.69 419 LEU A C 1
ATOM 3240 O O . LEU A 1 419 ? -21.825 14.367 14.678 1.00 95.69 419 LEU A O 1
ATOM 3244 N N . SER A 1 420 ? -21.409 12.172 14.494 1.00 94.56 420 SER A N 1
ATOM 3245 C CA . SER A 1 420 ? -22.730 11.718 14.951 1.00 94.56 420 SER A CA 1
ATOM 3246 C C . SER A 1 420 ? -23.144 12.233 16.335 1.00 94.56 420 SER A C 1
ATOM 3248 O O . SER A 1 420 ? -24.339 12.287 16.623 1.00 94.56 420 SER A O 1
ATOM 3250 N N . SER A 1 421 ? -22.173 12.622 17.170 1.00 95.62 421 SER A N 1
ATOM 3251 C CA . SER A 1 421 ? -22.390 13.175 18.512 1.00 95.62 421 SER A CA 1
ATOM 3252 C C . SER A 1 421 ? -22.309 14.707 18.567 1.00 95.62 421 SER A C 1
ATOM 3254 O O . SER A 1 421 ? -22.357 15.270 19.660 1.00 95.62 421 SER A O 1
ATOM 3256 N N . LEU A 1 422 ? -22.175 15.398 17.427 1.00 95.75 422 LEU A N 1
ATOM 3257 C CA . LEU A 1 422 ? -21.988 16.847 17.392 1.00 95.75 422 LEU A CA 1
ATOM 3258 C C . LEU A 1 422 ? -23.262 17.591 17.816 1.00 95.75 422 LEU A C 1
ATOM 3260 O O . LEU A 1 422 ? -24.256 17.658 17.096 1.00 95.75 422 LEU A O 1
ATOM 3264 N N . GLU A 1 423 ? -23.198 18.224 18.982 1.00 95.12 423 GLU A N 1
ATOM 3265 C CA . GLU A 1 423 ? -24.280 19.020 19.560 1.00 95.12 423 GLU A CA 1
ATOM 3266 C C . GLU A 1 423 ? -24.091 20.523 19.322 1.00 95.12 423 GLU A C 1
ATOM 3268 O O . GLU A 1 423 ? -25.075 21.269 19.309 1.00 95.12 423 GLU A O 1
ATOM 3273 N N . GLY A 1 424 ? -22.845 20.986 19.170 1.00 93.25 424 GLY A N 1
ATOM 3274 C CA . GLY A 1 424 ? -22.531 22.412 19.087 1.00 93.25 424 GLY A CA 1
ATOM 3275 C C . GLY A 1 424 ? -21.432 22.760 18.088 1.00 93.25 424 GLY A C 1
ATOM 3276 O O . GLY A 1 424 ? -20.319 22.250 18.185 1.00 93.25 424 GLY A O 1
ATOM 3277 N N . LEU A 1 425 ? -21.714 23.705 17.192 1.00 91.56 425 LEU A N 1
ATOM 3278 C CA . LEU A 1 425 ? -20.726 24.317 16.301 1.00 91.56 425 LEU A CA 1
ATOM 3279 C C . LEU A 1 425 ? -20.725 25.833 16.526 1.00 91.56 425 LEU A C 1
ATOM 3281 O O . LEU A 1 425 ? -21.720 26.509 16.260 1.00 91.56 425 LEU A O 1
ATOM 3285 N N . GLN A 1 426 ? -19.611 26.359 17.035 1.00 88.88 426 GLN A N 1
ATOM 3286 C CA . GLN A 1 426 ? -19.439 27.780 17.341 1.00 88.88 426 GLN A CA 1
ATOM 3287 C C . GLN A 1 426 ? -18.303 28.370 16.509 1.00 88.88 426 GLN A C 1
ATOM 3289 O O . GLN A 1 426 ? -17.157 27.928 16.609 1.00 88.88 426 GLN A O 1
ATOM 3294 N N . MET A 1 427 ? -18.612 29.405 15.730 1.00 83.25 427 MET A N 1
ATOM 3295 C CA . MET A 1 427 ? -17.662 30.086 14.851 1.00 83.25 427 MET A CA 1
ATOM 3296 C C . MET A 1 427 ? -17.662 31.589 15.154 1.00 83.25 427 MET A C 1
ATOM 3298 O O . MET A 1 427 ? -18.596 32.307 14.800 1.00 83.25 427 MET A O 1
ATOM 3302 N N . MET A 1 428 ? -16.611 32.074 15.824 1.00 70.88 428 MET A N 1
ATOM 3303 C CA . MET A 1 428 ? -16.480 33.472 16.266 1.00 70.88 428 MET A CA 1
ATOM 3304 C C . MET A 1 428 ? -15.330 34.170 15.532 1.00 70.88 428 MET A C 1
ATOM 3306 O O . MET A 1 428 ? -14.300 34.476 16.126 1.00 70.88 428 MET A O 1
ATOM 3310 N N . SER A 1 429 ? -15.482 34.365 14.222 1.00 63.84 429 SER A N 1
ATOM 3311 C CA . SER A 1 429 ? -14.783 35.378 13.414 1.00 63.84 429 SER A CA 1
ATOM 3312 C C . SER A 1 429 ? -15.336 35.292 11.990 1.00 63.84 429 SER A C 1
ATOM 3314 O O . SER A 1 429 ? -15.200 34.250 11.356 1.00 63.84 429 SER A O 1
ATOM 3316 N N . CYS A 1 430 ? -16.023 36.329 11.500 1.00 55.47 430 CYS A N 1
ATOM 3317 C CA . CYS A 1 430 ? -16.717 36.286 10.202 1.00 55.47 430 CYS A CA 1
ATOM 3318 C C . CYS A 1 430 ? -16.449 37.538 9.361 1.00 55.47 430 CYS A C 1
ATOM 3320 O O . CYS A 1 430 ? -17.376 38.157 8.836 1.00 55.47 430 CYS A O 1
ATOM 3322 N N . ASP A 1 431 ? -15.177 37.907 9.209 1.00 59.56 431 ASP A N 1
ATOM 3323 C CA . ASP A 1 431 ? -14.794 38.895 8.192 1.00 59.56 431 ASP A CA 1
ATOM 3324 C C . ASP A 1 431 ? -14.951 38.330 6.758 1.00 59.56 431 ASP A C 1
ATOM 3326 O O . ASP A 1 431 ? -15.011 39.088 5.790 1.00 59.56 431 ASP A O 1
ATOM 3330 N N . GLN A 1 432 ? -15.103 37.004 6.619 1.00 56.62 432 GLN A N 1
ATOM 3331 C CA . GLN A 1 432 ? -15.453 36.269 5.397 1.00 56.62 432 GLN A CA 1
ATOM 3332 C C . GLN A 1 432 ? -16.646 35.342 5.714 1.00 56.62 432 GLN A C 1
ATOM 3334 O O . GLN A 1 432 ? -16.668 34.713 6.770 1.00 56.62 432 GLN A O 1
ATOM 3339 N N . ILE A 1 433 ? -17.670 35.289 4.851 1.00 56.94 433 ILE A N 1
ATOM 3340 C CA . ILE A 1 433 ? -18.896 34.496 5.083 1.00 56.94 433 ILE A CA 1
ATOM 3341 C C . ILE A 1 433 ? -18.743 33.133 4.390 1.00 56.94 433 ILE A C 1
ATOM 3343 O O . ILE A 1 433 ? -18.649 33.129 3.160 1.00 56.94 433 ILE A O 1
ATOM 3347 N N . PRO A 1 434 ? -18.777 32.002 5.119 1.00 59.38 434 PRO A N 1
ATOM 3348 C CA . PRO A 1 434 ? -18.772 30.673 4.510 1.00 59.38 434 PRO A CA 1
ATOM 3349 C C . PRO A 1 434 ? -20.021 30.430 3.655 1.00 59.38 434 PRO A C 1
ATOM 3351 O O . PRO A 1 434 ? -21.096 30.951 3.973 1.00 59.38 434 PRO A O 1
ATOM 3354 N N . SER A 1 435 ? -19.942 29.620 2.598 1.00 62.66 435 SER A N 1
ATOM 3355 C CA . SER A 1 435 ? -21.156 29.046 2.009 1.00 62.66 435 SER A CA 1
ATOM 3356 C C . SER A 1 435 ? -21.462 27.706 2.696 1.00 62.66 435 SER A C 1
ATOM 3358 O O . SER A 1 435 ? -20.566 26.937 3.042 1.00 62.66 435 SER A O 1
ATOM 3360 N N . VAL A 1 436 ? -22.736 27.467 3.023 1.00 60.59 436 VAL A N 1
ATOM 3361 C CA . VAL A 1 436 ? -23.169 26.258 3.744 1.00 60.59 436 VAL A CA 1
ATOM 3362 C C . VAL A 1 436 ? -23.710 25.257 2.733 1.00 60.59 436 VAL A C 1
ATOM 3364 O O . VAL A 1 436 ? 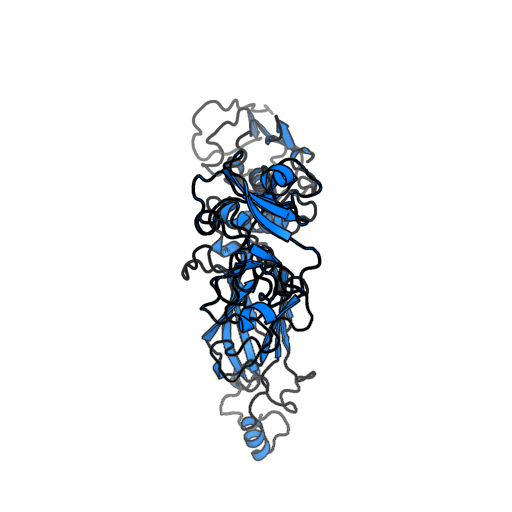-24.664 25.572 2.017 1.00 60.59 436 VAL A O 1
ATOM 3367 N N . ALA A 1 437 ? -23.141 24.052 2.697 1.00 57.78 437 ALA A N 1
ATOM 3368 C CA . ALA A 1 437 ? -23.714 22.938 1.953 1.00 57.78 437 ALA A CA 1
ATOM 3369 C C . ALA A 1 437 ? -25.031 22.479 2.612 1.00 57.78 437 ALA A C 1
ATOM 3371 O O . ALA A 1 437 ? -25.090 22.234 3.817 1.00 57.78 437 ALA A O 1
ATOM 3372 N N . GLU A 1 438 ? -26.097 22.361 1.814 1.00 54.41 438 GLU A N 1
ATOM 3373 C CA . GLU A 1 438 ? -27.484 22.110 2.257 1.00 54.41 438 GLU A CA 1
ATOM 3374 C C . GLU A 1 438 ? -27.650 20.782 3.036 1.00 54.41 438 GLU A C 1
ATOM 3376 O O . GLU A 1 438 ? -28.598 20.631 3.800 1.00 54.41 438 GLU A O 1
ATOM 3381 N N . THR A 1 439 ? -26.698 19.850 2.904 1.00 51.81 439 THR A N 1
ATOM 3382 C CA . THR A 1 439 ? -26.701 18.514 3.524 1.00 51.81 439 THR A CA 1
ATOM 3383 C C . THR A 1 439 ? -25.980 18.422 4.874 1.00 51.81 439 THR A C 1
ATOM 3385 O O . THR A 1 439 ? -26.177 17.447 5.594 1.00 51.81 439 THR A O 1
ATOM 3388 N N . ALA A 1 440 ? -25.170 19.414 5.264 1.00 54.22 440 ALA A N 1
ATOM 3389 C CA . ALA A 1 440 ? -24.318 19.310 6.458 1.00 54.22 440 ALA A CA 1
ATOM 3390 C C . ALA A 1 440 ? -25.084 19.425 7.797 1.00 54.22 440 ALA A C 1
ATOM 3392 O O . ALA A 1 440 ? -24.520 19.156 8.854 1.00 54.22 440 ALA A O 1
ATOM 3393 N N . VAL A 1 441 ? -26.361 19.833 7.781 1.00 57.81 441 VAL A N 1
ATOM 3394 C CA . VAL A 1 441 ? -27.096 20.277 8.986 1.00 57.81 441 VAL A CA 1
ATOM 3395 C C . VAL A 1 441 ? -28.453 19.572 9.131 1.00 57.81 441 VAL A C 1
ATOM 3397 O O . VAL A 1 441 ? -29.439 20.183 9.534 1.00 57.81 441 VAL A O 1
ATOM 3400 N N . GLU A 1 442 ? -28.553 18.286 8.784 1.00 53.31 442 GLU A N 1
ATOM 3401 C CA . GLU A 1 442 ? -29.836 17.568 8.899 1.00 53.31 442 GLU A CA 1
ATOM 3402 C C . GLU A 1 442 ? -30.039 16.800 10.212 1.00 53.31 442 GLU A C 1
ATOM 3404 O O . GLU A 1 442 ? -31.186 16.535 10.566 1.00 53.31 442 GLU A O 1
ATOM 3409 N N . ASN A 1 443 ? -28.995 16.511 11.001 1.00 51.22 443 ASN A N 1
ATOM 3410 C CA . ASN A 1 443 ? -29.155 15.712 12.219 1.00 51.22 443 ASN A CA 1
ATOM 3411 C C . ASN A 1 443 ? -28.366 16.266 13.421 1.00 51.22 443 ASN A C 1
ATOM 3413 O O . ASN A 1 443 ? -27.148 16.331 13.408 1.00 51.22 443 ASN A O 1
ATOM 3417 N N . GLN A 1 444 ? -29.106 16.585 14.490 1.00 56.94 444 GLN A N 1
ATOM 3418 C CA . GLN A 1 444 ? -28.658 16.718 15.891 1.00 56.94 444 GLN A CA 1
ATOM 3419 C C . GLN A 1 444 ? -27.967 18.003 16.380 1.00 56.94 444 GLN A C 1
ATOM 3421 O O . GLN A 1 444 ? -27.820 18.141 17.592 1.00 56.94 444 GLN A O 1
ATOM 3426 N N . LEU A 1 445 ? -27.673 18.995 15.537 1.00 60.94 445 LEU A N 1
ATOM 3427 C CA . LEU A 1 445 ? -27.140 20.276 16.031 1.00 60.94 445 LEU A CA 1
ATOM 3428 C C . LEU A 1 445 ? -28.140 20.991 16.964 1.00 60.94 445 LEU A C 1
ATOM 3430 O O . LEU A 1 445 ? -29.240 21.381 16.561 1.00 60.94 445 LEU A O 1
ATOM 3434 N N . ILE A 1 446 ? -27.749 21.154 18.231 1.00 65.50 446 ILE A N 1
ATOM 3435 C CA . ILE A 1 446 ? -28.538 21.818 19.281 1.00 65.50 446 ILE A CA 1
ATOM 3436 C C . ILE A 1 446 ? -28.225 23.315 19.305 1.00 65.50 446 ILE A C 1
ATOM 3438 O O . ILE A 1 446 ? -29.128 24.132 19.512 1.00 65.50 446 ILE A O 1
ATOM 3442 N N . ASP A 1 447 ? -26.957 23.664 19.091 1.00 68.44 447 ASP A N 1
ATOM 3443 C CA . ASP A 1 447 ? -26.452 25.030 19.159 1.00 68.44 447 ASP A CA 1
ATOM 3444 C C . ASP A 1 447 ? -25.582 25.339 17.934 1.00 68.44 447 ASP A C 1
ATOM 3446 O O . ASP A 1 447 ? -24.512 24.759 17.743 1.00 68.44 447 ASP A O 1
ATOM 3450 N N . LEU A 1 448 ? -26.069 26.242 17.085 1.00 73.81 448 LEU A N 1
ATOM 3451 C CA . LEU A 1 448 ? -25.348 26.742 15.919 1.00 73.81 448 LEU A CA 1
ATOM 3452 C C . LEU A 1 448 ? -25.196 28.252 16.088 1.00 73.81 448 LEU A C 1
ATOM 3454 O O . LEU A 1 448 ? -26.133 29.009 15.819 1.00 73.81 448 LEU A O 1
ATOM 3458 N N . ASP A 1 449 ? -24.019 28.671 16.545 1.00 68.44 449 ASP A N 1
ATOM 3459 C CA . ASP A 1 449 ? -23.674 30.083 16.690 1.00 68.44 449 ASP A CA 1
ATOM 3460 C C . ASP A 1 449 ? -22.690 30.467 15.590 1.00 68.44 449 ASP A C 1
ATOM 3462 O O . ASP A 1 449 ? -21.487 30.191 15.667 1.00 68.44 449 ASP A O 1
ATOM 3466 N N . VAL A 1 450 ? -23.237 31.053 14.524 1.00 63.88 450 VAL A N 1
ATOM 3467 C CA . VAL A 1 450 ? -22.445 31.536 13.400 1.00 63.88 450 VAL A CA 1
ATOM 3468 C C . VAL A 1 450 ? -22.831 32.969 13.082 1.00 63.88 450 VAL A C 1
ATOM 3470 O O . VAL A 1 450 ? -23.979 33.285 12.751 1.00 63.88 450 VAL A O 1
ATOM 3473 N N . CYS A 1 451 ? -21.854 33.861 13.190 1.00 58.19 451 CYS A N 1
ATOM 3474 C CA . CYS A 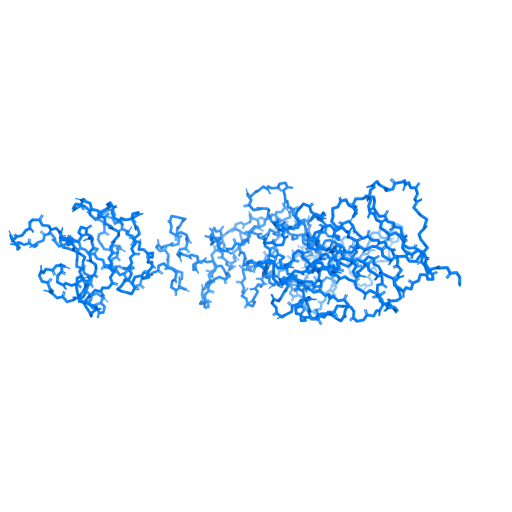1 451 ? -22.048 35.278 12.937 1.00 58.19 451 CYS A CA 1
ATOM 3475 C C . CYS A 1 451 ? -22.327 35.541 11.439 1.00 58.19 451 CYS A C 1
ATOM 3477 O O . CYS A 1 451 ? -21.497 35.280 10.580 1.00 58.19 451 CYS A O 1
ATOM 3479 N N . LYS A 1 452 ? -23.500 36.124 11.127 1.00 49.56 452 LYS A N 1
ATOM 3480 C CA . LYS A 1 452 ? -23.912 36.649 9.799 1.00 49.56 452 LYS A CA 1
ATOM 3481 C C . LYS A 1 452 ? -23.781 35.676 8.603 1.00 49.56 452 LYS A C 1
ATOM 3483 O O . LYS A 1 452 ? -23.007 35.916 7.680 1.00 49.56 452 LYS A O 1
ATOM 3488 N N . PHE A 1 453 ? -24.664 34.680 8.505 1.00 51.50 453 PHE A N 1
ATOM 3489 C CA . PHE A 1 453 ? -24.887 33.965 7.236 1.00 51.50 453 PHE A CA 1
ATOM 3490 C C . PHE A 1 453 ? -25.888 34.660 6.301 1.00 51.50 453 PHE A C 1
ATOM 3492 O O . PHE A 1 453 ? -26.906 35.204 6.734 1.00 51.50 453 PHE A O 1
ATOM 3499 N N . ARG A 1 454 ? -25.662 34.531 4.985 1.00 43.19 454 ARG A N 1
ATOM 3500 C CA . ARG A 1 454 ? -26.732 34.543 3.974 1.00 43.19 454 ARG A CA 1
ATOM 3501 C C . ARG A 1 454 ? -27.120 33.091 3.681 1.00 43.19 454 ARG A C 1
ATOM 3503 O O . ARG A 1 454 ? -26.506 32.454 2.833 1.00 43.19 454 ARG A O 1
ATOM 3510 N N . PHE A 1 455 ? -28.152 32.574 4.343 1.00 48.53 455 PHE A N 1
ATOM 3511 C CA . PHE A 1 455 ? -28.773 31.322 3.903 1.00 48.53 455 PHE A CA 1
ATOM 3512 C C . PHE A 1 455 ? -29.534 31.585 2.602 1.00 48.53 455 PHE A C 1
ATOM 3514 O O . PHE A 1 455 ? -30.409 32.452 2.553 1.00 48.53 455 PHE A O 1
ATOM 3521 N N . SER A 1 456 ? -29.189 30.869 1.533 1.00 43.16 456 SER A N 1
ATOM 3522 C CA . SER A 1 456 ? -29.856 31.025 0.237 1.00 43.16 456 SER A CA 1
ATOM 3523 C C . SER A 1 456 ? -31.273 30.426 0.234 1.00 43.16 456 SER A C 1
ATOM 3525 O O . SER A 1 456 ? -32.091 30.862 -0.581 1.00 43.16 456 SER A O 1
ATOM 3527 N N . ARG A 1 457 ? -31.607 29.506 1.165 1.00 43.53 457 ARG A N 1
ATOM 3528 C CA . ARG A 1 457 ? -32.952 28.919 1.389 1.00 43.53 457 ARG A CA 1
ATOM 3529 C C . ARG A 1 457 ? -33.201 28.495 2.853 1.00 43.53 457 ARG A C 1
ATOM 3531 O O . ARG A 1 457 ? -32.275 28.420 3.650 1.00 43.53 457 ARG A O 1
ATOM 3538 N N . GLN A 1 458 ? -34.479 28.295 3.216 1.00 39.50 458 GLN A N 1
ATOM 3539 C CA . GLN A 1 458 ? -34.950 28.036 4.591 1.00 39.50 458 GLN A CA 1
ATOM 3540 C C . GLN A 1 458 ? -34.522 26.663 5.143 1.00 39.50 458 GLN A C 1
ATOM 3542 O O . GLN A 1 458 ? -34.934 25.636 4.613 1.00 39.50 458 GLN A O 1
ATOM 3547 N N . ILE A 1 459 ? -33.819 26.661 6.281 1.00 43.44 459 ILE A N 1
ATOM 3548 C CA . ILE A 1 459 ? -33.577 25.474 7.120 1.00 43.44 459 ILE A CA 1
ATOM 3549 C C . ILE A 1 459 ? -34.816 25.207 7.991 1.00 43.44 459 ILE A C 1
ATOM 3551 O O . ILE A 1 459 ? -35.355 26.122 8.620 1.00 43.44 459 ILE A O 1
ATOM 3555 N N . ASN A 1 460 ? -35.281 23.956 8.046 1.00 40.19 460 ASN A N 1
ATOM 3556 C CA . ASN A 1 460 ? -36.477 23.556 8.789 1.00 40.19 460 ASN A CA 1
ATOM 3557 C C . ASN A 1 460 ? -36.128 22.972 10.179 1.00 40.19 460 ASN A C 1
ATOM 3559 O O . ASN A 1 460 ? -35.490 21.935 10.275 1.00 40.19 460 ASN A O 1
ATOM 3563 N N . LYS A 1 461 ? -36.685 23.601 11.230 1.00 43.03 461 LYS A N 1
ATOM 3564 C CA . LYS A 1 461 ? -36.772 23.218 12.667 1.00 43.03 461 LYS A CA 1
ATOM 3565 C C . LYS A 1 461 ? -35.550 23.412 13.602 1.00 43.03 461 LYS A C 1
ATOM 3567 O O . LYS A 1 461 ? -34.441 22.971 13.366 1.00 43.03 461 LYS A O 1
ATOM 3572 N N . LYS A 1 462 ? -35.881 24.005 14.766 1.00 39.19 462 LYS A N 1
ATOM 3573 C CA . LYS A 1 462 ? -35.222 24.024 16.097 1.00 39.19 462 LYS A CA 1
ATOM 3574 C C . LYS A 1 462 ? -33.787 24.555 16.279 1.00 39.19 462 LYS A C 1
ATOM 3576 O O . LYS A 1 462 ? -33.311 24.490 17.406 1.00 39.19 462 LYS A O 1
ATOM 3581 N N . CYS A 1 463 ? -33.160 25.209 15.308 1.00 39.09 463 CYS A N 1
ATOM 3582 C CA . CYS A 1 463 ? -31.975 26.024 15.617 1.00 39.09 463 CYS A CA 1
ATOM 3583 C C . CYS A 1 463 ? -32.379 27.275 16.428 1.00 39.09 463 CYS A C 1
ATOM 3585 O O . CYS A 1 463 ? -33.189 28.087 15.966 1.00 39.09 463 CYS A O 1
ATOM 3587 N N . LYS A 1 464 ? -31.855 27.437 17.652 1.00 43.47 464 LYS A N 1
ATOM 3588 C CA . LYS A 1 464 ? -31.926 28.714 18.380 1.00 43.47 464 LYS A CA 1
ATOM 3589 C C . LYS A 1 464 ? -30.824 29.621 17.844 1.00 43.47 464 LYS A C 1
ATOM 3591 O O . LYS A 1 464 ? -29.664 29.434 18.170 1.00 43.47 464 LYS A O 1
ATOM 3596 N N . TYR A 1 465 ? -31.196 30.616 17.050 1.00 44.28 465 TYR A N 1
ATOM 3597 C CA . TYR A 1 465 ? -30.262 31.654 16.625 1.00 44.28 465 TYR A CA 1
ATOM 3598 C C . TYR A 1 465 ? -30.066 32.662 17.760 1.00 44.28 465 TYR A C 1
ATOM 3600 O O . TYR A 1 465 ? -31.007 33.373 18.124 1.00 44.28 465 TYR A O 1
ATOM 3608 N N . HIS A 1 466 ? -28.851 32.763 18.294 1.00 42.12 466 HIS A N 1
ATOM 3609 C CA . HIS A 1 466 ? -28.440 33.919 19.082 1.00 42.12 466 HIS A CA 1
ATOM 3610 C C . HIS A 1 466 ? -27.798 34.941 18.145 1.00 42.12 466 HIS A C 1
ATOM 3612 O O . HIS A 1 466 ? -26.595 34.977 17.947 1.00 42.12 466 HIS A O 1
ATOM 3618 N N . LEU A 1 467 ? -28.629 35.793 17.539 1.00 38.41 467 LEU A N 1
ATOM 3619 C CA . LEU A 1 467 ? -28.120 36.977 16.855 1.00 38.41 467 LEU A CA 1
ATOM 3620 C C . LEU A 1 467 ? -27.548 37.916 17.920 1.00 38.41 467 LEU A C 1
ATOM 3622 O O . LEU A 1 467 ? -28.307 38.565 18.644 1.00 38.41 467 LEU A O 1
ATOM 3626 N N . ALA A 1 468 ? -26.222 37.980 18.028 1.00 35.38 468 ALA A N 1
ATOM 3627 C CA . ALA A 1 468 ? -25.567 39.067 18.734 1.00 35.38 468 ALA A CA 1
ATOM 3628 C C . ALA A 1 468 ? -25.967 40.380 18.037 1.00 35.38 468 ALA A C 1
ATOM 3630 O O . ALA A 1 468 ? -25.654 40.605 16.865 1.00 35.38 468 ALA A O 1
ATOM 3631 N N . GLY A 1 469 ? -26.762 41.196 18.735 1.00 33.22 469 GLY A N 1
ATOM 3632 C CA . GLY A 1 469 ? -27.053 42.568 18.323 1.00 33.22 469 GLY A CA 1
ATOM 3633 C C . GLY A 1 469 ? -25.765 43.401 18.251 1.00 33.22 469 GLY A C 1
ATOM 3634 O O . GLY A 1 469 ? -24.755 42.973 18.807 1.00 33.22 469 GLY A O 1
ATOM 3635 N N . PRO A 1 470 ? -25.802 44.542 17.541 1.00 35.88 470 PRO A N 1
ATOM 3636 C CA . PRO A 1 470 ? -24.620 45.335 17.200 1.00 35.88 470 PRO A CA 1
ATOM 3637 C C . PRO A 1 470 ? -23.764 45.752 18.396 1.00 35.88 470 PRO A C 1
ATOM 3639 O O . PRO A 1 470 ? -24.337 45.991 19.487 1.00 35.88 470 PRO A O 1
#

Radius of gyration: 32.31 Å; Cα contacts (8 Å, |Δi|>4): 886; chains: 1; bounding box: 67×101×79 Å

InterPro domains:
  IPR000800 Notch domain [SM00004] (99-132)
  IPR032675 Leucine-rich repeat domain superfamily [G3DSA:3.80.10.10] (363-466)